Protein AF-0000000079570856 (afdb_homodimer)

Secondary structure (DSSP, 8-state):
-------HHHHHHHHHHHHHHHHHHH---SS----HHHHHHHHT--HHHHHHHS-SHHHHHHHHHHHHHH-----PPPHHHHHHHHHHHHTSSS-HHHHHHHHHHHHHHHHHHHHHT-HHHHHHHHHHHHHHH---HHHHHHHHHHHHHHHHHHHHHHHHHHHHTTEEETT-HHHHHHHHHHHHHHHHHHHHHHHTT--HHHHHHHHHHHHHHHHHHHEEEPTT----HHHHHHHHHHHH-/-------HHHHHHHHHHHHHHHHHHH---SS----HHHHHHHHT--HHHHHHHS-SHHHHHHHHHHHHHH-----PPPHHHHHHHHHHHHTSSS-HHHHHHHHHHHHHHHHHHHHHT-HHHHHHHHHHHHHHH---HHHHHHHHHHHHHHHHHHHHHHHHHHHHTTEEETTTHHHHHHHHHHHHHHHHHHHHHHHTT--HHHHHHHHHHHHHHHHHHHEEEPTT----HHHHHHHHHHH--

Radius of gyration: 25.39 Å; Cα contacts (8 Å, |Δi|>4): 624; chains: 2; bounding box: 92×67×43 Å

Solvent-accessible surface area (backbone atoms only — not comparable to full-atom values): 25166 Å² total; per-residue (Å²): 124,82,73,80,77,70,48,71,69,54,46,50,50,38,37,40,50,30,41,26,51,47,25,44,74,68,43,61,52,82,71,79,64,69,65,58,68,61,35,32,52,73,38,70,45,53,68,70,62,47,41,70,75,32,80,41,70,65,53,41,44,54,51,45,51,52,45,18,59,59,20,63,60,71,65,71,76,52,69,70,58,49,50,52,41,49,51,56,19,70,66,47,91,65,55,54,48,55,23,49,14,48,31,52,16,51,50,51,54,51,39,46,56,44,46,76,72,28,46,36,37,44,13,24,54,37,47,51,53,40,34,73,73,46,88,50,62,66,52,39,50,52,52,50,50,49,50,52,52,52,40,54,52,42,26,50,50,50,50,50,50,30,53,37,48,41,38,39,46,75,65,46,71,61,26,48,48,23,48,29,48,51,49,51,52,51,52,52,50,40,48,52,39,35,74,72,66,44,60,55,69,62,46,50,52,38,48,32,53,38,44,26,14,36,40,45,28,27,42,38,62,41,82,94,64,82,72,50,71,67,55,30,54,55,43,56,61,52,66,77,101,125,80,73,80,76,69,49,70,68,53,46,50,51,36,37,38,50,31,41,25,51,46,25,43,73,68,45,62,51,82,70,79,66,67,64,57,69,60,36,32,52,72,40,70,45,54,68,69,63,48,39,70,75,32,79,43,69,66,52,42,44,54,52,46,51,50,43,17,60,60,20,64,62,72,62,72,77,51,69,69,57,49,49,52,43,48,52,56,19,70,66,47,91,66,55,53,47,55,22,51,15,48,32,52,17,52,49,50,54,51,39,46,56,47,44,76,70,28,46,38,36,43,13,24,54,37,46,51,54,41,32,73,74,45,88,50,63,67,52,40,49,54,53,50,50,49,50,50,51,53,40,55,52,41,27,52,48,52,50,50,49,31,54,36,49,42,38,39,46,74,65,46,73,62,26,48,48,23,48,28,47,52,49,50,52,52,51,52,50,42,48,53,40,38,75,72,65,45,61,54,70,62,45,50,51,38,49,31,53,38,43,26,13,36,41,46,28,26,41,38,64,42,84,94,62,83,72,50,70,68,56,30,53,54,42,55,60,54,63,77,101

InterPro domains:
  IPR001647 DNA-binding HTH domain, TetR-type [PS50977] (9-72)
  IPR009057 Homedomain-like superfamily [SSF46689] (7-69)

Organism: NCBI:txid1891644

Sequence (482 aa):
MPRPHRSESQTREAVGMAVIDHVAQYGIPANPSFPMEQIITAAGISRASAYRIWPGREAFVAFALEQCAAGRAVATLDSALLRRLTDKALAIKGDAVARAAHFLAASGDEEVTLLLSSPQWRAFVAFRAIAAATDSDDVRDAVAQADDEDLARLTRTYARIAEAWSLEPVDGTDGIASLAYAAMIQLRTTVAAIVGGSNEAVARRRLRSTLQALVRGTFRAKPGTRVSARDVRRAIASTIDMPRPHRSESQTREAVGMAVIDHVAQYGIPANPSFPMEQIITAAGISRASAYRIWPGREAFVAFALEQCAAGRAVATLDSALLRRLTDKALAIKGDAVARAAHFLAASGDEEVTLLLSSPQWRAFVAFRAIAAATDSDDVRDAVAQADDEDLARLTRTYARIAEAWSLEPVDGTDGIASLAYAAMIQLRTTVAAIVGGSNEAVARRRLRSTLQALVRGTFRAKPGTRVSARDVRRAIASTID

pLDDT: mean 86.06, std 10.61, range [43.19, 97.19]

Nearest PDB structures (foldseek):
  2q24-assembly1_B  TM=4.337E-01  e=3.378E-03  Streptomyces coelicolor A3(2)
  3f0c-assembly1_A-2  TM=5.329E-01  e=1.539E-02  Cytophaga hutchinsonii ATCC 33406
  3f0c-assembly1_A-2  TM=5.535E-01  e=1.842E-02  Cytophaga hutchinsonii ATCC 33406
  2q24-assembly1_B  TM=4.351E-01  e=5.480E-03  Streptomyces coelicolor A3(2)

Foldseek 3Di:
DPPPDDDPVRLLVLLLVLLLVCCLVPFADLPGFDPSVVSSVNSVHDPVSSCVVQVDRVSVSVSSLVSLLPLLPQPFDDLVVLLVLLVVLVPDPDALLQSLLSSVLVVLLVSLVVLLPRSSNSSNVSLVVSLVSDPDPVSVVSNVVSLVVQLVLQLLLQVLLCVLSQKAFPVHSVLSSVLSNVLVVLSSVLSVVVVVPDDNVVSSVVSSVVSSVSSSNTIDHDPPDDRDSVSSSVSSSVSSD/DPPPDDDPVRLLVLLLVLLLVCCLVPFADLPGFDPSVVSSVNSVHDPVSSCVVQVDRVSVSVSSLVSLLPLLPPVQDDLVVLLVLLVVLVPDPDALLQSLLSSVLVVLLVSLVVLLVRSSNSSNVSLVVSLVVDPDPVSVVSNVVSLVVQLVLQLLLQVLLCVLSQKAFPVHSVLSSVLSNVLVVLSSVLSVVVVVPDDNVVSSVVSSVVSSVSSSNTIDHDPPDDRDSVSSSVSSSVSSD

Structure (mmCIF, N/CA/C/O backbone):
data_AF-0000000079570856-model_v1
#
loop_
_entity.id
_entity.type
_entity.pdbx_description
1 polymer 'HTH tetR-type domain-containing protein'
#
loop_
_atom_site.group_PDB
_atom_site.id
_atom_site.type_symbol
_atom_site.label_atom_id
_atom_site.label_alt_id
_atom_site.label_comp_id
_atom_site.label_asym_id
_atom_site.label_entity_id
_atom_site.label_seq_id
_atom_site.pdbx_PDB_ins_code
_atom_site.Cartn_x
_atom_site.Cartn_y
_atom_site.Cartn_z
_atom_site.occupancy
_atom_site.B_iso_or_equiv
_atom_site.auth_seq_id
_atom_site.auth_comp_id
_atom_site.auth_asym_id
_atom_site.auth_atom_id
_atom_site.pdbx_PDB_model_num
ATOM 1 N N . MET A 1 1 ? -48.625 24.203 5.309 1 43.19 1 MET A N 1
ATOM 2 C CA . MET A 1 1 ? -48.438 22.953 6.035 1 43.19 1 MET A CA 1
ATOM 3 C C . MET A 1 1 ? -47.125 22.969 6.812 1 43.19 1 MET A C 1
ATOM 5 O O . MET A 1 1 ? -46.125 23.5 6.332 1 43.19 1 MET A O 1
ATOM 9 N N . PRO A 1 2 ? -47.156 22.766 8.133 1 45.28 2 PRO A N 1
ATOM 10 C CA . PRO A 1 2 ? -45.906 22.844 8.867 1 45.28 2 PRO A CA 1
ATOM 11 C C . PRO A 1 2 ? -44.812 21.969 8.25 1 45.28 2 PRO A C 1
ATOM 13 O O . PRO A 1 2 ? -45.125 20.938 7.621 1 45.28 2 PRO A O 1
ATOM 16 N N . ARG A 1 3 ? -43.844 22.5 7.715 1 54.25 3 ARG A N 1
ATOM 17 C CA . ARG A 1 3 ? -42.75 21.703 7.156 1 54.25 3 ARG A CA 1
ATOM 18 C C . ARG A 1 3 ? -42.469 20.469 8.008 1 54.25 3 ARG A C 1
ATOM 20 O O . ARG A 1 3 ? -42.344 20.562 9.227 1 54.25 3 ARG A O 1
ATOM 27 N N . PRO A 1 4 ? -42.812 19.312 7.555 1 57.91 4 PRO A N 1
ATOM 28 C CA . PRO A 1 4 ? -42.625 18.109 8.344 1 57.91 4 PRO A CA 1
ATOM 29 C C . PRO A 1 4 ? -41.281 18.109 9.078 1 57.91 4 PRO A C 1
ATOM 31 O O . PRO A 1 4 ? -40.25 18.531 8.516 1 57.91 4 PRO A O 1
ATOM 34 N N . HIS A 1 5 ? -41.344 18.156 10.414 1 70.12 5 HIS A N 1
ATOM 35 C CA . HIS A 1 5 ? -40.219 18.203 11.305 1 70.12 5 HIS A CA 1
ATOM 36 C C . HIS A 1 5 ? -39.281 17 11.094 1 70.12 5 HIS A C 1
ATOM 38 O O . HIS A 1 5 ? -39.75 15.859 11.078 1 70.12 5 HIS A O 1
ATOM 44 N N . ARG A 1 6 ? -38.188 17.125 10.477 1 79.62 6 ARG A N 1
ATOM 45 C CA . ARG A 1 6 ? -37.219 16.047 10.352 1 79.62 6 ARG A CA 1
ATOM 46 C C . ARG A 1 6 ? -36.875 15.461 11.719 1 79.62 6 ARG A C 1
ATOM 48 O O . ARG A 1 6 ? -36.781 16.188 12.711 1 79.62 6 ARG A O 1
ATOM 55 N N . SER A 1 7 ? -37.031 14.164 11.805 1 90.31 7 SER A N 1
ATOM 56 C CA . SER A 1 7 ? -36.562 13.492 13.008 1 90.31 7 SER A CA 1
ATOM 57 C C . SER A 1 7 ? -35.062 13.719 13.211 1 90.31 7 SER A C 1
ATOM 59 O O . SER A 1 7 ? -34.375 14.227 12.32 1 90.31 7 SER A O 1
ATOM 61 N N . GLU A 1 8 ? -34.656 13.539 14.438 1 90.5 8 GLU A N 1
ATOM 62 C CA . GLU A 1 8 ? -33.25 13.68 14.719 1 90.5 8 GLU A CA 1
ATOM 63 C C . GLU A 1 8 ? -32.406 12.797 13.797 1 90.5 8 GLU A C 1
ATOM 65 O O . GLU A 1 8 ? -31.344 13.211 13.328 1 90.5 8 GLU A O 1
ATOM 70 N N . SER A 1 9 ? -32.938 11.609 13.57 1 90.44 9 SER A N 1
ATOM 71 C CA . SER A 1 9 ? -32.219 10.68 12.703 1 90.44 9 SER A CA 1
ATOM 72 C C . SER A 1 9 ? -32.125 11.219 11.281 1 90.44 9 SER A C 1
ATOM 74 O O . SER A 1 9 ? -31.062 11.125 10.656 1 90.44 9 SER A O 1
ATOM 76 N N . GLN A 1 10 ? -33.094 11.742 10.828 1 90 10 GLN A N 1
ATOM 77 C CA . GLN A 1 10 ? -33.125 12.328 9.5 1 90 10 GLN A CA 1
ATOM 78 C C . GLN A 1 10 ? -32.156 13.523 9.422 1 90 10 GLN A C 1
ATOM 80 O O . GLN A 1 10 ? -31.469 13.711 8.414 1 90 10 GLN A O 1
ATOM 85 N N . THR A 1 11 ? -32.219 14.297 10.445 1 90.56 11 THR A N 1
ATOM 86 C CA . THR A 1 11 ? -31.344 15.453 10.523 1 90.56 11 THR A CA 1
ATOM 87 C C . THR A 1 11 ? -29.875 15.016 10.492 1 90.56 11 THR A C 1
ATOM 89 O O . THR A 1 11 ? -29.078 15.555 9.727 1 90.56 11 THR A O 1
ATOM 92 N N . ARG A 1 12 ? -29.578 14.055 11.266 1 91.19 12 ARG A N 1
ATOM 93 C CA . ARG A 1 12 ? -28.219 13.531 11.312 1 91.19 12 ARG A CA 1
ATOM 94 C C . ARG A 1 12 ? -27.781 12.992 9.953 1 91.19 12 ARG A C 1
ATOM 96 O O . ARG A 1 12 ? -26.656 13.195 9.531 1 91.19 12 ARG A O 1
ATOM 103 N N . GLU A 1 13 ? -28.641 12.344 9.32 1 90.62 13 GLU A N 1
ATOM 104 C CA . GLU A 1 13 ? -28.344 11.805 8 1 90.62 13 GLU A CA 1
ATOM 105 C C . GLU A 1 13 ? -28.062 12.914 6.996 1 90.62 13 GLU A C 1
ATOM 107 O O . GLU A 1 13 ? -27.094 12.844 6.234 1 90.62 13 GLU A O 1
ATOM 112 N N . ALA A 1 14 ? -28.859 13.875 7.023 1 90.88 14 ALA A N 1
ATOM 113 C CA . ALA A 1 14 ? -28.734 14.992 6.094 1 90.88 14 ALA A CA 1
ATOM 114 C C . ALA A 1 14 ? -27.422 15.75 6.332 1 90.88 14 ALA A C 1
ATOM 116 O O . ALA A 1 14 ? -26.703 16.078 5.383 1 90.88 14 ALA A O 1
ATOM 117 N N . VAL A 1 15 ? -27.172 16.016 7.57 1 92.44 15 VAL A N 1
ATOM 118 C CA . VAL A 1 15 ? -25.953 16.75 7.91 1 92.44 15 VAL A CA 1
ATOM 119 C C . VAL A 1 15 ? -24.734 15.891 7.609 1 92.44 15 VAL A C 1
ATOM 121 O O . VAL A 1 15 ? -23.703 16.391 7.137 1 92.44 15 VAL A O 1
ATOM 124 N N . GLY A 1 16 ? -24.859 14.656 7.859 1 91.06 16 GLY A N 1
ATOM 125 C CA . GLY A 1 16 ? -23.781 13.734 7.535 1 91.06 16 GLY A CA 1
ATOM 126 C C . GLY A 1 16 ? -23.422 13.742 6.062 1 91.06 16 GLY A C 1
ATOM 127 O O . GLY A 1 16 ? -22.234 13.797 5.711 1 91.06 16 GLY A O 1
ATOM 128 N N . MET A 1 17 ? -24.453 13.773 5.277 1 90.06 17 MET A N 1
ATOM 129 C CA . MET A 1 17 ? -24.234 13.82 3.838 1 90.06 17 MET A CA 1
ATOM 130 C C . MET A 1 17 ? -23.578 15.133 3.43 1 90.06 17 MET A C 1
ATOM 132 O O . MET A 1 17 ? -22.688 15.156 2.572 1 90.06 17 MET A O 1
ATOM 136 N N . ALA A 1 18 ? -24 16.125 4.043 1 91.06 18 ALA A N 1
ATOM 137 C CA . ALA A 1 18 ? -23.438 17.453 3.756 1 91.06 18 ALA A CA 1
ATOM 138 C C . ALA A 1 18 ? -21.969 17.516 4.184 1 91.06 18 ALA A C 1
ATOM 140 O O . ALA A 1 18 ? -21.156 18.188 3.525 1 91.06 18 ALA A O 1
ATOM 141 N N . VAL A 1 19 ? -21.688 16.906 5.273 1 90.25 19 VAL A N 1
ATOM 142 C CA . VAL A 1 19 ? -20.297 16.828 5.738 1 90.25 19 VAL A CA 1
ATOM 143 C C . VAL A 1 19 ? -19.438 16.109 4.695 1 90.25 19 VAL A C 1
ATOM 145 O O . VAL A 1 19 ? -18.375 16.609 4.312 1 90.25 19 VAL A O 1
ATOM 148 N N . ILE A 1 20 ? -19.891 15.008 4.25 1 87.12 20 ILE A N 1
ATOM 149 C CA . ILE A 1 20 ? -19.172 14.188 3.283 1 87.12 20 ILE A CA 1
ATOM 150 C C . ILE A 1 20 ? -18.938 14.992 2.004 1 87.12 20 ILE A C 1
ATOM 152 O O . ILE A 1 20 ? -17.828 15.023 1.478 1 87.12 20 ILE A O 1
ATOM 156 N N . ASP A 1 21 ? -19.969 15.648 1.601 1 84.38 21 ASP A N 1
ATOM 157 C CA . ASP A 1 21 ? -19.859 16.469 0.392 1 84.38 21 ASP A CA 1
ATOM 158 C C . ASP A 1 21 ? -18.844 17.578 0.567 1 84.38 21 ASP A C 1
ATOM 160 O O . ASP A 1 21 ? -18.047 17.844 -0.338 1 84.38 21 ASP A O 1
ATOM 164 N N . HIS A 1 22 ? -18.906 18.156 1.671 1 85.56 22 HIS A N 1
ATOM 165 C CA . HIS A 1 22 ? -17.984 19.234 1.96 1 85.56 22 HIS A CA 1
ATOM 166 C C . HIS A 1 22 ? -16.531 18.75 1.97 1 85.56 22 HIS A C 1
ATOM 168 O O . HIS A 1 22 ? -15.664 19.344 1.34 1 85.56 22 HIS A O 1
ATOM 174 N N . VAL A 1 23 ? -16.328 17.672 2.588 1 81.75 23 VAL A N 1
ATOM 175 C CA . VAL A 1 23 ? -14.984 17.125 2.738 1 81.75 23 VAL A CA 1
ATOM 176 C C . VAL A 1 23 ? -14.477 16.625 1.39 1 81.75 23 VAL A C 1
ATOM 178 O O . VAL A 1 23 ? -13.305 16.797 1.054 1 81.75 23 VAL A O 1
ATOM 181 N N . ALA A 1 24 ? -15.359 16.016 0.705 1 77.19 24 ALA A N 1
ATOM 182 C CA . ALA A 1 24 ? -14.977 15.516 -0.614 1 77.19 24 ALA A CA 1
ATOM 183 C C . ALA A 1 24 ? -14.523 16.656 -1.521 1 77.19 24 ALA A C 1
ATOM 185 O O . ALA A 1 24 ? -13.641 16.469 -2.365 1 77.19 24 ALA A O 1
ATOM 186 N N . GLN A 1 25 ? -15.133 17.766 -1.316 1 76.25 25 GLN A N 1
ATOM 187 C CA . GLN A 1 25 ? -14.859 18.922 -2.174 1 76.25 25 GLN A CA 1
ATOM 188 C C . GLN A 1 25 ? -13.68 19.734 -1.645 1 76.25 25 GLN A C 1
ATOM 190 O O . GLN A 1 25 ? -12.852 20.219 -2.42 1 76.25 25 GLN A O 1
ATOM 195 N N . TYR A 1 26 ? -13.602 19.797 -0.277 1 74.75 26 TYR A N 1
ATOM 196 C CA . TYR A 1 26 ? -12.68 20.797 0.269 1 74.75 26 TYR A CA 1
ATOM 197 C C . TYR A 1 26 ? -11.609 20.125 1.122 1 74.75 26 TYR A C 1
ATOM 199 O O . TYR A 1 26 ? -10.648 20.781 1.541 1 74.75 26 TYR A O 1
ATOM 207 N N . GLY A 1 27 ? -11.727 18.859 1.24 1 75.25 27 GLY A N 1
ATOM 208 C CA . GLY A 1 27 ? -10.773 18.188 2.113 1 75.25 27 GLY A CA 1
ATOM 209 C C . GLY A 1 27 ? -10.984 18.516 3.58 1 75.25 27 GLY A C 1
ATOM 210 O O . GLY A 1 27 ? -12.062 18.969 3.979 1 75.25 27 GLY A O 1
ATOM 211 N N . ILE A 1 28 ? -10.18 18.016 4.438 1 72.81 28 ILE A N 1
ATOM 212 C CA . ILE A 1 28 ? -10.148 18.312 5.867 1 72.81 28 ILE A CA 1
ATOM 213 C C . ILE A 1 28 ? -8.852 19.031 6.219 1 72.81 28 ILE A C 1
ATOM 215 O O . ILE A 1 28 ? -7.762 18.578 5.887 1 72.81 28 ILE A O 1
ATOM 219 N N . PRO A 1 29 ? -9.031 20.172 6.727 1 64.69 29 PRO A N 1
ATOM 220 C CA . PRO A 1 29 ? -7.801 20.859 7.133 1 64.69 29 PRO A CA 1
ATOM 221 C C . PRO A 1 29 ? -7.035 20.094 8.211 1 64.69 29 PRO A C 1
ATOM 223 O O . PRO A 1 29 ? -7.598 19.234 8.883 1 64.69 29 PRO A O 1
ATOM 226 N N . ALA A 1 30 ? -5.734 20.453 8.281 1 58.53 30 ALA A N 1
ATOM 227 C CA . ALA A 1 30 ? -4.852 19.797 9.242 1 58.53 30 ALA A CA 1
ATOM 228 C C . ALA A 1 30 ? -5.422 19.875 10.656 1 58.53 30 ALA A C 1
ATOM 230 O O . ALA A 1 30 ? -5.363 18.906 11.414 1 58.53 30 ALA A O 1
ATOM 231 N N . ASN A 1 31 ? -5.77 21.047 11.023 1 60.19 31 ASN A N 1
ATOM 232 C CA . ASN A 1 31 ? -6.59 21.203 12.219 1 60.19 31 ASN A CA 1
ATOM 233 C C . ASN A 1 31 ? -8.078 21.141 11.891 1 60.19 31 ASN A C 1
ATOM 235 O O . ASN A 1 31 ? -8.648 22.094 11.375 1 60.19 31 ASN A O 1
ATOM 239 N N . PRO A 1 32 ? -8.508 19.844 12.211 1 62.75 32 PRO A N 1
ATOM 240 C CA . PRO A 1 32 ? -9.859 19.625 11.68 1 62.75 32 PRO A CA 1
ATOM 241 C C . PRO A 1 32 ? -10.859 20.672 12.164 1 62.75 32 PRO A C 1
ATOM 243 O O . PRO A 1 32 ? -11.023 20.859 13.375 1 62.75 32 PRO A O 1
ATOM 246 N N . SER A 1 33 ? -11.281 21.469 11.281 1 77.25 33 SER A N 1
ATOM 247 C CA . SER A 1 33 ? -12.359 22.438 11.477 1 77.25 33 SER A CA 1
ATOM 248 C C . SER A 1 33 ? -13.367 22.359 10.336 1 77.25 33 SER A C 1
ATOM 250 O O . SER A 1 33 ? -13 22.109 9.188 1 77.25 33 SER A O 1
ATOM 252 N N . PHE A 1 34 ? -14.602 22.312 10.75 1 84.19 34 PHE A N 1
ATOM 253 C CA . PHE A 1 34 ? -15.695 22.281 9.781 1 84.19 34 PHE A CA 1
ATOM 254 C C . PHE A 1 34 ? -16.578 23.516 9.938 1 84.19 34 PHE A C 1
ATOM 256 O O . PHE A 1 34 ? -16.922 23.922 11.055 1 84.19 34 PHE A O 1
ATOM 263 N N . PRO A 1 35 ? -16.812 24.188 8.875 1 87.56 35 PRO A N 1
ATOM 264 C CA . PRO A 1 35 ? -17.781 25.281 8.961 1 87.56 35 PRO A CA 1
ATOM 265 C C . PRO A 1 35 ? -19.203 24.797 9.242 1 87.56 35 PRO A C 1
ATOM 267 O O . PRO A 1 35 ? -19.984 24.609 8.312 1 87.56 35 PRO A O 1
ATOM 270 N N . MET A 1 36 ? -19.531 24.734 10.453 1 90.62 36 MET A N 1
ATOM 271 C CA . MET A 1 36 ? -20.781 24.109 10.883 1 90.62 36 MET A CA 1
ATOM 272 C C . MET A 1 36 ? -21.969 24.828 10.258 1 90.62 36 MET A C 1
ATOM 274 O O . MET A 1 36 ? -22.859 24.188 9.688 1 90.62 36 MET A O 1
ATOM 278 N N . GLU A 1 37 ? -21.953 26.172 10.281 1 91.31 37 GLU A N 1
ATOM 279 C CA . GLU A 1 37 ? -23.078 26.938 9.781 1 91.31 37 GLU A CA 1
ATOM 280 C C . GLU A 1 37 ? -23.297 26.703 8.289 1 91.31 37 GLU A C 1
ATOM 282 O O . GLU A 1 37 ? -24.438 26.547 7.84 1 91.31 37 GLU A O 1
ATOM 287 N N . GLN A 1 38 ? -22.25 26.672 7.617 1 90.88 38 GLN A N 1
ATOM 288 C CA . GLN A 1 38 ? -22.344 26.422 6.18 1 90.88 38 GLN A CA 1
ATOM 289 C C . GLN A 1 38 ? -22.859 25.016 5.891 1 90.88 38 GLN A C 1
ATOM 291 O O . GLN A 1 38 ? -23.688 24.828 5 1 90.88 38 GLN A O 1
ATOM 296 N N . ILE A 1 39 ? -22.359 24.078 6.629 1 93.19 39 ILE A N 1
ATOM 297 C CA . ILE A 1 39 ? -22.688 22.672 6.383 1 93.19 39 ILE A CA 1
ATOM 298 C C . ILE A 1 39 ? -24.156 22.422 6.75 1 93.19 39 ILE A C 1
ATOM 300 O O . ILE A 1 39 ? -24.875 21.75 6.012 1 93.19 39 ILE A O 1
ATOM 304 N N . ILE A 1 40 ? -24.594 22.984 7.848 1 93.44 40 ILE A N 1
ATOM 305 C CA . ILE A 1 40 ? -25.969 22.75 8.258 1 93.44 40 ILE A CA 1
ATOM 306 C C . ILE A 1 40 ? -26.922 23.453 7.305 1 93.44 40 ILE A C 1
ATOM 308 O O . ILE A 1 40 ? -28.016 22.938 7.023 1 93.44 40 ILE A O 1
ATOM 312 N N . THR A 1 41 ? -26.516 24.641 6.793 1 92.31 41 THR A N 1
ATOM 313 C CA . THR A 1 41 ? -27.328 25.344 5.801 1 92.31 41 THR A CA 1
ATOM 314 C C . THR A 1 41 ? -27.453 24.531 4.52 1 92.31 41 THR A C 1
ATOM 316 O O . THR A 1 41 ? -28.547 24.391 3.965 1 92.31 41 THR A O 1
ATOM 319 N N . ALA A 1 42 ? -26.406 23.953 4.121 1 91.94 42 ALA A N 1
ATOM 320 C CA . ALA A 1 42 ? -26.406 23.125 2.922 1 91.94 42 ALA A CA 1
ATOM 321 C C . ALA A 1 42 ? -27.312 21.906 3.1 1 91.94 42 ALA A C 1
ATOM 323 O O . ALA A 1 42 ? -27.906 21.422 2.133 1 91.94 42 ALA A O 1
ATOM 324 N N . ALA A 1 43 ? -27.391 21.453 4.297 1 93.38 43 ALA A N 1
ATOM 325 C CA . ALA A 1 43 ? -28.203 20.281 4.613 1 93.38 43 ALA A CA 1
ATOM 326 C C . ALA A 1 43 ? -29.672 20.672 4.777 1 93.38 43 ALA A C 1
ATOM 328 O O . ALA A 1 43 ? -30.531 19.797 4.875 1 93.38 43 ALA A O 1
ATOM 329 N N . GLY A 1 44 ? -29.906 21.922 4.887 1 93 44 GLY A N 1
ATOM 330 C CA . GLY A 1 44 ? -31.266 22.406 5.059 1 93 44 GLY A CA 1
ATOM 331 C C . GLY A 1 44 ? -31.766 22.312 6.488 1 93 44 GLY A C 1
ATOM 332 O O . GLY A 1 44 ? -32.969 22.094 6.727 1 93 44 GLY A O 1
ATOM 333 N N . ILE A 1 45 ? -30.906 22.328 7.379 1 92.12 45 ILE A N 1
ATOM 334 C CA . ILE A 1 45 ? -31.219 22.219 8.797 1 92.12 45 ILE A CA 1
ATOM 335 C C . ILE A 1 45 ? -31.094 23.594 9.461 1 92.12 45 ILE A C 1
ATOM 337 O O . ILE A 1 45 ? -30.156 24.328 9.188 1 92.12 45 ILE A O 1
ATOM 341 N N . SER A 1 46 ? -32.094 23.891 10.297 1 91.81 46 SER A N 1
ATOM 342 C CA . SER A 1 46 ? -32.031 25.172 11 1 91.81 46 SER A CA 1
ATOM 343 C C . SER A 1 46 ? -30.938 25.188 12.055 1 91.81 46 SER A C 1
ATOM 345 O O . SER A 1 46 ? -30.562 24.141 12.578 1 91.81 46 SER A O 1
ATOM 347 N N . ARG A 1 47 ? -30.438 26.391 12.32 1 92 47 ARG A N 1
ATOM 348 C CA . ARG A 1 47 ? -29.422 26.578 13.344 1 92 47 ARG A CA 1
ATOM 349 C C . ARG A 1 47 ? -29.891 26.047 14.695 1 92 47 ARG A C 1
ATOM 351 O O . ARG A 1 47 ? -29.141 25.359 15.391 1 92 47 ARG A O 1
ATOM 358 N N . ALA A 1 48 ? -31.047 26.344 15.039 1 91.19 48 ALA A N 1
ATOM 359 C CA . ALA A 1 48 ? -31.609 25.922 16.312 1 91.19 48 ALA A CA 1
ATOM 360 C C . ALA A 1 48 ? -31.625 24.406 16.422 1 91.19 48 ALA A C 1
ATOM 362 O O . ALA A 1 48 ? -31.219 23.828 17.438 1 91.19 48 ALA A O 1
ATOM 363 N N . SER A 1 49 ? -32.031 23.75 15.406 1 92.5 49 SER A N 1
ATOM 364 C CA . SER A 1 49 ? -32.094 22.297 15.383 1 92.5 49 SER A CA 1
ATOM 365 C C . SER A 1 49 ? -30.703 21.672 15.469 1 92.5 49 SER A C 1
ATOM 367 O O . SER A 1 49 ? -30.516 20.672 16.156 1 92.5 49 SER A O 1
ATOM 369 N N . ALA A 1 50 ? -29.812 22.281 14.711 1 93.38 50 ALA A N 1
ATOM 370 C CA . ALA A 1 50 ? -28.453 21.75 14.664 1 93.38 50 ALA A CA 1
ATOM 371 C C . ALA A 1 50 ? -27.75 21.906 16.016 1 93.38 50 ALA A C 1
ATOM 373 O O . ALA A 1 50 ? -27.141 20.953 16.516 1 93.38 50 ALA A O 1
ATOM 374 N N . TYR A 1 51 ? -27.922 23.016 16.672 1 93.44 51 TYR A N 1
ATOM 375 C CA . TYR A 1 51 ? -27.203 23.281 17.922 1 93.44 51 TYR A CA 1
ATOM 376 C C . TYR A 1 51 ? -27.812 22.484 19.078 1 93.44 51 TYR A C 1
ATOM 378 O O . TYR A 1 51 ? -27.156 22.281 20.094 1 93.44 51 TYR A O 1
ATOM 386 N N . ARG A 1 52 ? -29.047 22.109 18.906 1 93.44 52 ARG A N 1
ATOM 387 C CA . ARG A 1 52 ? -29.641 21.188 19.875 1 93.44 52 ARG A CA 1
ATOM 388 C C . ARG A 1 52 ? -28.953 19.828 19.844 1 93.44 52 ARG A C 1
ATOM 390 O O . ARG A 1 52 ? -28.719 19.219 20.891 1 93.44 52 ARG A O 1
ATOM 397 N N . ILE A 1 53 ? -28.625 19.422 18.672 1 93.69 53 ILE A N 1
ATOM 398 C CA . ILE A 1 53 ? -28.016 18.109 18.484 1 93.69 53 ILE A CA 1
ATOM 399 C C . ILE A 1 53 ? -26.516 18.188 18.719 1 93.69 53 ILE A C 1
ATOM 401 O O . ILE A 1 53 ? -25.922 17.297 19.312 1 93.69 53 ILE A O 1
ATOM 405 N N . TRP A 1 54 ? -25.859 19.25 18.156 1 95.56 54 TRP A N 1
ATOM 406 C CA . TRP A 1 54 ? -24.422 19.484 18.281 1 95.56 54 TRP A CA 1
ATOM 407 C C . TRP A 1 54 ? -24.156 20.828 18.953 1 95.56 54 TRP A C 1
ATOM 409 O O . TRP A 1 54 ? -23.938 21.844 18.281 1 95.56 54 TRP A O 1
ATOM 419 N N . PRO A 1 55 ? -24.109 20.828 20.344 1 90.44 55 PRO A N 1
ATOM 420 C CA . PRO A 1 55 ? -24.016 22.078 21.078 1 90.44 55 PRO A CA 1
ATOM 421 C C . PRO A 1 55 ? -22.641 22.734 21 1 90.44 55 PRO A C 1
ATOM 423 O O . PRO A 1 55 ? -21.938 22.859 22 1 90.44 55 PRO A O 1
ATOM 426 N N . GLY A 1 56 ? -21.984 22.797 19.859 1 88.75 56 GLY A N 1
ATOM 427 C CA . GLY A 1 56 ? -20.719 23.5 19.703 1 88.75 56 GLY A CA 1
ATOM 428 C C . GLY A 1 56 ? -19.812 22.875 18.656 1 88.75 56 GLY A C 1
ATOM 429 O O . GLY A 1 56 ? -20.172 21.859 18.062 1 88.75 56 GLY A O 1
ATOM 430 N N . ARG A 1 57 ? -18.719 23.531 18.516 1 86.94 57 ARG A N 1
ATOM 431 C CA . ARG A 1 57 ? -17.766 23.172 17.453 1 86.94 57 ARG A CA 1
ATOM 432 C C . ARG A 1 57 ? -17.172 21.797 17.703 1 86.94 57 ARG A C 1
ATOM 434 O O . ARG A 1 57 ? -17.016 21 16.781 1 86.94 57 ARG A O 1
ATOM 441 N N . GLU A 1 58 ? -16.953 21.531 18.906 1 87.31 58 GLU A N 1
ATOM 442 C CA . GLU A 1 58 ? -16.297 20.266 19.234 1 87.31 58 GLU A CA 1
ATOM 443 C C . GLU A 1 58 ? -17.219 19.078 18.938 1 87.31 58 GLU A C 1
ATOM 445 O O . GLU A 1 58 ? -16.781 18.109 18.312 1 87.31 58 GLU A O 1
ATOM 450 N N . ALA A 1 59 ? -18.391 19.234 19.375 1 90.88 59 ALA A N 1
ATOM 451 C CA . ALA A 1 59 ? -19.359 18.172 19.125 1 90.88 59 ALA A CA 1
ATOM 452 C C . ALA A 1 59 ? -19.578 17.969 17.625 1 90.88 59 ALA A C 1
ATOM 454 O O . ALA A 1 59 ? -19.719 16.828 17.156 1 90.88 59 ALA A O 1
ATOM 455 N N . PHE A 1 60 ? -19.594 19.031 16.875 1 91.56 60 PHE A N 1
ATOM 456 C CA . PHE A 1 60 ? -19.828 18.938 15.438 1 91.56 60 PHE A CA 1
ATOM 457 C C . PHE A 1 60 ? -18.609 18.328 14.742 1 91.56 60 PHE A C 1
ATOM 459 O O . PHE A 1 60 ? -18.766 17.5 13.828 1 91.56 60 PHE A O 1
ATOM 466 N N . VAL A 1 61 ? -17.469 18.672 15.172 1 87.19 61 VAL A N 1
ATOM 467 C CA . VAL A 1 61 ? -16.25 18.141 14.594 1 87.19 61 VAL A CA 1
ATOM 468 C C . VAL A 1 61 ? -16.188 16.625 14.828 1 87.19 61 VAL A C 1
ATOM 470 O O . VAL A 1 61 ? -15.852 15.867 13.914 1 87.19 61 VAL A O 1
ATOM 473 N N . ALA A 1 62 ? -16.516 16.219 15.969 1 84.38 62 ALA A N 1
ATOM 474 C CA . ALA A 1 62 ? -16.547 14.789 16.281 1 84.38 62 ALA A CA 1
ATOM 475 C C . ALA A 1 62 ? -17.516 14.047 15.359 1 84.38 62 ALA A C 1
ATOM 477 O O . ALA A 1 62 ? -17.172 12.992 14.812 1 84.38 62 ALA A O 1
ATOM 478 N N . PHE A 1 63 ? -18.656 14.617 15.234 1 88.44 63 PHE A N 1
ATOM 479 C CA . PHE A 1 63 ? -19.672 14.047 14.352 1 88.44 63 PHE A CA 1
ATOM 480 C C . PHE A 1 63 ? -19.156 13.977 12.914 1 88.44 63 PHE A C 1
ATOM 482 O O . PHE A 1 63 ? -19.281 12.945 12.258 1 88.44 63 PHE A O 1
ATOM 489 N N . ALA A 1 64 ? -18.625 15.031 12.469 1 87.75 64 ALA A N 1
ATOM 490 C CA . ALA A 1 64 ? -18.141 15.125 11.094 1 87.75 64 ALA A CA 1
ATOM 491 C C . ALA A 1 64 ? -17.062 14.086 10.82 1 87.75 64 ALA A C 1
ATOM 493 O O . ALA A 1 64 ? -17.078 13.406 9.789 1 87.75 64 ALA A O 1
ATOM 494 N N . LEU A 1 65 ? -16.172 13.945 11.727 1 83.38 65 LEU A N 1
ATOM 495 C CA . LEU A 1 65 ? -15.102 12.969 11.57 1 83.38 65 LEU A CA 1
ATOM 496 C C . LEU A 1 65 ? -15.648 11.547 11.555 1 83.38 65 LEU A C 1
ATOM 498 O O . LEU A 1 65 ? -15.164 10.703 10.797 1 83.38 65 LEU A O 1
ATOM 502 N N . GLU A 1 66 ? -16.625 11.344 12.305 1 83.56 66 GLU A N 1
ATOM 503 C CA . GLU A 1 66 ? -17.281 10.039 12.32 1 83.56 66 GLU A CA 1
ATOM 504 C C . GLU A 1 66 ? -17.922 9.734 10.969 1 83.56 66 GLU A C 1
ATOM 506 O O . GLU A 1 66 ? -17.875 8.594 10.5 1 83.56 66 GLU A O 1
ATOM 511 N N . GLN A 1 67 ? -18.547 10.742 10.414 1 86.12 67 GLN A N 1
ATOM 512 C CA . GLN A 1 67 ? -19.156 10.562 9.102 1 86.12 67 GLN A CA 1
ATOM 513 C C . GLN A 1 67 ? -18.109 10.219 8.047 1 86.12 67 GLN A C 1
ATOM 515 O O . GLN A 1 67 ? -18.344 9.375 7.176 1 86.12 67 GLN A O 1
ATOM 520 N N . CYS A 1 68 ? -17.016 10.836 8.125 1 82.88 68 CYS A N 1
ATOM 521 C CA . CYS A 1 68 ? -15.953 10.602 7.16 1 82.88 68 CYS A CA 1
ATOM 522 C C . CYS A 1 68 ? -15.352 9.211 7.332 1 82.88 68 CYS A C 1
ATOM 524 O O . CYS A 1 68 ? -15 8.555 6.348 1 82.88 68 CYS A O 1
ATOM 526 N N . ALA A 1 69 ? -15.281 8.805 8.539 1 78.69 69 ALA A N 1
ATOM 527 C CA . ALA A 1 69 ? -14.742 7.484 8.852 1 78.69 69 ALA A CA 1
ATOM 528 C C . ALA A 1 69 ? -15.656 6.383 8.328 1 78.69 69 ALA A C 1
ATOM 530 O O . ALA A 1 69 ? -15.188 5.293 7.984 1 78.69 69 ALA A O 1
ATOM 531 N N . ALA A 1 70 ? -16.906 6.699 8.273 1 74.25 70 ALA A N 1
ATOM 532 C CA . ALA A 1 70 ? -17.891 5.707 7.875 1 74.25 70 ALA A CA 1
ATOM 533 C C . ALA A 1 70 ? -17.906 5.52 6.363 1 74.25 70 ALA A C 1
ATOM 535 O O . ALA A 1 70 ? -18.453 4.535 5.859 1 74.25 70 ALA A O 1
ATOM 536 N N . GLY A 1 71 ? -17.5 6.469 5.59 1 64.62 71 GLY A N 1
ATOM 537 C CA . GLY A 1 71 ? -17.562 6.445 4.137 1 64.62 71 GLY A CA 1
ATOM 538 C C . GLY A 1 71 ? -16.797 5.281 3.531 1 64.62 71 GLY A C 1
ATOM 539 O O . GLY A 1 71 ? -16.547 5.258 2.326 1 64.62 71 GLY A O 1
ATOM 540 N N . ARG A 1 72 ? -16.422 4.242 4.375 1 59.88 72 ARG A N 1
ATOM 541 C CA . ARG A 1 72 ? -15.625 3.104 3.918 1 59.88 72 ARG A CA 1
ATOM 542 C C . ARG A 1 72 ? -16.422 2.24 2.945 1 59.88 72 ARG A C 1
ATOM 544 O O . ARG A 1 72 ? -16.812 1.117 3.277 1 59.88 72 ARG A O 1
ATOM 551 N N . ALA A 1 73 ? -17.531 2.832 2.396 1 53.03 73 ALA A N 1
ATOM 552 C CA . ALA A 1 73 ? -18.297 1.803 1.692 1 53.03 73 ALA A CA 1
ATOM 553 C C . ALA A 1 73 ? -17.391 0.996 0.76 1 53.03 73 ALA A C 1
ATOM 555 O O . ALA A 1 73 ? -16.672 1.564 -0.057 1 53.03 73 ALA A O 1
ATOM 556 N N . VAL A 1 74 ? -16.797 -0.043 1.304 1 55.16 74 VAL A N 1
ATOM 557 C CA . VAL A 1 74 ? -16.391 -0.995 0.28 1 55.16 74 VAL A CA 1
ATOM 558 C C . VAL A 1 74 ? -17.375 -0.974 -0.881 1 55.16 74 VAL A C 1
ATOM 560 O O . VAL A 1 74 ? -18.562 -1.228 -0.693 1 55.16 74 VAL A O 1
ATOM 563 N N . ALA A 1 75 ? -17.188 -0.051 -1.83 1 57.25 75 ALA A N 1
ATOM 564 C CA . ALA A 1 75 ? -18 -0.097 -3.051 1 57.25 75 ALA A CA 1
ATOM 565 C C . ALA A 1 75 ? -18.297 -1.536 -3.453 1 57.25 75 ALA A C 1
ATOM 567 O O . ALA A 1 75 ? -17.391 -2.361 -3.564 1 57.25 75 ALA A O 1
ATOM 568 N N . THR A 1 76 ? -19.469 -1.941 -3.064 1 67.81 76 THR A N 1
ATOM 569 C CA . THR A 1 76 ? -19.859 -3.279 -3.494 1 67.81 76 THR A CA 1
ATOM 570 C C . THR A 1 76 ? -20.266 -3.279 -4.969 1 67.81 76 THR A C 1
ATOM 572 O O . THR A 1 76 ? -20.969 -2.375 -5.426 1 67.81 76 THR A O 1
ATOM 575 N N . LEU A 1 77 ? -19.641 -4.156 -5.73 1 80.31 77 LEU A N 1
ATOM 576 C CA . LEU A 1 77 ? -20.016 -4.34 -7.129 1 80.31 77 LEU A CA 1
ATOM 577 C C . LEU A 1 77 ? -21.438 -4.852 -7.242 1 80.31 77 LEU A C 1
ATOM 579 O O . LEU A 1 77 ? -21.875 -5.68 -6.438 1 80.31 77 LEU A O 1
ATOM 583 N N . ASP A 1 78 ? -22.188 -4.293 -8.125 1 83.44 78 ASP A N 1
ATOM 584 C CA . ASP A 1 78 ? -23.578 -4.742 -8.273 1 83.44 78 ASP A CA 1
ATOM 585 C C . ASP A 1 78 ? -23.641 -6.129 -8.898 1 83.44 78 ASP A C 1
ATOM 587 O O . ASP A 1 78 ? -22.656 -6.594 -9.5 1 83.44 78 ASP A O 1
ATOM 591 N N . SER A 1 79 ? -24.828 -6.754 -8.797 1 84.56 79 SER A N 1
ATOM 592 C CA . SER A 1 79 ? -25.031 -8.141 -9.195 1 84.56 79 SER A CA 1
ATOM 593 C C . SER A 1 79 ? -24.875 -8.312 -10.703 1 84.56 79 SER A C 1
ATOM 595 O O . SER A 1 79 ? -24.328 -9.312 -11.164 1 84.56 79 SER A O 1
ATOM 597 N N . ALA A 1 80 ? -25.391 -7.367 -11.453 1 88.5 80 ALA A N 1
ATOM 598 C CA . ALA A 1 80 ? -25.297 -7.465 -12.906 1 88.5 80 ALA A CA 1
ATOM 599 C C . ALA A 1 80 ? -23.828 -7.406 -13.359 1 88.5 80 ALA A C 1
ATOM 601 O O . ALA A 1 80 ? -23.422 -8.164 -14.242 1 88.5 80 ALA A O 1
ATOM 602 N N . LEU A 1 81 ? -23.141 -6.531 -12.789 1 90.69 81 LEU A N 1
ATOM 603 C CA . LEU A 1 81 ? -21.719 -6.41 -13.117 1 90.69 81 LEU A CA 1
ATOM 604 C C . LEU A 1 81 ? -20.953 -7.66 -12.695 1 90.69 81 LEU A C 1
ATOM 606 O O . LEU A 1 81 ? -20.109 -8.156 -13.445 1 90.69 81 LEU A O 1
ATOM 610 N N . LEU A 1 82 ? -21.25 -8.148 -11.586 1 90.56 82 LEU A N 1
ATOM 611 C CA . LEU A 1 82 ? -20.594 -9.359 -11.102 1 90.56 82 LEU A CA 1
ATOM 612 C C . LEU A 1 82 ? -20.859 -10.523 -12.047 1 90.56 82 LEU A C 1
ATOM 614 O O . LEU A 1 82 ? -19.953 -11.32 -12.32 1 90.56 82 LEU A O 1
ATOM 618 N N . ARG A 1 83 ? -22.047 -10.609 -12.5 1 91.94 83 ARG A N 1
ATOM 619 C CA . ARG A 1 83 ? -22.391 -11.664 -13.453 1 91.94 83 ARG A CA 1
ATOM 620 C C . ARG A 1 83 ? -21.578 -11.523 -14.742 1 91.94 83 ARG A C 1
ATOM 622 O O . ARG A 1 83 ? -21.062 -12.508 -15.273 1 91.94 83 ARG A O 1
ATOM 629 N N . ARG A 1 84 ? -21.516 -10.336 -15.172 1 95 84 ARG A N 1
ATOM 630 C CA . ARG A 1 84 ? -20.766 -10.086 -16.391 1 95 84 ARG A CA 1
ATOM 631 C C . ARG A 1 84 ? -19.297 -10.438 -16.219 1 95 84 ARG A C 1
ATOM 633 O O . ARG A 1 84 ? -18.688 -11.047 -17.094 1 95 84 ARG A O 1
ATOM 640 N N . LEU A 1 85 ? -18.797 -10.055 -15.109 1 95.25 85 LEU A N 1
ATOM 641 C CA . LEU A 1 85 ? -17.391 -10.336 -14.828 1 95.25 85 LEU A CA 1
ATOM 642 C C . LEU A 1 85 ? -17.156 -11.836 -14.695 1 95.25 85 LEU A C 1
ATOM 644 O O . LEU A 1 85 ? -16.125 -12.352 -15.141 1 95.25 85 LEU A O 1
ATOM 648 N N . THR A 1 86 ? -18.078 -12.484 -14.062 1 95.06 86 THR A N 1
ATOM 649 C CA . THR A 1 86 ? -17.984 -13.93 -13.93 1 95.06 86 THR A CA 1
ATOM 650 C C . THR A 1 86 ? -17.984 -14.602 -15.297 1 95.06 86 THR A C 1
ATOM 652 O O . THR A 1 86 ? -17.172 -15.477 -15.57 1 95.06 86 THR A O 1
ATOM 655 N N . ASP A 1 87 ? -18.844 -14.156 -16.156 1 95.94 87 ASP A N 1
ATOM 656 C CA . ASP A 1 87 ? -18.938 -14.727 -17.5 1 95.94 87 ASP A CA 1
ATOM 657 C C . ASP A 1 87 ? -17.656 -14.492 -18.297 1 95.94 87 ASP A C 1
ATOM 659 O O . ASP A 1 87 ? -17.203 -15.383 -19 1 95.94 87 ASP A O 1
ATOM 663 N N . LYS A 1 88 ? -17.156 -13.336 -18.188 1 96.62 88 LYS A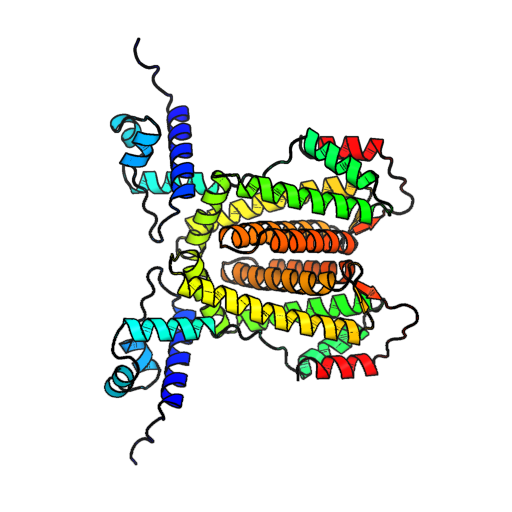 N 1
ATOM 664 C CA . LYS A 1 88 ? -15.898 -13.031 -18.875 1 96.62 88 LYS A CA 1
ATOM 665 C C . LYS A 1 88 ? -14.773 -13.938 -18.375 1 96.62 88 LYS A C 1
ATOM 667 O O . LYS A 1 88 ? -13.953 -14.406 -19.156 1 96.62 88 LYS A O 1
ATOM 672 N N . ALA A 1 89 ? -14.742 -14.148 -17.078 1 95.94 89 ALA A N 1
ATOM 673 C CA . ALA A 1 89 ? -13.711 -15.008 -16.5 1 95.94 89 ALA A CA 1
ATOM 674 C C . ALA A 1 89 ? -13.859 -16.453 -16.953 1 95.94 89 ALA A C 1
ATOM 676 O O . ALA A 1 89 ? -12.875 -17.125 -17.234 1 95.94 89 ALA A O 1
ATOM 677 N N . LEU A 1 90 ? -15.102 -16.875 -17.047 1 94.69 90 LEU A N 1
ATOM 678 C CA . LEU A 1 90 ? -15.383 -18.25 -17.453 1 94.69 90 LEU A CA 1
ATOM 679 C C . LEU A 1 90 ? -15.008 -18.484 -18.906 1 94.69 90 LEU A C 1
ATOM 681 O O . LEU A 1 90 ? -14.758 -19.625 -19.312 1 94.69 90 LEU A O 1
ATOM 685 N N . ALA A 1 91 ? -14.914 -17.438 -19.656 1 95.06 91 ALA A N 1
ATOM 686 C CA . ALA A 1 91 ? -14.609 -17.531 -21.078 1 95.06 91 ALA A CA 1
ATOM 687 C C . ALA A 1 91 ? -13.102 -17.594 -21.312 1 95.06 91 ALA A C 1
ATOM 689 O O . ALA A 1 91 ? -12.648 -17.906 -22.422 1 95.06 91 ALA A O 1
ATOM 690 N N . ILE A 1 92 ? -12.344 -17.312 -20.312 1 93.31 92 ILE A N 1
ATOM 691 C CA . ILE A 1 92 ? -10.891 -17.312 -20.438 1 93.31 92 ILE A CA 1
ATOM 692 C C . ILE A 1 92 ? -10.391 -18.734 -20.656 1 93.31 92 ILE A C 1
ATOM 694 O O . ILE A 1 92 ? -10.867 -19.672 -20.016 1 93.31 92 ILE A O 1
ATOM 698 N N . LYS A 1 93 ? -9.484 -18.812 -21.594 1 91.12 93 LYS A N 1
ATOM 699 C CA . LYS A 1 93 ? -8.812 -20.094 -21.75 1 91.12 93 LYS A CA 1
ATOM 700 C C . LYS A 1 93 ? -7.762 -20.312 -20.672 1 91.12 93 LYS A C 1
ATOM 702 O O . LYS A 1 93 ? -6.824 -19.516 -20.547 1 91.12 93 LYS A O 1
ATOM 707 N N . GLY A 1 94 ? -8.016 -21.188 -19.766 1 88.44 94 GLY A N 1
ATOM 708 C CA . GLY A 1 94 ? -7.121 -21.453 -18.656 1 88.44 94 GLY A CA 1
ATOM 709 C C . GLY A 1 94 ? -7.766 -22.281 -17.562 1 88.44 94 GLY A C 1
ATOM 710 O O . GLY A 1 94 ? -8.906 -22.734 -17.688 1 88.44 94 GLY A O 1
ATOM 711 N N . ASP A 1 95 ? -6.98 -22.531 -16.516 1 90.81 95 ASP A N 1
ATOM 712 C CA . ASP A 1 95 ? -7.492 -23.312 -15.391 1 90.81 95 ASP A CA 1
ATOM 713 C C . ASP A 1 95 ? -8.266 -22.438 -14.414 1 90.81 95 ASP A C 1
ATOM 715 O O . ASP A 1 95 ? -8.484 -21.25 -14.68 1 90.81 95 ASP A O 1
ATOM 719 N N . ALA A 1 96 ? -8.727 -23 -13.344 1 93.62 96 ALA A N 1
ATOM 720 C CA . ALA A 1 96 ? -9.562 -22.297 -12.375 1 93.62 96 ALA A CA 1
ATOM 721 C C . ALA A 1 96 ? -8.82 -21.109 -11.758 1 93.62 96 ALA A C 1
ATOM 723 O O . ALA A 1 96 ? -9.406 -20.062 -11.516 1 93.62 96 ALA A O 1
ATOM 724 N N . VAL A 1 97 ? -7.512 -21.281 -11.555 1 95.12 97 VAL A N 1
ATOM 725 C CA . VAL A 1 97 ? -6.707 -20.219 -10.961 1 95.12 97 VAL A CA 1
ATOM 726 C C . VAL A 1 97 ? -6.633 -19.031 -11.914 1 95.12 97 VAL A C 1
ATOM 728 O O . VAL A 1 97 ? -6.809 -17.891 -11.5 1 95.12 97 VAL A O 1
ATOM 731 N N . ALA A 1 98 ? -6.406 -19.312 -13.18 1 94.19 98 ALA A N 1
ATOM 732 C CA . ALA A 1 98 ? -6.332 -18.266 -14.188 1 94.19 98 ALA A CA 1
ATOM 733 C C . ALA A 1 98 ? -7.656 -17.516 -14.289 1 94.19 98 ALA A C 1
ATOM 735 O O . ALA A 1 98 ? -7.672 -16.281 -14.406 1 94.19 98 ALA A O 1
ATOM 736 N N . ARG A 1 99 ? -8.703 -18.219 -14.289 1 95 99 ARG A N 1
ATOM 737 C CA . ARG A 1 99 ? -10.023 -17.609 -14.383 1 95 99 ARG A CA 1
ATOM 738 C C . ARG A 1 99 ? -10.336 -16.781 -13.148 1 95 99 ARG A C 1
ATOM 740 O O . ARG A 1 99 ? -10.82 -15.648 -13.258 1 95 99 ARG A O 1
ATOM 747 N N . ALA A 1 100 ? -10.016 -17.312 -11.984 1 95.44 100 ALA A N 1
ATOM 748 C CA . ALA A 1 100 ? -10.219 -16.547 -10.75 1 95.44 100 ALA A CA 1
ATOM 749 C C . ALA A 1 100 ? -9.367 -15.289 -10.734 1 95.44 100 ALA A C 1
ATOM 751 O O . ALA A 1 100 ? -9.82 -14.227 -10.289 1 95.44 100 ALA A O 1
ATOM 752 N N . ALA A 1 101 ? -8.141 -15.43 -11.195 1 96.25 101 ALA A N 1
ATOM 753 C CA . ALA A 1 101 ? -7.238 -14.281 -11.273 1 96.25 101 ALA A CA 1
ATOM 754 C C . ALA A 1 101 ? -7.812 -13.188 -12.172 1 96.25 101 ALA A C 1
ATOM 756 O O . ALA A 1 101 ? -7.777 -12.008 -11.82 1 96.25 101 ALA A O 1
ATOM 757 N N . HIS A 1 102 ? -8.312 -13.602 -13.266 1 95.75 102 HIS A N 1
ATOM 758 C CA . HIS A 1 102 ? -8.93 -12.648 -14.18 1 95.75 102 HIS A CA 1
ATOM 759 C C . HIS A 1 102 ? -10.141 -11.977 -13.539 1 95.75 102 HIS A C 1
ATOM 761 O O . HIS A 1 102 ? -10.305 -10.758 -13.641 1 95.75 102 HIS A O 1
ATOM 767 N N . PHE A 1 103 ? -10.938 -12.773 -12.906 1 96.31 103 PHE A N 1
ATOM 768 C CA . PHE A 1 103 ? -12.141 -12.258 -12.25 1 96.31 103 PHE A CA 1
ATOM 769 C C . PHE A 1 103 ? -11.773 -11.211 -11.203 1 96.31 103 PHE A C 1
ATOM 771 O O . PHE A 1 103 ? -12.344 -10.117 -11.188 1 96.31 103 PHE A O 1
ATOM 778 N N . LEU A 1 104 ? -10.891 -11.5 -10.328 1 95.38 104 LEU A N 1
ATOM 779 C CA . LEU A 1 104 ? -10.539 -10.609 -9.227 1 95.38 104 LEU A CA 1
ATOM 780 C C . LEU A 1 104 ? -9.867 -9.344 -9.742 1 95.38 104 LEU A C 1
ATOM 782 O O . LEU A 1 104 ? -10.109 -8.25 -9.227 1 95.38 104 LEU A O 1
ATOM 786 N N . ALA A 1 105 ? -9.039 -9.516 -10.758 1 95.88 105 ALA A N 1
ATOM 787 C CA . ALA A 1 105 ? -8.398 -8.344 -11.359 1 95.88 105 ALA A CA 1
ATOM 788 C C . ALA A 1 105 ? -9.438 -7.41 -11.984 1 95.88 105 ALA A C 1
ATOM 790 O O . ALA A 1 105 ? -9.375 -6.195 -11.789 1 95.88 105 ALA A O 1
ATOM 791 N N . ALA A 1 106 ? -10.352 -8.008 -12.672 1 96.19 106 ALA A N 1
ATOM 792 C CA . ALA A 1 106 ? -11.406 -7.211 -13.289 1 96.19 106 ALA A CA 1
ATOM 793 C C . ALA A 1 106 ? -12.297 -6.562 -12.234 1 96.19 106 ALA A C 1
ATOM 795 O O . ALA A 1 106 ? -12.719 -5.414 -12.391 1 96.19 106 ALA A O 1
ATOM 796 N N . SER A 1 107 ? -12.609 -7.285 -11.219 1 94 107 SER A N 1
ATOM 797 C CA . SER A 1 107 ? -13.398 -6.75 -10.109 1 94 107 SER A CA 1
ATOM 798 C C . SER A 1 107 ? -12.688 -5.57 -9.453 1 94 107 SER A C 1
ATOM 800 O O . SER A 1 107 ? -13.312 -4.547 -9.156 1 94 107 SER A O 1
ATOM 802 N N . GLY A 1 108 ? -11.406 -5.754 -9.203 1 93.94 108 GLY A N 1
ATOM 803 C CA . GLY A 1 108 ? -10.617 -4.664 -8.648 1 93.94 108 GLY A CA 1
ATOM 804 C C . GLY A 1 108 ? -10.617 -3.424 -9.516 1 93.94 108 GLY A C 1
ATOM 805 O O . GLY A 1 108 ? -10.703 -2.303 -9.008 1 93.94 108 GLY A O 1
ATOM 806 N N . ASP A 1 109 ? -10.492 -3.658 -10.773 1 95.38 109 ASP A N 1
ATOM 807 C CA . ASP A 1 109 ? -10.516 -2.547 -11.719 1 95.38 109 ASP A CA 1
ATOM 808 C C . ASP A 1 109 ? -11.828 -1.777 -11.625 1 95.38 109 ASP A C 1
ATOM 810 O O . ASP A 1 109 ? -11.836 -0.544 -11.633 1 95.38 109 ASP A O 1
ATOM 814 N N . GLU A 1 110 ? -12.914 -2.477 -11.555 1 94.12 110 GLU A N 1
ATOM 815 C CA . GLU A 1 110 ? -14.227 -1.857 -11.414 1 94.12 110 GLU A CA 1
ATOM 816 C C . GLU A 1 110 ? -14.367 -1.146 -10.07 1 94.12 110 GLU A C 1
ATOM 818 O O . GLU A 1 110 ? -15.008 -0.098 -9.984 1 94.12 110 GLU A O 1
ATOM 823 N N . GLU A 1 111 ? -13.828 -1.71 -9.117 1 91.38 111 GLU A N 1
ATOM 824 C CA . GLU A 1 111 ? -13.867 -1.089 -7.797 1 91.38 111 GLU A CA 1
ATOM 825 C C . GLU A 1 111 ? -13.133 0.252 -7.797 1 91.38 111 GLU A C 1
ATOM 827 O O . GLU A 1 111 ? -13.547 1.187 -7.105 1 91.38 111 GLU A O 1
ATOM 832 N N . VAL A 1 112 ? -12.055 0.345 -8.516 1 92.88 112 VAL A N 1
ATOM 833 C CA . VAL A 1 112 ? -11.359 1.622 -8.648 1 92.88 112 VAL A CA 1
ATOM 834 C C . VAL A 1 112 ? -12.328 2.686 -9.164 1 92.88 112 VAL A C 1
ATOM 836 O O . VAL A 1 112 ? -12.383 3.795 -8.625 1 92.88 112 VAL A O 1
ATOM 839 N N . THR A 1 113 ? -13.078 2.332 -10.195 1 92.25 113 THR A N 1
ATOM 840 C CA . THR A 1 113 ? -14.062 3.258 -10.75 1 92.25 113 THR A CA 1
ATOM 841 C C . THR A 1 113 ? -15.07 3.674 -9.688 1 92.25 113 THR A C 1
ATOM 843 O O . THR A 1 113 ? -15.391 4.855 -9.555 1 92.25 113 THR A O 1
ATOM 846 N N . LEU A 1 114 ? -15.508 2.738 -8.922 1 88.38 114 LEU A N 1
ATOM 847 C CA . LEU A 1 114 ? -16.484 3.012 -7.875 1 88.38 114 LEU A CA 1
ATOM 848 C C . LEU A 1 114 ? -15.906 3.92 -6.801 1 88.38 114 LEU A C 1
ATOM 850 O O . LEU A 1 114 ? -16.547 4.879 -6.375 1 88.38 114 LEU A O 1
ATOM 854 N N . LEU A 1 115 ? -14.742 3.609 -6.438 1 87.19 115 LEU A N 1
ATOM 855 C CA . LEU A 1 115 ? -14.102 4.383 -5.379 1 87.19 115 LEU A CA 1
ATOM 856 C C . LEU A 1 115 ? -13.797 5.801 -5.848 1 87.19 115 LEU A C 1
ATOM 858 O O . LEU A 1 115 ? -14 6.762 -5.102 1 87.19 115 LEU A O 1
ATOM 862 N N . LEU A 1 116 ? -13.336 5.941 -7.059 1 86.12 116 LEU A N 1
ATOM 863 C CA . LEU A 1 116 ? -13.016 7.258 -7.605 1 86.12 116 LEU A CA 1
ATOM 864 C C . LEU A 1 116 ? -14.266 8.117 -7.715 1 86.12 116 LEU A C 1
ATOM 866 O O . LEU A 1 116 ? -14.188 9.344 -7.621 1 86.12 116 LEU A O 1
ATOM 870 N N . SER A 1 117 ? -15.391 7.492 -7.875 1 85.38 117 SER A N 1
ATOM 871 C CA . SER A 1 117 ? -16.641 8.227 -8.062 1 85.38 117 SER A CA 1
ATOM 872 C C . SER A 1 117 ? -17.359 8.438 -6.742 1 85.38 117 SER A C 1
ATOM 874 O O . SER A 1 117 ? -18.422 9.07 -6.703 1 85.38 117 SER A O 1
ATOM 876 N N . SER A 1 118 ? -16.859 8.008 -5.648 1 82 118 SER A N 1
ATOM 877 C CA . SER A 1 118 ? -17.547 8.016 -4.359 1 82 118 SER A CA 1
ATOM 878 C C . SER A 1 118 ? -17.078 9.18 -3.494 1 82 118 SER A C 1
ATOM 880 O O . SER A 1 118 ? -15.945 9.18 -3 1 82 118 SER A O 1
ATOM 882 N N . PRO A 1 119 ? -17.984 10.117 -3.146 1 79.5 119 PRO A N 1
ATOM 883 C CA . PRO A 1 119 ? -17.609 11.18 -2.213 1 79.5 119 PRO A CA 1
ATOM 884 C C . PRO A 1 119 ? -17.312 10.656 -0.812 1 79.5 119 PRO A C 1
ATOM 886 O O . PRO A 1 119 ? -16.469 11.227 -0.105 1 79.5 119 PRO A O 1
ATOM 889 N N . GLN A 1 120 ? -18 9.609 -0.492 1 80.56 120 GLN A N 1
ATOM 890 C CA . GLN A 1 120 ? -17.766 8.992 0.808 1 80.56 120 GLN A CA 1
ATOM 891 C C . GLN A 1 120 ? -16.328 8.5 0.921 1 80.56 120 GLN A C 1
ATOM 893 O O . GLN A 1 120 ? -15.664 8.711 1.944 1 80.56 120 GLN A O 1
ATOM 898 N N . TRP A 1 121 ? -15.891 7.902 -0.124 1 79.44 121 TRP A N 1
ATOM 899 C CA . TRP A 1 121 ? -14.523 7.402 -0.117 1 79.44 121 TRP A CA 1
ATOM 900 C C . TRP A 1 121 ? -13.523 8.555 -0.079 1 79.44 121 TRP A C 1
ATOM 902 O O . TRP A 1 121 ? -12.531 8.5 0.658 1 79.44 121 TRP A O 1
ATOM 912 N N . ARG A 1 122 ? -13.781 9.508 -0.802 1 77.62 122 ARG A N 1
ATOM 913 C CA . ARG A 1 122 ? -12.891 10.664 -0.798 1 77.62 122 ARG A CA 1
ATOM 914 C C . ARG A 1 122 ? -12.812 11.289 0.591 1 77.62 122 ARG A C 1
ATOM 916 O O . ARG A 1 122 ? -11.742 11.711 1.029 1 77.62 122 ARG A O 1
ATOM 923 N N . ALA A 1 123 ? -13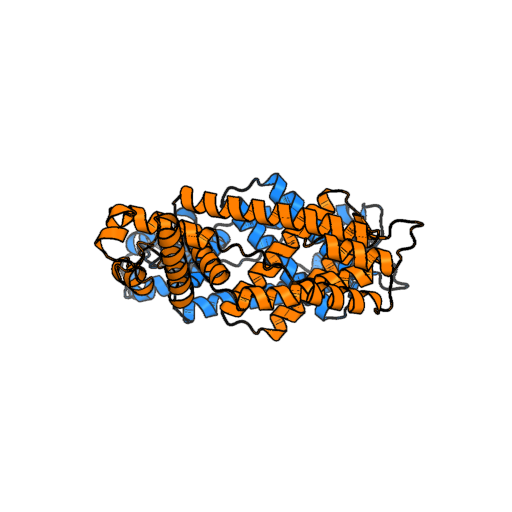.938 11.336 1.195 1 80.94 123 ALA A N 1
ATOM 924 C CA . ALA A 1 123 ? -13.969 11.867 2.557 1 80.94 123 ALA A CA 1
ATOM 925 C C . ALA A 1 123 ? -13.164 10.984 3.506 1 80.94 123 ALA A C 1
ATOM 927 O O . ALA A 1 123 ? -12.453 11.484 4.379 1 80.94 123 ALA A O 1
ATOM 928 N N . PHE A 1 124 ? -13.242 9.766 3.268 1 81.62 124 PHE A N 1
ATOM 929 C CA . PHE A 1 124 ? -12.5 8.82 4.094 1 81.62 124 PHE A CA 1
ATOM 930 C C . PHE A 1 124 ? -11 8.977 3.883 1 81.62 124 PHE A C 1
ATOM 932 O O . PHE A 1 124 ? -10.227 8.906 4.836 1 81.62 124 PHE A O 1
ATOM 939 N N . VAL A 1 125 ? -10.625 9.086 2.668 1 76.94 125 VAL A N 1
ATOM 940 C CA . VAL A 1 125 ? -9.219 9.281 2.357 1 76.94 125 VAL A CA 1
ATOM 941 C C . VAL A 1 125 ? -8.703 10.539 3.061 1 76.94 125 VAL A C 1
ATOM 943 O O . VAL A 1 125 ? -7.605 10.539 3.617 1 76.94 125 VAL A O 1
ATOM 946 N N . ALA A 1 126 ? -9.492 11.578 2.994 1 75.56 126 ALA A N 1
ATOM 947 C CA . ALA A 1 126 ? -9.125 12.812 3.682 1 75.56 126 ALA A CA 1
ATOM 948 C C . ALA A 1 126 ? -9 12.586 5.184 1 75.56 126 ALA A C 1
ATOM 950 O O . ALA A 1 126 ? -8.062 13.086 5.816 1 75.56 126 ALA A O 1
ATOM 951 N N . PHE A 1 127 ? -9.953 11.852 5.727 1 78.12 127 PHE A N 1
ATOM 952 C CA . PHE A 1 127 ? -9.938 11.508 7.145 1 78.12 127 PHE A CA 1
ATOM 953 C C . PHE A 1 127 ? -8.68 10.734 7.5 1 78.12 127 PHE A C 1
ATOM 955 O O . PHE A 1 127 ? -8.047 11 8.523 1 78.12 127 PHE A O 1
ATOM 962 N N . ARG A 1 128 ? -8.273 9.82 6.684 1 78.56 128 ARG A N 1
ATOM 963 C CA . ARG A 1 128 ? -7.098 8.992 6.918 1 78.56 128 ARG A CA 1
ATOM 964 C C . ARG A 1 128 ? -5.824 9.828 6.906 1 78.56 128 ARG A C 1
ATOM 966 O O . ARG A 1 128 ? -4.902 9.578 7.684 1 78.56 128 ARG A O 1
ATOM 973 N N . ALA A 1 129 ? -5.809 10.734 6.016 1 71.25 129 ALA A N 1
ATOM 974 C CA . ALA A 1 129 ? -4.637 11.602 5.93 1 71.25 129 ALA A CA 1
ATOM 975 C C . ALA A 1 129 ? -4.449 12.398 7.215 1 71.25 129 ALA A C 1
ATOM 977 O O . ALA A 1 129 ? -3.32 12.594 7.672 1 71.25 129 ALA A O 1
ATOM 978 N N . ILE A 1 130 ? -5.5 12.766 7.82 1 69.44 130 ILE A N 1
ATOM 979 C CA . ILE A 1 130 ? -5.449 13.531 9.062 1 69.44 130 ILE A CA 1
ATOM 980 C C . ILE A 1 130 ? -5.023 12.625 10.211 1 69.44 130 ILE A C 1
ATOM 982 O O . ILE A 1 130 ? -4.262 13.039 11.086 1 69.44 130 ILE A O 1
ATOM 986 N N . ALA A 1 131 ? -5.578 11.508 10.195 1 74.69 131 ALA A N 1
ATOM 987 C CA . ALA A 1 131 ? -5.238 10.555 11.242 1 74.69 131 ALA A CA 1
ATOM 988 C C . ALA A 1 131 ? -3.734 10.289 11.273 1 74.69 131 ALA A C 1
ATOM 990 O O . ALA A 1 131 ? -3.154 10.094 12.344 1 74.69 131 ALA A O 1
ATOM 991 N N . ALA A 1 132 ? -3.09 10.328 10.195 1 67.69 132 ALA A N 1
ATOM 992 C CA . ALA A 1 132 ? -1.651 10.094 10.102 1 67.69 132 ALA A CA 1
ATOM 993 C C . ALA A 1 132 ? -0.867 11.273 10.672 1 67.69 132 ALA A C 1
ATOM 995 O O . ALA A 1 132 ? 0.273 11.109 11.109 1 67.69 132 ALA A O 1
ATOM 996 N N . ALA A 1 133 ? -1.503 12.414 10.633 1 62.34 133 ALA A N 1
ATOM 997 C CA . ALA A 1 133 ? -0.813 13.648 11.016 1 62.34 133 ALA A CA 1
ATOM 998 C C . ALA A 1 133 ? -1.174 14.055 12.445 1 62.34 133 ALA A C 1
ATOM 1000 O O . ALA A 1 133 ? -0.529 14.93 13.023 1 62.34 133 ALA A O 1
ATOM 1001 N N . THR A 1 134 ? -2.207 13.438 12.938 1 64.88 134 THR A N 1
ATOM 1002 C CA . THR A 1 134 ? -2.697 13.898 14.234 1 64.88 134 THR A CA 1
ATOM 1003 C C . THR A 1 134 ? -2.148 13.023 15.352 1 64.88 134 THR A C 1
ATOM 1005 O O . THR A 1 134 ? -1.803 11.859 15.133 1 64.88 134 THR A O 1
ATOM 1008 N N . ASP A 1 135 ? -2.092 13.57 16.469 1 66.44 135 ASP A N 1
ATOM 1009 C CA . ASP A 1 135 ? -1.682 12.828 17.656 1 66.44 135 ASP A CA 1
ATOM 1010 C C . ASP A 1 135 ? -2.893 12.273 18.406 1 66.44 135 ASP A C 1
ATOM 1012 O O . ASP A 1 135 ? -2.754 11.711 19.5 1 66.44 135 ASP A O 1
ATOM 1016 N N . SER A 1 136 ? -4.027 12.438 17.875 1 72.56 136 SER A N 1
ATOM 1017 C CA . SER A 1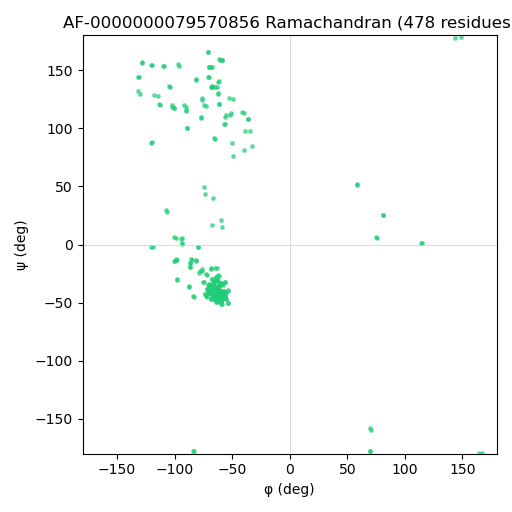 136 ? -5.238 11.953 18.531 1 72.56 136 SER A CA 1
ATOM 1018 C C . SER A 1 136 ? -5.348 10.438 18.453 1 72.56 136 SER A C 1
ATOM 1020 O O . SER A 1 136 ? -5.527 9.883 17.359 1 72.56 136 SER A O 1
ATOM 1022 N N . ASP A 1 137 ? -5.383 9.781 19.531 1 76.5 137 ASP A N 1
ATOM 1023 C CA . ASP A 1 137 ? -5.539 8.328 19.594 1 76.5 137 ASP A CA 1
ATOM 1024 C C . ASP A 1 137 ? -6.914 7.902 19.094 1 76.5 137 ASP A C 1
ATOM 1026 O O . ASP A 1 137 ? -7.047 6.867 18.438 1 76.5 137 ASP A O 1
ATOM 1030 N N . ASP A 1 138 ? -7.816 8.758 19.375 1 75.88 138 ASP A N 1
ATOM 1031 C CA . ASP A 1 138 ? -9.188 8.43 18.984 1 75.88 138 ASP A CA 1
ATOM 1032 C C . ASP A 1 138 ? -9.312 8.359 17.469 1 75.88 138 ASP A C 1
ATOM 1034 O O . ASP A 1 138 ? -9.945 7.441 16.938 1 75.88 138 ASP A O 1
ATOM 1038 N N . VAL A 1 139 ? -8.75 9.266 16.812 1 76.19 139 VAL A N 1
ATOM 1039 C CA . VAL A 1 139 ? -8.805 9.312 15.359 1 76.19 139 VAL A CA 1
ATOM 1040 C C . VAL A 1 139 ? -8.031 8.133 14.773 1 76.19 139 VAL A C 1
ATOM 1042 O O . VAL A 1 139 ? -8.516 7.441 13.875 1 76.19 139 VAL A O 1
ATOM 1045 N N . ARG A 1 140 ? -6.965 7.812 15.359 1 79.75 140 ARG A N 1
ATOM 1046 C CA . ARG A 1 140 ? -6.141 6.699 14.898 1 79.75 140 ARG A CA 1
ATOM 1047 C C . ARG A 1 140 ? -6.852 5.367 15.102 1 79.75 140 ARG A C 1
ATOM 1049 O O . ARG A 1 140 ? -6.836 4.504 14.219 1 79.75 140 ARG A O 1
ATOM 1056 N N . ASP A 1 141 ? -7.477 5.273 16.172 1 82.62 141 ASP A N 1
ATOM 1057 C CA . ASP A 1 141 ? -8.195 4.039 16.484 1 82.62 141 ASP A CA 1
ATOM 1058 C C . ASP A 1 141 ? -9.383 3.848 15.539 1 82.62 141 ASP A C 1
ATOM 1060 O O . ASP A 1 141 ? -9.695 2.721 15.148 1 82.62 141 ASP A O 1
ATOM 1064 N N . ALA A 1 142 ? -9.977 4.922 15.234 1 81.69 142 ALA A N 1
ATOM 1065 C CA . ALA A 1 142 ? -11.117 4.844 14.336 1 81.69 142 ALA A CA 1
ATOM 1066 C C . ALA A 1 142 ? -10.688 4.367 12.945 1 81.69 142 ALA A C 1
ATOM 1068 O O . ALA A 1 142 ? -11.375 3.551 12.328 1 81.69 142 ALA A O 1
ATOM 1069 N N . VAL A 1 143 ? -9.617 4.773 12.516 1 82.12 143 VAL A N 1
ATOM 1070 C CA . VAL A 1 143 ? -9.094 4.367 11.211 1 82.12 143 VAL A CA 1
ATOM 1071 C C . VAL A 1 143 ? -8.68 2.9 11.258 1 82.12 143 VAL A C 1
ATOM 1073 O O . VAL A 1 143 ? -9.008 2.131 10.352 1 82.12 143 VAL A O 1
ATOM 1076 N N . ALA A 1 144 ? -8.07 2.551 12.344 1 84.25 144 ALA A N 1
ATOM 1077 C CA . ALA A 1 144 ? -7.641 1.165 12.508 1 84.25 144 ALA A CA 1
ATOM 1078 C C . ALA A 1 144 ? -8.828 0.213 12.523 1 84.25 144 ALA A C 1
ATOM 1080 O O . ALA A 1 144 ? -8.789 -0.851 11.898 1 84.25 144 ALA A O 1
ATOM 1081 N N . GLN A 1 145 ? -9.781 0.671 13.18 1 85.12 145 GLN A N 1
ATOM 1082 C CA . GLN A 1 145 ? -10.984 -0.151 13.266 1 85.12 145 GLN A CA 1
ATOM 1083 C C . GLN A 1 145 ? -11.641 -0.301 11.898 1 85.12 145 GLN A C 1
ATOM 1085 O O . GLN A 1 145 ? -12.094 -1.39 11.531 1 85.12 145 GLN A O 1
ATOM 1090 N N . ALA A 1 146 ? -11.727 0.724 11.18 1 83.88 146 ALA A N 1
ATOM 1091 C CA . ALA A 1 146 ? -12.273 0.682 9.82 1 83.88 146 ALA A CA 1
ATOM 1092 C C . ALA A 1 146 ? -11.469 -0.254 8.93 1 83.88 146 ALA A C 1
ATOM 1094 O O . ALA A 1 146 ? -12.031 -1.053 8.18 1 83.88 146 ALA A O 1
ATOM 1095 N N . ASP A 1 147 ? -10.227 -0.228 9.039 1 85.12 147 ASP A N 1
ATOM 1096 C CA . ASP A 1 147 ? -9.352 -1.093 8.258 1 85.12 147 ASP A CA 1
ATOM 1097 C C . ASP A 1 147 ? -9.562 -2.562 8.617 1 85.12 147 ASP A C 1
ATOM 1099 O O . ASP A 1 147 ? -9.625 -3.418 7.734 1 85.12 147 ASP A O 1
ATOM 1103 N N . ASP A 1 148 ? -9.711 -2.762 9.859 1 88 148 ASP A N 1
ATOM 1104 C CA . ASP A 1 148 ? -9.914 -4.133 10.312 1 88 148 ASP A CA 1
ATOM 1105 C C . ASP A 1 148 ? -11.234 -4.691 9.797 1 88 148 ASP A C 1
ATOM 1107 O O . ASP A 1 148 ? -11.305 -5.855 9.391 1 88 148 ASP A O 1
ATOM 1111 N N . GLU A 1 149 ? -12.195 -3.904 9.867 1 87.12 149 GLU A N 1
ATOM 1112 C CA . GLU A 1 149 ? -13.508 -4.328 9.375 1 87.12 149 GLU A CA 1
ATOM 1113 C C . GLU A 1 149 ? -13.477 -4.59 7.871 1 87.12 149 GLU A C 1
ATOM 1115 O O . GLU A 1 149 ? -14.023 -5.586 7.398 1 87.12 149 GLU A O 1
ATOM 1120 N N . ASP A 1 150 ? -12.875 -3.721 7.156 1 86.06 150 ASP A N 1
ATOM 1121 C CA . ASP A 1 150 ? -12.742 -3.9 5.715 1 86.06 150 ASP A CA 1
ATOM 1122 C C . ASP A 1 150 ? -11.945 -5.164 5.391 1 86.06 150 ASP A C 1
ATOM 1124 O O . ASP A 1 150 ? -12.32 -5.926 4.492 1 86.06 150 ASP A O 1
ATOM 1128 N N . LEU A 1 151 ? -10.969 -5.359 6.141 1 90.25 151 LEU A N 1
ATOM 1129 C CA . LEU A 1 151 ? -10.133 -6.531 5.91 1 90.25 151 LEU A CA 1
ATOM 1130 C C . LEU A 1 151 ? -10.898 -7.816 6.188 1 90.25 151 LEU A C 1
ATOM 1132 O O . LEU A 1 151 ? -10.805 -8.781 5.422 1 90.25 151 LEU A O 1
ATOM 1136 N N . ALA A 1 152 ? -11.602 -7.828 7.285 1 90.75 152 ALA A N 1
ATOM 1137 C CA . ALA A 1 152 ? -12.391 -9.008 7.629 1 90.75 152 ALA A CA 1
ATOM 1138 C C . ALA A 1 152 ? -13.406 -9.32 6.531 1 90.75 152 ALA A C 1
ATOM 1140 O O . ALA A 1 152 ? -13.57 -10.477 6.141 1 90.75 152 ALA A O 1
ATOM 1141 N N . ARG A 1 153 ? -14.055 -8.305 6.055 1 87.94 153 ARG A N 1
ATOM 1142 C CA . ARG A 1 153 ? -15.031 -8.469 4.984 1 87.94 153 ARG A CA 1
ATOM 1143 C C . ARG A 1 153 ? -14.375 -8.984 3.711 1 87.94 153 ARG A C 1
ATOM 1145 O O . ARG A 1 153 ? -14.883 -9.906 3.07 1 87.94 153 ARG A O 1
ATOM 1152 N N . LEU A 1 154 ? -13.297 -8.422 3.361 1 90.31 154 LEU A N 1
ATOM 1153 C CA . LEU A 1 154 ? -12.586 -8.812 2.15 1 90.31 154 LEU A CA 1
ATOM 1154 C C . LEU A 1 154 ? -12.062 -10.242 2.271 1 90.31 154 LEU A C 1
ATOM 1156 O O . LEU A 1 154 ? -12.102 -11.008 1.302 1 90.31 154 LEU A O 1
ATOM 1160 N N . THR A 1 155 ? -11.633 -10.586 3.449 1 92.88 155 THR A N 1
ATOM 1161 C CA . THR A 1 155 ? -11.148 -11.938 3.691 1 92.88 155 THR A CA 1
ATOM 1162 C C . THR A 1 155 ? -12.266 -12.961 3.48 1 92.88 155 THR A C 1
ATOM 1164 O O . THR A 1 155 ? -12.062 -13.984 2.83 1 92.88 155 THR A O 1
ATOM 1167 N N . ARG A 1 156 ? -13.398 -12.633 3.934 1 91.44 156 ARG A N 1
ATOM 1168 C CA . ARG A 1 156 ? -14.547 -13.516 3.742 1 91.44 156 ARG A CA 1
ATOM 1169 C C . ARG A 1 156 ? -14.93 -13.609 2.268 1 91.44 156 ARG A C 1
ATOM 1171 O O . ARG A 1 156 ? -15.219 -14.695 1.767 1 91.44 156 ARG A O 1
ATOM 1178 N N . THR A 1 157 ? -14.922 -12.484 1.668 1 88.56 157 THR A N 1
ATOM 1179 C CA . THR A 1 157 ? -15.25 -12.445 0.248 1 88.56 157 THR A CA 1
ATOM 1180 C C . THR A 1 157 ? -14.273 -13.297 -0.559 1 88.56 157 THR A C 1
ATOM 1182 O O . THR A 1 157 ? -14.68 -14.086 -1.408 1 88.56 157 THR A O 1
ATOM 1185 N N . TYR A 1 158 ? -13.016 -13.211 -0.281 1 92.56 158 TYR A N 1
ATOM 1186 C CA . TYR A 1 158 ? -12.008 -13.953 -1.023 1 92.56 158 TYR A CA 1
ATOM 1187 C C . TYR A 1 158 ? -12.094 -15.445 -0.711 1 92.56 158 TYR A C 1
ATOM 1189 O O . TYR A 1 158 ? -11.836 -16.281 -1.577 1 92.56 158 TYR A O 1
ATOM 1197 N N . ALA A 1 159 ? -12.43 -15.742 0.516 1 92.81 159 ALA A N 1
ATOM 1198 C CA . ALA A 1 159 ? -12.656 -17.141 0.862 1 92.81 159 ALA A CA 1
ATOM 1199 C C . ALA A 1 159 ? -13.805 -17.734 0.05 1 92.81 159 ALA A C 1
ATOM 1201 O O . ALA A 1 159 ? -13.719 -18.859 -0.443 1 92.81 159 ALA A O 1
ATOM 1202 N N . ARG A 1 160 ? -14.836 -17 -0.109 1 90.75 160 ARG A N 1
ATOM 1203 C CA . ARG A 1 160 ? -16 -17.438 -0.877 1 90.75 160 ARG A CA 1
ATOM 1204 C C . ARG A 1 160 ? -15.648 -17.594 -2.355 1 90.75 160 ARG A C 1
ATOM 1206 O O . ARG A 1 160 ? -16.125 -18.516 -3.02 1 90.75 160 ARG A O 1
ATOM 1213 N N . ILE A 1 161 ? -14.93 -16.688 -2.824 1 90.5 161 ILE A N 1
ATOM 1214 C CA . ILE A 1 161 ? -14.5 -16.75 -4.215 1 90.5 161 ILE A CA 1
ATOM 1215 C C . ILE A 1 161 ? -13.633 -18 -4.43 1 90.5 161 ILE A C 1
ATOM 1217 O O . ILE A 1 161 ? -13.797 -18.703 -5.422 1 90.5 161 ILE A O 1
ATOM 1221 N N . ALA A 1 162 ? -12.688 -18.203 -3.506 1 93.5 162 ALA A N 1
ATOM 1222 C CA . ALA A 1 162 ? -11.852 -19.391 -3.588 1 93.5 162 ALA A CA 1
ATOM 1223 C C . ALA A 1 162 ? -12.703 -20.656 -3.619 1 93.5 162 ALA A C 1
ATOM 1225 O O . ALA A 1 162 ? -12.453 -21.578 -4.41 1 93.5 162 ALA A O 1
ATOM 1226 N N . GLU A 1 163 ? -13.656 -20.641 -2.834 1 92.06 163 GLU A N 1
ATOM 1227 C CA . GLU A 1 163 ? -14.562 -21.781 -2.785 1 92.06 163 GLU A CA 1
ATOM 1228 C C . GLU A 1 163 ? -15.344 -21.938 -4.09 1 92.06 163 GLU A C 1
ATOM 1230 O O . GLU A 1 163 ? -15.484 -23.031 -4.613 1 92.06 163 GLU A O 1
ATOM 1235 N N . ALA A 1 164 ? -15.852 -20.875 -4.598 1 91.5 164 ALA A N 1
ATOM 1236 C CA . ALA A 1 164 ? -16.641 -20.891 -5.824 1 91.5 164 ALA A CA 1
ATOM 1237 C C . ALA A 1 164 ? -15.836 -21.438 -6.992 1 91.5 164 ALA A C 1
ATOM 1239 O O . ALA A 1 164 ? -16.375 -22.156 -7.844 1 91.5 164 ALA A O 1
ATOM 1240 N N . TRP A 1 165 ? -14.609 -21.172 -6.984 1 93.12 165 TRP A N 1
ATOM 1241 C CA . TRP A 1 165 ? -13.758 -21.594 -8.094 1 93.12 165 TRP A CA 1
ATOM 1242 C C . TRP A 1 165 ? -12.984 -22.859 -7.73 1 93.12 165 TRP A C 1
ATOM 1244 O O . TRP A 1 165 ? -12.078 -23.266 -8.461 1 93.12 165 TRP A O 1
ATOM 1254 N N . SER A 1 166 ? -13.273 -23.438 -6.578 1 93.44 166 SER A N 1
ATOM 1255 C CA . SER A 1 166 ? -12.656 -24.672 -6.098 1 93.44 166 SER A CA 1
ATOM 1256 C C . SER A 1 166 ? -11.148 -24.531 -5.984 1 93.44 166 SER A C 1
ATOM 1258 O O . SER A 1 166 ? -10.398 -25.359 -6.512 1 93.44 166 SER A O 1
ATOM 1260 N N . LEU A 1 167 ? -10.781 -23.469 -5.309 1 95.44 167 LEU A N 1
ATOM 1261 C CA . LEU A 1 167 ? -9.375 -23.188 -5.066 1 95.44 167 LEU A CA 1
ATOM 1262 C C . LEU A 1 167 ? -9.016 -23.391 -3.598 1 95.44 167 LEU A C 1
ATOM 1264 O O . LEU A 1 167 ? -9.883 -23.312 -2.727 1 95.44 167 LEU A O 1
ATOM 1268 N N . GLU A 1 168 ? -7.762 -23.703 -3.355 1 94.94 168 GLU A N 1
ATOM 1269 C CA . GLU A 1 168 ? -7.227 -23.766 -1.998 1 94.94 168 GLU A CA 1
ATOM 1270 C C . GLU A 1 168 ? -5.91 -23 -1.89 1 94.94 168 GLU A C 1
ATOM 1272 O O . GLU A 1 168 ? -5.121 -22.969 -2.84 1 94.94 168 GLU A O 1
ATOM 1277 N N . PRO A 1 169 ? -5.762 -22.391 -0.732 1 94.19 169 PRO A N 1
ATOM 1278 C CA . PRO A 1 169 ? -4.5 -21.672 -0.567 1 94.19 169 PRO A CA 1
ATOM 1279 C C . PRO A 1 169 ? -3.297 -22.594 -0.442 1 94.19 169 PRO A C 1
ATOM 1281 O O . PRO A 1 169 ? -3.398 -23.672 0.162 1 94.19 169 PRO A O 1
ATOM 1284 N N . VAL A 1 170 ? -2.172 -22.141 -1.024 1 90.88 170 VAL A N 1
ATOM 1285 C CA . VAL A 1 170 ? -0.946 -22.938 -0.988 1 90.88 170 VAL A CA 1
ATOM 1286 C C . VAL A 1 170 ? -0.326 -22.859 0.406 1 90.88 170 VAL A C 1
ATOM 1288 O O . VAL A 1 170 ? 0.314 -23.812 0.856 1 90.88 170 VAL A O 1
ATOM 1291 N N . ASP A 1 171 ? -0.502 -21.688 1.105 1 84.12 171 ASP A N 1
ATOM 1292 C CA . ASP A 1 171 ? 0.071 -21.453 2.428 1 84.12 171 ASP A CA 1
ATOM 1293 C C . ASP A 1 171 ? -1.007 -21.484 3.51 1 84.12 171 ASP A C 1
ATOM 1295 O O . ASP A 1 171 ? -0.964 -20.703 4.465 1 84.12 171 ASP A O 1
ATOM 1299 N N . GLY A 1 172 ? -2.068 -22.234 3.318 1 81.75 172 GLY A N 1
ATOM 1300 C CA . GLY A 1 172 ? -3.121 -22.359 4.312 1 81.75 172 GLY A CA 1
ATOM 1301 C C . GLY A 1 172 ? -3.955 -21.109 4.461 1 81.75 172 GLY A C 1
ATOM 1302 O O . GLY A 1 172 ? -4.039 -20.297 3.529 1 81.75 172 GLY A O 1
ATOM 1303 N N . THR A 1 173 ? -4.637 -20.922 5.547 1 75.06 173 THR A N 1
ATOM 1304 C CA . THR A 1 173 ? -5.586 -19.859 5.805 1 75.06 173 THR A CA 1
ATOM 1305 C C . THR A 1 173 ? -4.883 -18.5 5.805 1 75.06 173 THR A C 1
ATOM 1307 O O . THR A 1 173 ? -5.461 -17.5 5.387 1 75.06 173 THR A O 1
ATOM 1310 N N . ASP A 1 174 ? -3.727 -18.453 6.16 1 86.94 174 ASP A N 1
ATOM 1311 C CA . ASP A 1 174 ? -2.951 -17.219 6.176 1 86.94 174 ASP A CA 1
ATOM 1312 C C . ASP A 1 174 ? -2.801 -16.656 4.766 1 86.94 174 ASP A C 1
ATOM 1314 O O . ASP A 1 174 ? -2.68 -15.438 4.594 1 86.94 174 ASP A O 1
ATOM 1318 N N . GLY A 1 175 ? -3.014 -17.609 3.834 1 91.06 175 GLY A N 1
ATOM 1319 C CA . GLY A 1 175 ? -2.891 -17.172 2.451 1 91.06 175 GLY A CA 1
ATOM 1320 C C . GLY A 1 175 ? -4.02 -16.266 2.012 1 91.06 175 GLY A C 1
ATOM 1321 O O . GLY A 1 175 ? -3.781 -15.242 1.366 1 91.06 175 GLY A O 1
ATOM 1322 N N . ILE A 1 176 ? -5.219 -16.594 2.475 1 94.56 176 ILE A N 1
ATOM 1323 C CA . ILE A 1 176 ? -6.379 -15.805 2.072 1 94.56 176 ILE A CA 1
ATOM 1324 C C . ILE A 1 176 ? -6.344 -14.445 2.762 1 94.56 176 ILE A C 1
ATOM 1326 O O . ILE A 1 176 ? -6.578 -13.414 2.127 1 94.56 176 ILE A O 1
ATOM 1330 N N . ALA A 1 177 ? -6.047 -14.453 4.02 1 94 177 ALA A N 1
ATOM 1331 C CA . ALA A 1 177 ? -5.977 -13.203 4.77 1 94 177 ALA A CA 1
ATOM 1332 C C . ALA A 1 177 ? -4.891 -12.289 4.211 1 94 177 ALA A C 1
ATOM 1334 O O . ALA A 1 177 ? -5.082 -11.078 4.098 1 94 177 ALA A O 1
ATOM 1335 N N . SER A 1 178 ? -3.764 -12.852 3.865 1 93.81 178 SER A N 1
ATOM 1336 C CA . SER A 1 178 ? -2.662 -12.078 3.305 1 93.81 178 SER A CA 1
ATOM 1337 C C . SER A 1 178 ? -3.029 -11.508 1.938 1 93.81 178 SER A C 1
ATOM 1339 O O . SER A 1 178 ? -2.688 -10.359 1.626 1 93.81 178 SER A O 1
ATOM 1341 N N . LEU A 1 179 ? -3.701 -12.32 1.187 1 96 179 LEU A N 1
ATOM 1342 C CA . LEU A 1 179 ? -4.172 -11.844 -0.11 1 96 179 LEU A CA 1
ATOM 1343 C C . LEU A 1 179 ? -5.129 -10.664 0.057 1 96 179 LEU A C 1
ATOM 1345 O O . LEU A 1 179 ? -5.008 -9.664 -0.647 1 96 179 LEU A O 1
ATOM 1349 N N . ALA A 1 180 ? -6.035 -10.828 0.959 1 95 180 ALA A N 1
ATOM 1350 C CA . ALA A 1 180 ? -7.016 -9.781 1.209 1 95 180 ALA A CA 1
ATOM 1351 C C . ALA A 1 180 ? -6.332 -8.484 1.636 1 95 180 ALA A C 1
ATOM 1353 O O . ALA A 1 180 ? -6.656 -7.406 1.128 1 95 180 ALA A O 1
ATOM 1354 N N . TYR A 1 181 ? -5.453 -8.617 2.508 1 94.31 181 TYR A N 1
ATOM 1355 C CA . TYR A 1 181 ? -4.727 -7.453 2.998 1 94.31 181 TYR A CA 1
ATOM 1356 C C . TYR A 1 181 ? -3.932 -6.793 1.877 1 94.31 181 TYR A C 1
ATOM 1358 O O . TYR A 1 181 ? -3.982 -5.574 1.706 1 94.31 181 TYR A O 1
ATOM 1366 N N . ALA A 1 182 ? -3.219 -7.59 1.124 1 96.44 182 ALA A N 1
ATOM 1367 C CA . ALA A 1 182 ? -2.42 -7.074 0.015 1 96.44 182 ALA A CA 1
ATOM 1368 C C . ALA A 1 182 ? -3.299 -6.379 -1.019 1 96.44 182 ALA A C 1
ATOM 1370 O O . ALA A 1 182 ? -2.953 -5.305 -1.517 1 96.44 182 ALA A O 1
ATOM 1371 N N . ALA A 1 183 ? -4.387 -6.961 -1.316 1 95.88 183 ALA A N 1
ATOM 1372 C CA . ALA A 1 183 ? -5.312 -6.395 -2.295 1 95.88 183 ALA A CA 1
ATOM 1373 C C . ALA A 1 183 ? -5.875 -5.062 -1.81 1 95.88 183 ALA A C 1
ATOM 1375 O O . ALA A 1 183 ? -5.977 -4.105 -2.582 1 95.88 183 ALA A O 1
ATOM 1376 N N . MET A 1 184 ? -6.25 -5.027 -0.582 1 92.94 184 MET A N 1
ATOM 1377 C CA . MET A 1 184 ? -6.793 -3.807 0.004 1 92.94 184 MET A CA 1
ATOM 1378 C C . MET A 1 184 ? -5.785 -2.664 -0.095 1 92.94 184 MET A C 1
ATOM 1380 O O . MET A 1 184 ? -6.129 -1.564 -0.533 1 92.94 184 MET A O 1
ATOM 1384 N N . ILE A 1 185 ? -4.566 -2.949 0.272 1 93.31 185 ILE A N 1
ATOM 1385 C CA . ILE A 1 185 ? -3.51 -1.944 0.242 1 93.31 185 ILE A CA 1
ATOM 1386 C C . ILE A 1 185 ? -3.281 -1.479 -1.193 1 93.31 185 ILE A C 1
ATOM 1388 O O . ILE A 1 185 ? -3.176 -0.279 -1.455 1 93.31 185 ILE A O 1
ATOM 1392 N N . GLN A 1 186 ? -3.215 -2.395 -2.074 1 94.88 186 GLN A N 1
ATOM 1393 C CA . GLN A 1 186 ? -2.953 -2.057 -3.471 1 94.88 186 GLN A CA 1
ATOM 1394 C C . GLN A 1 186 ? -4.086 -1.217 -4.055 1 94.88 186 GLN A C 1
ATOM 1396 O O . GLN A 1 186 ? -3.838 -0.237 -4.762 1 94.88 186 GLN A O 1
ATOM 1401 N N . LEU A 1 187 ? -5.281 -1.596 -3.76 1 92.62 187 LEU A N 1
ATOM 1402 C CA . LEU A 1 187 ? -6.441 -0.873 -4.273 1 92.62 187 LEU A CA 1
ATOM 1403 C C . LEU A 1 187 ? -6.473 0.554 -3.736 1 92.62 187 LEU A C 1
ATOM 1405 O O . LEU A 1 187 ? -6.598 1.509 -4.508 1 92.62 187 LEU A O 1
ATOM 1409 N N . ARG A 1 188 ? -6.332 0.712 -2.486 1 88.06 188 ARG A N 1
ATOM 1410 C CA . ARG A 1 188 ? -6.395 2.025 -1.854 1 88.06 188 ARG A CA 1
ATOM 1411 C C . ARG A 1 188 ? -5.246 2.914 -2.322 1 88.06 188 ARG A C 1
ATOM 1413 O O . ARG A 1 188 ? -5.438 4.105 -2.57 1 88.06 188 ARG A O 1
ATOM 1420 N N . THR A 1 189 ? -4.074 2.352 -2.42 1 88.69 189 THR A N 1
ATOM 1421 C CA . THR A 1 189 ? -2.92 3.119 -2.879 1 88.69 189 THR A CA 1
ATOM 1422 C C . THR A 1 189 ? -3.092 3.533 -4.34 1 88.69 189 THR A C 1
ATOM 1424 O O . THR A 1 189 ? -2.713 4.641 -4.723 1 88.69 189 THR A O 1
ATOM 1427 N N . THR A 1 190 ? -3.65 2.633 -5.137 1 91.31 190 THR A N 1
ATOM 1428 C CA . THR A 1 190 ? -3.91 2.957 -6.535 1 91.31 190 THR A CA 1
ATOM 1429 C C . THR A 1 190 ? -4.863 4.145 -6.648 1 91.31 190 THR A C 1
ATOM 1431 O O . THR A 1 190 ? -4.594 5.094 -7.383 1 91.31 190 THR A O 1
ATOM 1434 N N . VAL A 1 191 ? -5.887 4.082 -5.902 1 87.88 191 VAL A N 1
ATOM 1435 C CA . VAL A 1 191 ? -6.875 5.156 -5.949 1 87.88 191 VAL A CA 1
ATOM 1436 C C . VAL A 1 191 ? -6.25 6.457 -5.457 1 87.88 191 VAL A C 1
ATOM 1438 O O . VAL A 1 191 ? -6.414 7.508 -6.078 1 87.88 191 VAL A O 1
ATOM 1441 N N . ALA A 1 192 ? -5.555 6.387 -4.359 1 82.06 192 ALA A N 1
ATOM 1442 C CA . ALA A 1 192 ? -4.887 7.57 -3.826 1 82.06 192 ALA A CA 1
ATOM 1443 C C . ALA A 1 192 ? -3.904 8.148 -4.844 1 82.06 192 ALA A C 1
ATOM 1445 O O . ALA A 1 192 ? -3.795 9.367 -4.988 1 82.06 192 ALA A O 1
ATOM 1446 N N . ALA A 1 193 ? -3.191 7.316 -5.539 1 85.12 193 ALA A N 1
ATOM 1447 C CA . ALA A 1 193 ? -2.223 7.766 -6.535 1 85.12 193 ALA A CA 1
ATOM 1448 C C . ALA A 1 193 ? -2.92 8.469 -7.695 1 85.12 193 ALA A C 1
ATOM 1450 O O . ALA A 1 193 ? -2.445 9.5 -8.18 1 85.12 193 ALA A O 1
ATOM 1451 N N . ILE A 1 194 ? -4.02 7.93 -8.094 1 87.69 194 ILE A N 1
ATOM 1452 C CA . ILE A 1 194 ? -4.781 8.516 -9.188 1 87.69 194 ILE A CA 1
ATOM 1453 C C . ILE A 1 194 ? -5.32 9.883 -8.766 1 87.69 194 ILE A C 1
ATOM 1455 O O . ILE A 1 194 ? -5.199 10.859 -9.508 1 87.69 194 ILE A O 1
ATOM 1459 N N . VAL A 1 195 ? -5.859 9.891 -7.602 1 77.56 195 VAL A N 1
ATOM 1460 C CA . VAL A 1 195 ? -6.371 11.148 -7.062 1 77.56 195 VAL A CA 1
ATOM 1461 C C . VAL A 1 195 ? -5.23 12.156 -6.945 1 77.56 195 VAL A C 1
ATOM 1463 O O . VAL A 1 195 ? -5.43 13.352 -7.164 1 77.56 195 VAL A O 1
ATOM 1466 N N . GLY A 1 196 ? -4.074 11.688 -6.652 1 75.25 196 GLY A N 1
ATOM 1467 C CA . GLY A 1 196 ? -2.91 12.547 -6.504 1 75.25 196 GLY A CA 1
ATOM 1468 C C . GLY A 1 196 ? -2.297 12.953 -7.832 1 75.25 196 GLY A C 1
ATOM 1469 O O . GLY A 1 196 ? -1.298 13.672 -7.863 1 75.25 196 GLY A O 1
ATOM 1470 N N . GLY A 1 197 ? -2.834 12.477 -8.977 1 80.56 197 GLY A N 1
ATOM 1471 C CA . GLY A 1 197 ? -2.398 12.984 -10.273 1 80.56 197 GLY A CA 1
ATOM 1472 C C . GLY A 1 197 ? -1.685 11.938 -11.109 1 80.56 197 GLY A C 1
ATOM 1473 O O . GLY A 1 197 ? -1.265 12.219 -12.234 1 80.56 197 GLY A O 1
ATOM 1474 N N . SER A 1 198 ? -1.564 10.75 -10.609 1 86.31 198 SER A N 1
ATOM 1475 C CA . SER A 1 198 ? -0.917 9.703 -11.398 1 86.31 198 SER A CA 1
ATOM 1476 C C . SER A 1 198 ? -1.761 9.312 -12.609 1 86.31 198 SER A C 1
ATOM 1478 O O . SER A 1 198 ? -2.982 9.469 -12.594 1 86.31 198 SER A O 1
ATOM 1480 N N . ASN A 1 199 ? -1.033 8.852 -13.586 1 92.25 199 ASN A N 1
ATOM 1481 C CA . ASN A 1 199 ? -1.732 8.367 -14.773 1 92.25 199 ASN A CA 1
ATOM 1482 C C . ASN A 1 199 ? -2.656 7.199 -14.445 1 92.25 199 ASN A C 1
ATOM 1484 O O . ASN A 1 199 ? -2.195 6.145 -14 1 92.25 199 ASN A O 1
ATOM 1488 N N . GLU A 1 200 ? -3.879 7.418 -14.734 1 94.94 200 GLU A N 1
ATOM 1489 C CA . GLU A 1 200 ? -4.887 6.441 -14.328 1 94.94 200 GLU A CA 1
ATOM 1490 C C . GLU A 1 200 ? -4.711 5.125 -15.078 1 94.94 200 GLU A C 1
ATOM 1492 O O . GLU A 1 200 ? -4.777 4.047 -14.477 1 94.94 200 GLU A O 1
ATOM 1497 N N . ALA A 1 201 ? -4.504 5.16 -16.344 1 96.06 201 ALA A N 1
ATOM 1498 C CA . ALA A 1 201 ? -4.383 3.949 -17.156 1 96.06 201 ALA A CA 1
ATOM 1499 C C . ALA A 1 201 ? -3.223 3.084 -16.672 1 96.06 201 ALA A C 1
ATOM 1501 O O . ALA A 1 201 ? -3.354 1.863 -16.562 1 96.06 201 ALA A O 1
ATOM 1502 N N . VAL A 1 202 ? -2.137 3.701 -16.391 1 93.5 202 VAL A N 1
ATOM 1503 C CA . VAL A 1 202 ? -0.948 2.992 -15.922 1 93.5 202 VAL A CA 1
ATOM 1504 C C . VAL A 1 202 ? -1.205 2.391 -14.547 1 93.5 202 VAL A C 1
ATOM 1506 O O . VAL A 1 202 ? -0.894 1.223 -14.297 1 93.5 202 VAL A O 1
ATOM 1509 N N . ALA A 1 203 ? -1.796 3.184 -13.648 1 94.31 203 ALA A N 1
ATOM 1510 C CA . ALA A 1 203 ? -2.086 2.725 -12.297 1 94.31 203 ALA A CA 1
ATOM 1511 C C . ALA A 1 203 ? -3.025 1.523 -12.312 1 94.31 203 ALA A C 1
ATOM 1513 O O . ALA A 1 203 ? -2.814 0.553 -11.578 1 94.31 203 ALA A O 1
ATOM 1514 N N . ARG A 1 204 ? -3.994 1.576 -13.172 1 95.88 204 ARG A N 1
ATOM 1515 C CA . ARG A 1 204 ? -4.973 0.5 -13.273 1 95.88 204 ARG A CA 1
ATOM 1516 C C . ARG A 1 204 ? -4.344 -0.762 -13.852 1 95.88 204 ARG A C 1
ATOM 1518 O O . ARG A 1 204 ? -4.652 -1.873 -13.414 1 95.88 204 ARG A O 1
ATOM 1525 N N . ARG A 1 205 ? -3.545 -0.596 -14.797 1 95 205 ARG A N 1
ATOM 1526 C CA . ARG A 1 205 ? -2.855 -1.743 -15.375 1 95 205 ARG A CA 1
ATOM 1527 C C . ARG A 1 205 ? -1.987 -2.443 -14.336 1 95 205 ARG A C 1
ATOM 1529 O O . ARG A 1 205 ? -1.985 -3.674 -14.25 1 95 205 ARG A O 1
ATOM 1536 N N . ARG A 1 206 ? -1.271 -1.678 -13.555 1 94.12 206 ARG A N 1
ATOM 1537 C CA . ARG A 1 206 ? -0.433 -2.234 -12.5 1 94.12 206 ARG A CA 1
ATOM 1538 C C . ARG A 1 206 ? -1.274 -2.969 -11.461 1 94.12 206 ARG A C 1
ATOM 1540 O O . ARG A 1 206 ? -0.901 -4.051 -11.008 1 94.12 206 ARG A O 1
ATOM 1547 N N . LEU A 1 207 ? -2.336 -2.342 -11.156 1 96.12 207 LEU A N 1
ATOM 1548 C CA . LEU A 1 207 ? -3.225 -2.967 -10.18 1 96.12 207 LEU A CA 1
ATOM 1549 C C . LEU A 1 207 ? -3.707 -4.324 -10.68 1 96.12 207 LEU A C 1
ATOM 1551 O O . LEU A 1 207 ? -3.66 -5.312 -9.945 1 96.12 207 LEU A O 1
ATOM 1555 N N . ARG A 1 208 ? -4.141 -4.383 -11.906 1 96 208 ARG A N 1
ATOM 1556 C CA . ARG A 1 208 ? -4.645 -5.633 -12.469 1 96 208 ARG A CA 1
ATOM 1557 C C . ARG A 1 208 ? -3.562 -6.707 -12.477 1 96 208 ARG A C 1
ATOM 1559 O O . ARG A 1 208 ? -3.807 -7.844 -12.07 1 96 208 ARG A O 1
ATOM 1566 N N . SER A 1 209 ? -2.436 -6.32 -12.93 1 95.75 209 SER A N 1
ATOM 1567 C CA . SER A 1 209 ? -1.322 -7.262 -12.961 1 95.75 209 SER A CA 1
ATOM 1568 C C . SER A 1 209 ? -0.99 -7.77 -11.562 1 95.75 209 SER A C 1
ATOM 1570 O O . SER A 1 209 ? -0.743 -8.961 -11.375 1 95.75 209 SER A O 1
ATOM 1572 N N . THR A 1 210 ? -0.981 -6.867 -10.594 1 96.62 210 THR A N 1
ATOM 1573 C CA . THR A 1 210 ? -0.667 -7.223 -9.219 1 96.62 210 THR A CA 1
ATOM 1574 C C . THR A 1 210 ? -1.715 -8.172 -8.648 1 96.62 210 THR A C 1
ATOM 1576 O O . THR A 1 210 ? -1.373 -9.195 -8.039 1 96.62 210 THR A O 1
ATOM 1579 N N . LEU A 1 211 ? -2.936 -7.855 -8.859 1 96.75 211 LEU A N 1
ATOM 1580 C CA . LEU A 1 211 ? -4.004 -8.695 -8.328 1 96.75 211 LEU A CA 1
ATOM 1581 C C . LEU A 1 211 ? -3.957 -10.086 -8.961 1 96.75 211 LEU A C 1
ATOM 1583 O O . LEU A 1 211 ? -4.16 -11.094 -8.273 1 96.75 211 LEU A O 1
ATOM 1587 N N . GLN A 1 212 ? -3.701 -10.172 -10.25 1 96.62 212 GLN A N 1
ATOM 1588 C CA . GLN A 1 212 ? -3.576 -11.469 -10.898 1 96.62 212 GLN A CA 1
ATOM 1589 C C . GLN A 1 212 ? -2.418 -12.273 -10.312 1 96.62 212 GLN A C 1
ATOM 1591 O O . GLN A 1 212 ? -2.568 -13.453 -10.008 1 96.62 212 GLN A O 1
ATOM 1596 N N . ALA A 1 213 ? -1.331 -11.594 -10.133 1 96.81 213 ALA A N 1
ATOM 1597 C CA . ALA A 1 213 ? -0.164 -12.266 -9.562 1 96.81 213 ALA A CA 1
ATOM 1598 C C . ALA A 1 213 ? -0.457 -12.773 -8.156 1 96.81 213 ALA A C 1
ATOM 1600 O O . ALA A 1 213 ? -0.075 -13.891 -7.801 1 96.81 213 ALA A O 1
ATOM 1601 N N . LEU A 1 214 ? -1.096 -11.969 -7.371 1 97.19 214 LEU A N 1
ATOM 1602 C CA . LEU A 1 214 ? -1.426 -12.352 -6.004 1 97.19 214 LEU A CA 1
ATOM 1603 C C . LEU A 1 214 ? -2.309 -13.594 -5.988 1 97.19 214 LEU A C 1
ATOM 1605 O O . LEU A 1 214 ? -2.076 -14.516 -5.199 1 97.19 214 LEU A O 1
ATOM 1609 N N . VAL A 1 215 ? -3.283 -13.633 -6.832 1 96.75 215 VAL A N 1
ATOM 1610 C CA . VAL A 1 215 ? -4.188 -14.781 -6.879 1 96.75 215 VAL A CA 1
ATOM 1611 C C . VAL A 1 215 ? -3.424 -16.016 -7.34 1 96.75 215 VAL A C 1
ATOM 1613 O O . VAL A 1 215 ? -3.494 -17.078 -6.703 1 96.75 215 VAL A O 1
ATOM 1616 N N . ARG A 1 216 ? -2.66 -15.898 -8.375 1 95.62 216 ARG A N 1
ATOM 1617 C CA . ARG A 1 216 ? -1.888 -17.016 -8.906 1 95.62 216 ARG A CA 1
ATOM 1618 C C . ARG A 1 216 ? -0.916 -17.547 -7.867 1 95.62 216 ARG A C 1
ATOM 1620 O O . ARG A 1 216 ? -0.655 -18.75 -7.816 1 95.62 216 ARG A O 1
ATOM 1627 N N . GLY A 1 217 ? -0.442 -16.641 -7.094 1 96.31 217 GLY A N 1
ATOM 1628 C CA . GLY A 1 217 ? 0.571 -17.031 -6.129 1 96.31 217 GLY A CA 1
ATOM 1629 C C . GLY A 1 217 ? -0.014 -17.547 -4.828 1 96.31 217 GLY A C 1
ATOM 1630 O O . GLY A 1 217 ? 0.694 -18.156 -4.02 1 96.31 217 GLY A O 1
ATOM 1631 N N . THR A 1 218 ? -1.223 -17.312 -4.582 1 97.06 218 THR A N 1
ATOM 1632 C CA . THR A 1 218 ? -1.851 -17.672 -3.314 1 97.06 218 THR A CA 1
ATOM 1633 C C . THR A 1 218 ? -2.605 -19 -3.439 1 97.06 218 THR A C 1
ATOM 1635 O O . THR A 1 218 ? -2.715 -19.75 -2.471 1 97.06 218 THR A O 1
ATOM 1638 N N . PHE A 1 219 ? -3.104 -19.266 -4.652 1 96.44 219 PHE A N 1
ATOM 1639 C CA . PHE A 1 219 ? -4.059 -20.359 -4.75 1 96.44 219 PHE A CA 1
ATOM 1640 C C . PHE A 1 219 ? -3.547 -21.438 -5.695 1 96.44 219 PHE A C 1
ATOM 1642 O O . PHE A 1 219 ? -2.74 -21.156 -6.586 1 96.44 219 PHE A O 1
ATOM 1649 N N . ARG A 1 220 ? -4.004 -22.641 -5.488 1 94.69 220 ARG A N 1
ATOM 1650 C CA . ARG A 1 220 ? -3.994 -23.75 -6.438 1 94.69 220 ARG A CA 1
ATOM 1651 C C . ARG A 1 220 ? -5.379 -24.359 -6.574 1 94.69 220 ARG A C 1
ATOM 1653 O O . ARG A 1 220 ? -6.234 -24.188 -5.707 1 94.69 220 ARG A O 1
ATOM 1660 N N . ALA A 1 221 ? -5.566 -25 -7.703 1 93.75 221 ALA A N 1
ATOM 1661 C CA . ALA A 1 221 ? -6.828 -25.703 -7.891 1 93.75 221 ALA A CA 1
ATOM 1662 C C . ALA A 1 221 ? -6.934 -26.891 -6.949 1 93.75 221 ALA A C 1
ATOM 1664 O O . ALA A 1 221 ? -5.953 -27.609 -6.738 1 93.75 221 ALA A O 1
ATOM 1665 N N . LYS A 1 222 ? -8.094 -27.031 -6.355 1 92.5 222 LYS A N 1
ATOM 1666 C CA . LYS A 1 222 ? -8.328 -28.266 -5.586 1 92.5 222 LYS A CA 1
ATOM 1667 C C . LYS A 1 222 ? -8.273 -29.484 -6.484 1 92.5 222 LYS A C 1
ATOM 1669 O O . LYS A 1 222 ? -8.914 -29.516 -7.543 1 92.5 222 LYS A O 1
ATOM 1674 N N . PRO A 1 223 ? -7.496 -30.438 -6.023 1 87.19 223 PRO A N 1
ATOM 1675 C CA . PRO A 1 223 ? -7.398 -31.625 -6.863 1 87.19 223 PRO A CA 1
ATOM 1676 C C . PRO A 1 223 ? -8.734 -32.344 -7.039 1 87.19 223 PRO A C 1
ATOM 1678 O O . PRO A 1 223 ? -9.531 -32.406 -6.098 1 87.19 223 PRO A O 1
ATOM 1681 N N . GLY A 1 224 ? -8.977 -32.812 -8.242 1 82.56 224 GLY A N 1
ATOM 1682 C CA . GLY A 1 224 ? -10.094 -33.688 -8.523 1 82.56 224 GLY A CA 1
ATOM 1683 C C . GLY A 1 224 ? -11.43 -32.969 -8.57 1 82.56 224 GLY A C 1
ATOM 1684 O O . GLY A 1 224 ? -12.484 -33.594 -8.594 1 82.56 224 GLY A O 1
ATOM 1685 N N . THR A 1 225 ? -11.438 -31.688 -8.477 1 76.19 225 THR A N 1
ATOM 1686 C CA . THR A 1 225 ? -12.703 -30.953 -8.469 1 76.19 225 THR A CA 1
ATOM 1687 C C . THR A 1 225 ? -12.969 -30.312 -9.828 1 76.19 225 THR A C 1
ATOM 1689 O O . THR A 1 225 ? -12.062 -29.75 -10.445 1 76.19 225 THR A O 1
ATOM 1692 N N . ARG A 1 226 ? -14.109 -30.734 -10.43 1 76 226 ARG A N 1
ATOM 1693 C CA . ARG A 1 226 ? -14.547 -30.047 -11.641 1 76 226 ARG A CA 1
ATOM 1694 C C . ARG A 1 226 ? -15.492 -28.906 -11.305 1 76 226 ARG A C 1
ATOM 1696 O O . ARG A 1 226 ? -16.484 -29.094 -10.594 1 76 226 ARG A O 1
ATOM 1703 N N . VAL A 1 227 ? -15.039 -27.766 -11.703 1 78.38 227 VAL A N 1
ATOM 1704 C CA . VAL A 1 227 ? -15.836 -26.578 -11.414 1 78.38 227 VAL A CA 1
ATOM 1705 C C . VAL A 1 227 ? -16.812 -26.312 -12.555 1 78.38 227 VAL A C 1
ATOM 1707 O O . VAL A 1 227 ? -16.406 -26.172 -13.711 1 78.38 227 VAL A O 1
ATOM 1710 N N . SER A 1 228 ? -18.125 -26.438 -12.203 1 87.38 228 SER A N 1
ATOM 1711 C CA . SER A 1 228 ? -19.125 -26.109 -13.219 1 87.38 228 SER A CA 1
ATOM 1712 C C . SER A 1 228 ? -19.359 -24.609 -13.297 1 87.38 228 SER A C 1
ATOM 1714 O O . SER A 1 228 ? -19.391 -23.922 -12.266 1 87.38 228 SER A O 1
ATOM 1716 N N . ALA A 1 229 ? -19.531 -24.156 -14.555 1 89.88 229 ALA A N 1
ATOM 1717 C CA . ALA A 1 229 ? -19.828 -22.734 -14.781 1 89.88 229 ALA A CA 1
ATOM 1718 C C . ALA A 1 229 ? -21.078 -22.328 -14.016 1 89.88 229 ALA A C 1
ATOM 1720 O O . ALA A 1 229 ? -21.141 -21.219 -13.469 1 89.88 229 ALA A O 1
ATOM 1721 N N . ARG A 1 230 ? -22.016 -23.156 -14.016 1 89.81 230 ARG A N 1
ATOM 1722 C CA . ARG A 1 230 ? -23.266 -22.875 -13.312 1 89.81 230 ARG A CA 1
ATOM 1723 C C . ARG A 1 230 ? -23.031 -22.719 -11.82 1 89.81 230 ARG A C 1
ATOM 1725 O O . ARG A 1 230 ? -23.578 -21.812 -11.188 1 89.81 230 ARG A O 1
ATOM 1732 N N . ASP A 1 231 ? -22.219 -23.547 -11.242 1 87.81 231 ASP A N 1
ATOM 1733 C CA . ASP A 1 231 ? -21.938 -23.516 -9.812 1 87.81 231 ASP A CA 1
ATOM 1734 C C . ASP A 1 231 ? -21.172 -22.234 -9.438 1 87.81 231 ASP A C 1
ATOM 1736 O O . ASP A 1 231 ? -21.453 -21.625 -8.406 1 87.81 231 ASP A O 1
ATOM 1740 N N . VAL A 1 232 ? -20.281 -21.844 -10.32 1 91.75 232 VAL A N 1
ATOM 1741 C CA . VAL A 1 232 ? -19.5 -20.641 -10.086 1 91.75 232 VAL A CA 1
ATOM 1742 C C . VAL A 1 232 ? -20.422 -19.422 -10.125 1 91.75 232 VAL A C 1
ATOM 1744 O O . VAL A 1 232 ? -20.375 -18.562 -9.242 1 91.75 232 VAL A O 1
ATOM 1747 N N . ARG A 1 233 ? -21.281 -19.375 -11.102 1 90.75 233 ARG A N 1
ATOM 1748 C CA . ARG A 1 233 ? -22.234 -18.281 -11.234 1 90.75 233 ARG A CA 1
ATOM 1749 C C . ARG A 1 233 ? -23.094 -18.141 -9.992 1 90.75 233 ARG A C 1
ATOM 1751 O O . ARG A 1 233 ? -23.281 -17.031 -9.469 1 90.75 233 ARG A O 1
ATOM 1758 N N . ARG A 1 234 ? -23.578 -19.219 -9.539 1 86.81 234 ARG A N 1
ATOM 1759 C CA . ARG A 1 234 ? -24.453 -19.234 -8.375 1 86.81 234 ARG A CA 1
ATOM 1760 C C . ARG A 1 234 ? -23.703 -18.797 -7.113 1 86.81 234 ARG A C 1
ATOM 1762 O O . ARG A 1 234 ? -24.219 -18 -6.32 1 86.81 234 ARG A O 1
ATOM 1769 N N . ALA A 1 235 ? -22.547 -19.312 -6.969 1 86.69 235 ALA A N 1
ATOM 1770 C CA . ALA A 1 235 ? -21.75 -19.016 -5.773 1 86.69 235 ALA A CA 1
ATOM 1771 C C . ALA A 1 235 ? -21.359 -17.547 -5.719 1 86.69 235 ALA A C 1
ATOM 1773 O O . ALA A 1 235 ? -21.453 -16.906 -4.664 1 86.69 235 ALA A O 1
ATOM 1774 N N . ILE A 1 236 ? -20.922 -17.016 -6.848 1 87.25 236 ILE A N 1
ATOM 1775 C CA . ILE A 1 236 ? -20.469 -15.625 -6.891 1 87.25 236 ILE A CA 1
ATOM 1776 C C . ILE A 1 236 ? -21.672 -14.695 -6.668 1 87.25 236 ILE A C 1
ATOM 1778 O O . ILE A 1 236 ? -21.562 -13.68 -5.977 1 87.25 236 ILE A O 1
ATOM 1782 N N . ALA A 1 237 ? -22.734 -15.055 -7.223 1 82 237 ALA A N 1
ATOM 1783 C CA . ALA A 1 237 ? -23.938 -14.25 -7.047 1 82 237 ALA A CA 1
ATOM 1784 C C . ALA A 1 237 ? -24.359 -14.188 -5.582 1 82 237 ALA A C 1
ATOM 1786 O O . ALA A 1 237 ? -24.891 -13.172 -5.117 1 82 237 ALA A O 1
ATOM 1787 N N . SER A 1 238 ? -24 -15.18 -4.816 1 76.75 238 SER A N 1
ATOM 1788 C CA . SER A 1 238 ? -24.391 -15.258 -3.41 1 76.75 238 SER A CA 1
ATOM 1789 C C . SER A 1 238 ? -23.406 -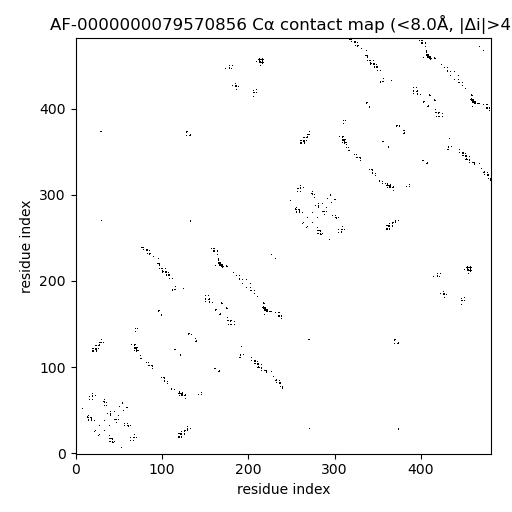14.508 -2.52 1 76.75 238 SER A C 1
ATOM 1791 O O . SER A 1 238 ? -23.672 -14.289 -1.337 1 76.75 238 SER A O 1
ATOM 1793 N N . THR A 1 239 ? -22.219 -14.273 -3.023 1 69.5 239 THR A N 1
ATOM 1794 C CA . THR A 1 239 ? -21.156 -13.641 -2.246 1 69.5 239 THR A CA 1
ATOM 1795 C C . THR A 1 239 ? -21.531 -12.195 -1.917 1 69.5 239 THR A C 1
ATOM 1797 O O . THR A 1 239 ? -21.109 -11.664 -0.886 1 69.5 239 THR A O 1
ATOM 1800 N N . ILE A 1 240 ? -22.25 -11.445 -2.738 1 59.38 240 ILE A N 1
ATOM 1801 C CA . ILE A 1 240 ? -22.5 -10.016 -2.578 1 59.38 240 ILE A CA 1
ATOM 1802 C C . ILE A 1 240 ? -23.875 -9.805 -1.932 1 59.38 240 ILE A C 1
ATOM 1804 O O . ILE A 1 240 ? -24.172 -8.719 -1.426 1 59.38 240 ILE A O 1
ATOM 1808 N N . ASP A 1 241 ? -24.656 -10.867 -1.896 1 51.78 241 ASP A N 1
ATOM 1809 C CA . ASP A 1 241 ? -25.906 -10.727 -1.169 1 51.78 241 ASP A CA 1
ATOM 1810 C C . ASP A 1 241 ? -25.688 -10.766 0.34 1 51.78 241 ASP A C 1
ATOM 1812 O O . ASP A 1 241 ? -24.844 -11.539 0.824 1 51.78 241 ASP A O 1
ATOM 1816 N N . MET B 1 1 ? 43.906 26.625 18.406 1 43.78 1 MET B N 1
ATOM 1817 C CA . MET B 1 1 ? 43.875 26.375 16.969 1 43.78 1 MET B CA 1
ATOM 1818 C C . MET B 1 1 ? 42.5 26.781 16.406 1 43.78 1 MET B C 1
ATOM 1820 O O . MET B 1 1 ? 41.469 26.562 17.047 1 43.78 1 MET B O 1
ATOM 1824 N N . PRO B 1 2 ? 42.438 27.688 15.422 1 45.22 2 PRO B N 1
ATOM 1825 C CA . PRO B 1 2 ? 41.125 28.078 14.93 1 45.22 2 PRO B CA 1
ATOM 1826 C C . PRO B 1 2 ? 40.25 26.875 14.562 1 45.22 2 PRO B C 1
ATOM 1828 O O . PRO B 1 2 ? 40.781 25.828 14.188 1 45.22 2 PRO B O 1
ATOM 1831 N N . ARG B 1 3 ? 39.25 26.641 15.234 1 54.09 3 ARG B N 1
ATOM 1832 C CA . ARG B 1 3 ? 38.344 25.531 14.891 1 54.09 3 ARG B CA 1
ATOM 1833 C C . ARG B 1 3 ? 38.219 25.375 13.383 1 54.09 3 ARG B C 1
ATOM 1835 O O . ARG B 1 3 ? 38 26.359 12.672 1 54.09 3 ARG B O 1
ATOM 1842 N N . PRO B 1 4 ? 38.781 24.359 12.812 1 57.75 4 PRO B N 1
ATOM 1843 C CA . PRO B 1 4 ? 38.688 24.188 11.359 1 57.75 4 PRO B CA 1
ATOM 1844 C C . PRO B 1 4 ? 37.312 24.547 10.805 1 57.75 4 PRO B C 1
ATOM 1846 O O . PRO B 1 4 ? 36.281 24.219 11.414 1 57.75 4 PRO B O 1
ATOM 1849 N N . HIS B 1 5 ? 37.281 25.625 10.008 1 70 5 HIS B N 1
ATOM 1850 C CA . HIS B 1 5 ? 36.094 26.172 9.391 1 70 5 HIS B CA 1
ATOM 1851 C C . HIS B 1 5 ? 35.375 25.109 8.539 1 70 5 HIS B C 1
ATOM 1853 O O . HIS B 1 5 ? 36.031 24.469 7.699 1 70 5 HIS B O 1
ATOM 1859 N N . ARG B 1 6 ? 34.344 24.547 8.945 1 79.69 6 ARG B N 1
ATOM 1860 C CA . ARG B 1 6 ? 33.531 23.641 8.125 1 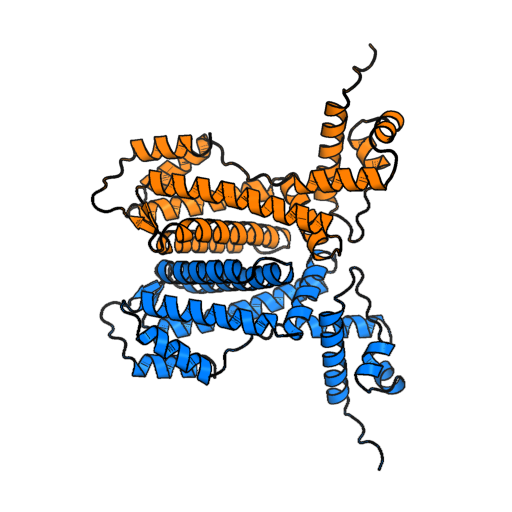79.69 6 ARG B CA 1
ATOM 1861 C C . ARG B 1 6 ? 33.219 24.266 6.773 1 79.69 6 ARG B C 1
ATOM 1863 O O . ARG B 1 6 ? 32.906 25.453 6.691 1 79.69 6 ARG B O 1
ATOM 1870 N N . SER B 1 7 ? 33.562 23.531 5.738 1 90.19 7 SER B N 1
ATOM 1871 C CA . SER B 1 7 ? 33.094 23.969 4.422 1 90.19 7 SER B CA 1
ATOM 1872 C C . SER B 1 7 ? 31.578 24.047 4.359 1 90.19 7 SER B C 1
ATOM 1874 O O . SER B 1 7 ? 30.891 23.562 5.27 1 90.19 7 SER B O 1
ATOM 1876 N N . GLU B 1 8 ? 31.125 24.812 3.408 1 90.19 8 GLU B N 1
ATOM 1877 C CA . GLU B 1 8 ? 29.688 24.891 3.232 1 90.19 8 GLU B CA 1
ATOM 1878 C C . GLU B 1 8 ? 29.062 23.516 3.086 1 90.19 8 GLU B C 1
ATOM 1880 O O . GLU B 1 8 ? 27.984 23.25 3.627 1 90.19 8 GLU B O 1
ATOM 1885 N N . SER B 1 9 ? 29.766 22.688 2.361 1 90.25 9 SER B N 1
ATOM 1886 C CA . SER B 1 9 ? 29.281 21.328 2.148 1 90.25 9 SER B CA 1
ATOM 1887 C C . SER B 1 9 ? 29.188 20.562 3.463 1 90.25 9 SER B C 1
ATOM 1889 O O . SER B 1 9 ? 28.203 19.859 3.717 1 90.25 9 SER B O 1
ATOM 1891 N N . GLN B 1 10 ? 30.109 20.688 4.223 1 89.75 10 GLN B N 1
ATOM 1892 C CA . GLN B 1 10 ? 30.125 20.047 5.531 1 89.75 10 GLN B CA 1
ATOM 1893 C C . GLN B 1 10 ? 29.016 20.578 6.422 1 89.75 10 GLN B C 1
ATOM 1895 O O . GLN B 1 10 ? 28.375 19.812 7.16 1 89.75 10 GLN B O 1
ATOM 1900 N N . THR B 1 11 ? 28.891 21.859 6.379 1 90.12 11 THR B N 1
ATOM 1901 C CA . THR B 1 11 ? 27.828 22.5 7.152 1 90.12 11 THR B CA 1
ATOM 1902 C C . THR B 1 11 ? 26.453 21.984 6.73 1 90.12 11 THR B C 1
ATOM 1904 O O . THR B 1 11 ? 25.641 21.609 7.578 1 90.12 11 THR B O 1
ATOM 1907 N N . ARG B 1 12 ? 26.25 21.922 5.473 1 90.94 12 ARG B N 1
ATOM 1908 C CA . ARG B 1 12 ? 24.984 21.438 4.949 1 90.94 12 ARG B CA 1
ATOM 1909 C C . ARG B 1 12 ? 24.734 19.984 5.371 1 90.94 12 ARG B C 1
ATOM 1911 O O . ARG B 1 12 ? 23.625 19.625 5.719 1 90.94 12 ARG B O 1
ATOM 1918 N N . GLU B 1 13 ? 25.734 19.234 5.34 1 90.44 13 GLU B N 1
ATOM 1919 C CA . GLU B 1 13 ? 25.609 17.828 5.746 1 90.44 13 GLU B CA 1
ATOM 1920 C C . GLU B 1 13 ? 25.234 17.719 7.223 1 90.44 13 GLU B C 1
ATOM 1922 O O . GLU B 1 13 ? 24.344 16.938 7.586 1 90.44 13 GLU B O 1
ATOM 1927 N N . ALA B 1 14 ? 25.875 18.469 7.996 1 90.62 14 ALA B N 1
ATOM 1928 C CA . ALA B 1 14 ? 25.641 18.422 9.438 1 90.62 14 ALA B CA 1
ATOM 1929 C C . ALA B 1 14 ? 24.219 18.875 9.773 1 90.62 14 ALA B C 1
ATOM 1931 O O . ALA B 1 14 ? 23.531 18.25 10.578 1 90.62 14 ALA B O 1
ATOM 1932 N N . VAL B 1 15 ? 23.844 19.953 9.164 1 92.31 15 VAL B N 1
ATOM 1933 C CA . VAL B 1 15 ? 22.516 20.484 9.422 1 92.31 15 VAL B CA 1
ATOM 1934 C C . VAL B 1 15 ? 21.453 19.531 8.875 1 92.31 15 VAL B C 1
ATOM 1936 O O . VAL B 1 15 ? 20.406 19.328 9.492 1 92.31 15 VAL B O 1
ATOM 1939 N N . GLY B 1 16 ? 21.75 18.984 7.777 1 90.81 16 GLY B N 1
ATOM 1940 C CA . GLY B 1 16 ? 20.844 17.984 7.207 1 90.81 16 GLY B CA 1
ATOM 1941 C C . GLY B 1 16 ? 20.594 16.812 8.133 1 90.81 16 GLY B C 1
ATOM 1942 O O . GLY B 1 16 ? 19.453 16.391 8.312 1 90.81 16 GLY B O 1
ATOM 1943 N N . MET B 1 17 ? 21.672 16.391 8.727 1 90 17 MET B N 1
ATOM 1944 C CA . MET B 1 17 ? 21.547 15.289 9.664 1 90 17 MET B CA 1
ATOM 1945 C C . MET B 1 17 ? 20.734 15.703 10.891 1 90 17 MET B C 1
ATOM 1947 O O . MET B 1 17 ? 19.922 14.922 11.391 1 90 17 MET B O 1
ATOM 1951 N N . ALA B 1 18 ? 20.953 16.844 11.289 1 90.88 18 ALA B N 1
ATOM 1952 C CA . ALA B 1 18 ? 20.219 17.359 12.438 1 90.88 18 ALA B CA 1
ATOM 1953 C C . ALA B 1 18 ? 18.734 17.5 12.117 1 90.88 18 ALA B C 1
ATOM 1955 O O . ALA B 1 18 ? 17.875 17.297 12.984 1 90.88 18 ALA B O 1
ATOM 1956 N N . VAL B 1 19 ? 18.453 17.906 10.938 1 90.06 19 VAL B N 1
ATOM 1957 C CA . VAL B 1 19 ? 17.078 18 10.484 1 90.06 19 VAL B CA 1
ATOM 1958 C C . VAL B 1 19 ? 16.406 16.625 10.539 1 90.06 19 VAL B C 1
ATOM 1960 O O . VAL B 1 19 ? 15.32 16.484 11.086 1 90.06 19 VAL B O 1
ATOM 1963 N N . ILE B 1 20 ? 17.047 15.672 10 1 86.94 20 ILE B N 1
ATOM 1964 C CA . ILE B 1 20 ? 16.531 14.312 9.945 1 86.94 20 ILE B CA 1
ATOM 1965 C C . ILE B 1 20 ? 16.281 13.797 11.359 1 86.94 20 ILE B C 1
ATOM 1967 O O . ILE B 1 20 ? 15.211 13.242 11.641 1 86.94 20 ILE B O 1
ATOM 1971 N N . ASP B 1 21 ? 17.234 14.047 12.188 1 84.25 21 ASP B N 1
ATOM 1972 C CA . ASP B 1 21 ? 17.094 13.609 13.578 1 84.25 21 ASP B CA 1
ATOM 1973 C C . ASP B 1 21 ? 15.906 14.281 14.25 1 84.25 21 ASP B C 1
ATOM 1975 O O . ASP B 1 21 ? 15.148 13.633 14.977 1 84.25 21 ASP B O 1
ATOM 1979 N N . HIS B 1 22 ? 15.797 15.5 13.992 1 85.31 22 HIS B N 1
ATOM 1980 C CA . HIS B 1 22 ? 14.695 16.25 14.578 1 85.31 22 HIS B CA 1
ATOM 1981 C C . HIS B 1 22 ? 13.352 15.734 14.086 1 85.31 22 HIS B C 1
ATOM 1983 O O . HIS B 1 22 ? 12.445 15.492 14.891 1 85.31 22 HIS B O 1
ATOM 1989 N N . VAL B 1 23 ? 13.258 15.508 12.859 1 81.75 23 VAL B N 1
ATOM 1990 C CA . VAL B 1 23 ? 12.008 15.078 12.25 1 81.75 23 VAL B CA 1
ATOM 1991 C C . VAL B 1 23 ? 11.68 13.648 12.688 1 81.75 23 VAL B C 1
ATOM 1993 O O . VAL B 1 23 ? 10.523 13.328 12.961 1 81.75 23 VAL B O 1
ATOM 1996 N N . ALA B 1 24 ? 12.695 12.883 12.719 1 77.25 24 ALA B N 1
ATOM 1997 C CA . ALA B 1 24 ? 12.492 11.508 13.148 1 77.25 24 ALA B CA 1
ATOM 1998 C C . ALA B 1 24 ? 11.938 11.453 14.57 1 77.25 24 ALA B C 1
ATOM 2000 O O . ALA B 1 24 ? 11.164 10.555 14.914 1 77.25 24 ALA B O 1
ATOM 2001 N N . GLN B 1 25 ? 12.359 12.398 15.336 1 76.38 25 GLN B N 1
ATOM 2002 C CA . GLN B 1 25 ? 11.977 12.414 16.75 1 76.38 25 GLN B CA 1
ATOM 2003 C C . GLN B 1 25 ? 10.648 13.148 16.938 1 76.38 25 GLN B C 1
ATOM 2005 O O . GLN B 1 25 ? 9.82 12.727 17.75 1 76.38 25 GLN B O 1
ATOM 2010 N N . TYR B 1 26 ? 10.469 14.227 16.125 1 74.81 26 TYR B N 1
ATOM 2011 C CA . TYR B 1 26 ? 9.367 15.117 16.453 1 74.81 26 TYR B CA 1
ATOM 2012 C C . TYR B 1 26 ? 8.352 15.188 15.328 1 74.81 26 TYR B C 1
ATOM 2014 O O . TYR B 1 26 ? 7.277 15.766 15.484 1 74.81 26 TYR B O 1
ATOM 2022 N N . GLY B 1 27 ? 8.656 14.508 14.289 1 75.19 27 GLY B N 1
ATOM 2023 C CA . GLY B 1 27 ? 7.758 14.617 13.148 1 75.19 27 GLY B CA 1
ATOM 2024 C C . GLY B 1 27 ? 7.801 15.969 12.477 1 75.19 27 GLY B C 1
ATOM 2025 O O . GLY B 1 27 ? 8.773 16.719 12.633 1 75.19 27 GLY B O 1
ATOM 2026 N N . ILE B 1 28 ? 7.027 16.203 11.492 1 72.5 28 ILE B N 1
ATOM 2027 C CA . ILE B 1 28 ? 6.848 17.469 10.789 1 72.5 28 ILE B CA 1
ATOM 2028 C C . ILE B 1 28 ? 5.438 18 11.039 1 72.5 28 ILE B C 1
ATOM 2030 O O . ILE B 1 28 ? 4.453 17.281 10.82 1 72.5 28 ILE B O 1
ATOM 2034 N N . PRO B 1 29 ? 5.402 19.125 11.594 1 64.31 29 PRO B N 1
ATOM 2035 C CA . PRO B 1 29 ? 4.059 19.688 11.773 1 64.31 29 PRO B CA 1
ATOM 2036 C C . PRO B 1 29 ? 3.332 19.906 10.453 1 64.31 29 PRO B C 1
ATOM 2038 O O . PRO B 1 29 ? 3.967 19.953 9.398 1 64.31 29 PRO B O 1
ATOM 2041 N N . ALA B 1 30 ? 1.979 19.984 10.609 1 58.25 30 ALA B N 1
ATOM 2042 C CA . ALA B 1 30 ? 1.134 20.172 9.43 1 58.25 30 ALA B CA 1
ATOM 2043 C C . ALA B 1 30 ? 1.582 21.391 8.625 1 58.25 30 ALA B C 1
ATOM 2045 O O . ALA B 1 30 ? 1.608 21.359 7.395 1 58.25 30 ALA B O 1
ATOM 2046 N N . ASN B 1 31 ? 1.736 22.453 9.297 1 59.88 31 ASN B N 1
ATOM 2047 C CA . ASN B 1 31 ? 2.436 23.578 8.711 1 59.88 31 ASN B CA 1
ATOM 2048 C C . ASN B 1 31 ? 3.936 23.516 8.977 1 59.88 31 ASN B C 1
ATOM 2050 O O . ASN B 1 31 ? 4.387 23.812 10.086 1 59.88 31 ASN B O 1
ATOM 2054 N N . PRO B 1 32 ? 4.543 23.031 7.828 1 62.81 32 PRO B N 1
ATOM 2055 C CA . PRO B 1 32 ? 5.945 22.703 8.094 1 62.81 32 PRO B CA 1
ATOM 2056 C C . PRO B 1 32 ? 6.734 23.891 8.648 1 62.81 32 PRO B C 1
ATOM 2058 O O . PRO B 1 32 ? 6.781 24.953 8.016 1 62.81 32 PRO B O 1
ATOM 2061 N N . SER B 1 33 ? 7.066 23.797 9.859 1 77.12 33 SER B N 1
ATOM 2062 C CA . SER B 1 33 ? 7.965 24.719 10.547 1 77.12 33 SER B CA 1
ATOM 2063 C C . SER B 1 33 ? 9.062 23.969 11.305 1 77.12 33 SER B C 1
ATOM 2065 O O . SER B 1 33 ? 8.82 22.875 11.836 1 77.12 33 SER B O 1
ATOM 2067 N N . PHE B 1 34 ? 10.258 24.406 11.047 1 83.75 34 PHE B N 1
ATOM 2068 C CA . PHE B 1 34 ? 11.414 23.812 11.719 1 83.75 34 PHE B CA 1
ATOM 2069 C C . PHE B 1 34 ? 12.094 24.828 12.625 1 83.75 34 PHE B C 1
ATOM 2071 O O . PHE B 1 34 ? 12.281 25.984 12.234 1 83.75 34 PHE B O 1
ATOM 2078 N N . PRO B 1 35 ? 12.289 24.484 13.828 1 87.19 35 PRO B N 1
ATOM 2079 C CA . PRO B 1 35 ? 13.07 25.375 14.688 1 87.19 35 PRO B CA 1
ATOM 2080 C C . PRO B 1 35 ? 14.523 25.516 14.234 1 87.19 35 PRO B C 1
ATOM 2082 O O . PRO B 1 35 ? 15.398 24.797 14.742 1 87.19 35 PRO B O 1
ATOM 2085 N N . MET B 1 36 ? 14.766 26.438 13.438 1 90.25 36 MET B N 1
ATOM 2086 C CA . MET B 1 36 ? 16.062 26.578 12.789 1 90.25 36 MET B CA 1
ATOM 2087 C C . MET B 1 36 ? 17.172 26.734 13.828 1 90.25 36 MET B C 1
ATOM 2089 O O . MET B 1 36 ? 18.188 26.031 13.766 1 90.25 36 MET B O 1
ATOM 2093 N N . GLU B 1 37 ? 16.938 27.578 14.812 1 91.12 37 GLU B N 1
ATOM 2094 C CA . GLU B 1 37 ? 17.969 27.859 15.805 1 91.12 37 GLU B CA 1
ATOM 2095 C C . GLU B 1 37 ? 18.328 26.609 16.594 1 91.12 37 GLU B C 1
ATOM 2097 O O . GLU B 1 37 ? 19.516 26.344 16.844 1 91.12 37 GLU B O 1
ATOM 2102 N N . GLN B 1 38 ? 17.359 25.906 16.922 1 90.69 38 GLN B N 1
ATOM 2103 C CA . GLN B 1 38 ? 17.594 24.672 17.672 1 90.69 38 GLN B CA 1
ATOM 2104 C C . GLN B 1 38 ? 18.344 23.641 16.812 1 90.69 38 GLN B C 1
ATOM 2106 O O . GLN B 1 38 ? 19.25 22.969 17.297 1 90.69 38 GLN B O 1
ATOM 2111 N N . ILE B 1 39 ? 17.938 23.531 15.594 1 92.94 39 ILE B N 1
ATOM 2112 C CA . ILE B 1 39 ? 18.5 22.516 14.703 1 92.94 39 ILE B CA 1
ATOM 2113 C C . ILE B 1 39 ? 19.953 22.875 14.383 1 92.94 39 ILE B C 1
ATOM 2115 O O . ILE B 1 39 ? 20.828 22 14.398 1 92.94 39 ILE B O 1
ATOM 2119 N N . ILE B 1 40 ? 20.219 24.141 14.141 1 93.25 40 ILE B N 1
ATOM 2120 C CA . ILE B 1 40 ? 21.578 24.516 13.789 1 93.25 40 ILE B CA 1
ATOM 2121 C C . ILE B 1 40 ? 22.484 24.375 15.008 1 93.25 40 ILE B C 1
ATOM 2123 O O . ILE B 1 40 ? 23.656 24 14.883 1 93.25 40 ILE B O 1
ATOM 2127 N N . THR B 1 41 ? 21.938 24.656 16.219 1 92.19 41 THR B N 1
ATOM 2128 C CA . THR B 1 41 ? 22.703 24.453 17.453 1 92.19 41 THR B CA 1
ATOM 2129 C C . THR B 1 41 ? 23.031 22.984 17.641 1 92.19 41 THR B C 1
ATOM 2131 O O . THR B 1 41 ? 24.172 22.641 17.984 1 92.19 41 THR B O 1
ATOM 2134 N N . ALA B 1 42 ? 22.125 22.156 17.391 1 91.81 42 ALA B N 1
ATOM 2135 C CA . ALA B 1 42 ? 22.344 20.719 17.516 1 91.81 42 ALA B CA 1
ATOM 2136 C C . ALA B 1 42 ? 23.406 20.234 16.547 1 91.81 42 ALA B C 1
ATOM 2138 O O . ALA B 1 42 ? 24.125 19.281 16.828 1 91.81 42 ALA B O 1
ATOM 2139 N N . ALA B 1 43 ? 23.469 20.891 15.43 1 93.25 43 ALA B N 1
ATOM 2140 C CA . ALA B 1 43 ? 24.422 20.531 14.391 1 93.25 43 ALA B CA 1
ATOM 2141 C C . ALA B 1 43 ? 25.797 21.109 14.695 1 93.25 43 ALA B C 1
ATOM 2143 O O . ALA B 1 43 ? 26.781 20.781 14.023 1 93.25 43 ALA B O 1
ATOM 2144 N N . GLY B 1 44 ? 25.828 22.016 15.602 1 92.81 44 GLY B N 1
ATOM 2145 C CA . GLY B 1 44 ? 27.094 22.656 15.961 1 92.81 44 GLY B CA 1
ATOM 2146 C C . GLY B 1 44 ? 27.484 23.766 15 1 92.81 44 GLY B C 1
ATOM 2147 O O . GLY B 1 44 ? 28.672 23.984 14.766 1 92.81 44 GLY B O 1
ATOM 2148 N N . ILE B 1 45 ? 26.578 24.328 14.383 1 91.81 45 ILE B N 1
ATOM 2149 C CA . ILE B 1 45 ? 26.812 25.391 13.422 1 91.81 45 ILE B CA 1
ATOM 2150 C C . ILE B 1 45 ? 26.422 26.734 14.039 1 91.81 45 ILE B C 1
ATOM 2152 O O . ILE B 1 45 ? 25.391 26.844 14.711 1 91.81 45 ILE B O 1
ATOM 2156 N N . SER B 1 46 ? 27.297 27.734 13.805 1 91.56 46 SER B N 1
ATOM 2157 C CA . SER B 1 46 ? 27 29.062 14.328 1 91.56 46 SER B CA 1
ATOM 2158 C C . SER B 1 46 ? 25.844 29.703 13.586 1 91.56 46 SER B C 1
ATOM 2160 O O . SER B 1 46 ? 25.594 29.391 12.422 1 91.56 46 SER B O 1
ATOM 2162 N N . ARG B 1 47 ? 25.141 30.594 14.297 1 91.81 47 ARG B N 1
ATOM 2163 C CA . ARG B 1 47 ? 24.031 31.328 13.719 1 91.81 47 ARG B CA 1
ATOM 2164 C C . ARG B 1 47 ? 24.469 32.094 12.484 1 91.81 47 ARG B C 1
ATOM 2166 O O . ARG B 1 47 ? 23.797 32.094 11.453 1 91.81 47 ARG B O 1
ATOM 2173 N N . ALA B 1 48 ? 25.562 32.719 12.57 1 91 48 ALA B N 1
ATOM 2174 C CA . ALA B 1 48 ? 26.078 33.531 11.469 1 91 48 ALA B CA 1
ATOM 2175 C C . ALA B 1 48 ? 26.328 32.656 10.234 1 91 48 ALA B C 1
ATOM 2177 O O . ALA B 1 48 ? 25.938 33.031 9.125 1 91 48 ALA B O 1
ATOM 2178 N N . SER B 1 49 ? 26.891 31.531 10.422 1 92.25 49 SER B N 1
ATOM 2179 C CA . SER B 1 49 ? 27.172 30.625 9.32 1 92.25 49 SER B CA 1
ATOM 2180 C C . SER B 1 49 ? 25.891 30.078 8.695 1 92.25 49 SER B C 1
ATOM 2182 O O . SER B 1 49 ? 25.797 29.953 7.469 1 92.25 49 SER B O 1
ATOM 2184 N N . ALA B 1 50 ? 24.969 29.734 9.57 1 93.19 50 ALA B N 1
ATOM 2185 C CA . ALA B 1 50 ? 23.719 29.172 9.102 1 93.19 50 ALA B CA 1
ATOM 2186 C C . ALA B 1 50 ? 22.906 30.188 8.297 1 93.19 50 ALA B C 1
ATOM 2188 O O . ALA B 1 50 ? 22.406 29.875 7.219 1 93.19 50 ALA B O 1
ATOM 2189 N N . TYR B 1 51 ? 22.859 31.406 8.75 1 93.31 51 TYR B N 1
ATOM 2190 C CA . TYR B 1 51 ? 22.031 32.406 8.109 1 93.31 51 TYR B CA 1
ATOM 2191 C C . TYR B 1 51 ? 22.656 32.906 6.809 1 93.31 51 TYR B C 1
ATOM 2193 O O . TYR B 1 51 ? 21.969 33.438 5.941 1 93.31 51 TYR B O 1
ATOM 2201 N N . ARG B 1 52 ? 23.938 32.719 6.695 1 93.31 52 ARG B N 1
ATOM 2202 C CA . ARG B 1 52 ? 24.609 32.969 5.418 1 93.31 52 ARG B CA 1
ATOM 2203 C C . ARG B 1 52 ? 24.125 32 4.352 1 93.31 52 ARG B C 1
ATOM 2205 O O . ARG B 1 52 ? 23.922 32.375 3.199 1 93.31 52 ARG B O 1
ATOM 2212 N N . ILE B 1 53 ? 23.969 30.797 4.77 1 93.5 53 ILE B N 1
ATOM 2213 C CA . ILE B 1 53 ? 23.578 29.734 3.846 1 93.5 53 ILE B CA 1
ATOM 2214 C C . ILE B 1 53 ? 22.062 29.734 3.652 1 93.5 53 ILE B C 1
ATOM 2216 O O . ILE B 1 53 ? 21.578 29.547 2.537 1 93.5 53 ILE B O 1
ATOM 2220 N N . TRP B 1 54 ? 21.297 29.859 4.758 1 95.38 54 TRP B N 1
ATOM 2221 C CA . TRP B 1 54 ? 19.844 29.891 4.758 1 95.38 54 TRP B CA 1
ATOM 2222 C C . TRP B 1 54 ? 19.328 31.203 5.332 1 95.38 54 TRP B C 1
ATOM 2224 O O . TRP B 1 54 ? 18.984 31.281 6.52 1 95.38 54 TRP B O 1
ATOM 2234 N N . PRO B 1 55 ? 19.172 32.25 4.422 1 90.19 55 PRO B N 1
ATOM 2235 C CA . PRO B 1 55 ? 18.828 33.594 4.902 1 90.19 55 PRO B CA 1
ATOM 2236 C C . PRO B 1 55 ? 17.375 33.688 5.328 1 90.19 55 PRO B C 1
ATOM 2238 O O . PRO B 1 55 ? 16.578 34.344 4.645 1 90.19 55 PRO B O 1
ATOM 2241 N N . GLY B 1 56 ? 16.828 32.812 6.137 1 88.62 56 GLY B N 1
ATOM 2242 C CA . GLY B 1 56 ? 15.477 32.938 6.66 1 88.62 56 GLY B CA 1
ATOM 2243 C C . GLY B 1 56 ? 14.758 31.594 6.793 1 88.62 56 GLY B C 1
ATOM 2244 O O . GLY B 1 56 ? 15.305 30.562 6.426 1 88.62 56 GLY B O 1
ATOM 2245 N N . ARG B 1 57 ? 13.586 31.734 7.297 1 86.81 57 ARG B N 1
ATOM 2246 C CA . ARG B 1 57 ? 12.789 30.562 7.633 1 86.81 57 ARG B CA 1
ATOM 2247 C C . ARG B 1 57 ? 12.383 29.797 6.375 1 86.81 57 ARG B C 1
ATOM 2249 O O . ARG B 1 57 ? 12.43 28.562 6.352 1 86.81 57 ARG B O 1
ATOM 2256 N N . GLU B 1 58 ? 12.125 30.5 5.395 1 87 58 GLU B N 1
ATOM 2257 C CA . GLU B 1 58 ? 11.648 29.875 4.172 1 87 58 GLU B CA 1
ATOM 2258 C C . GLU B 1 58 ? 12.75 29.031 3.52 1 87 58 GLU B C 1
ATOM 2260 O O . GLU B 1 58 ? 12.523 27.891 3.143 1 87 58 GLU B O 1
ATOM 2265 N N . ALA B 1 59 ? 13.859 29.641 3.449 1 90.75 59 ALA B N 1
ATOM 2266 C CA . ALA B 1 59 ? 15 28.938 2.863 1 90.75 59 ALA B CA 1
ATOM 2267 C C . ALA B 1 59 ? 15.352 27.703 3.684 1 90.75 59 ALA B C 1
ATOM 2269 O O . ALA B 1 59 ? 15.695 26.656 3.125 1 90.75 59 ALA B O 1
ATOM 2270 N N . PHE B 1 60 ? 15.25 27.797 4.973 1 91.5 60 PHE B N 1
ATOM 2271 C CA . PHE B 1 60 ? 15.594 26.672 5.832 1 91.5 60 PHE B CA 1
ATOM 2272 C C . PHE B 1 60 ? 14.547 25.578 5.734 1 91.5 60 PHE B C 1
ATOM 2274 O O . PHE B 1 60 ? 14.891 24.391 5.699 1 91.5 60 PHE B O 1
ATOM 2281 N N . VAL B 1 61 ? 13.336 25.938 5.637 1 87 61 VAL B N 1
ATOM 2282 C CA . VAL B 1 61 ? 12.258 24.969 5.512 1 87 61 VAL B CA 1
ATOM 2283 C C . VAL B 1 61 ? 12.406 24.203 4.203 1 87 61 VAL B C 1
ATOM 2285 O O . VAL B 1 61 ? 12.258 22.969 4.184 1 87 61 VAL B O 1
ATOM 2288 N N . ALA B 1 62 ? 12.711 24.875 3.189 1 84 62 ALA B N 1
ATOM 2289 C CA . ALA B 1 62 ? 12.93 24.219 1.902 1 84 62 ALA B CA 1
ATOM 2290 C C . ALA B 1 62 ? 14.062 23.203 1.988 1 84 62 ALA B C 1
ATOM 2292 O O . ALA B 1 62 ? 13.93 22.062 1.515 1 84 62 ALA B O 1
ATOM 2293 N N . PHE B 1 63 ? 15.109 23.641 2.588 1 88.12 63 PHE B N 1
ATOM 2294 C CA . PHE B 1 63 ? 16.266 22.766 2.787 1 88.12 63 PHE B CA 1
ATOM 2295 C C . PHE B 1 63 ? 15.875 21.547 3.615 1 88.12 63 PHE B C 1
ATOM 2297 O O . PHE B 1 63 ? 16.203 20.406 3.258 1 88.12 63 PHE B O 1
ATOM 2304 N N . ALA B 1 64 ? 15.219 21.781 4.68 1 87.56 64 ALA B N 1
ATOM 2305 C CA . ALA B 1 64 ? 14.828 20.703 5.598 1 87.56 64 ALA B CA 1
ATOM 2306 C C . ALA B 1 64 ? 13.938 19.688 4.902 1 87.56 64 ALA B C 1
ATOM 2308 O O . ALA B 1 64 ? 14.141 18.484 5.047 1 87.56 64 ALA B O 1
ATOM 2309 N N . LEU B 1 65 ? 13.031 20.156 4.145 1 83.19 65 LEU B N 1
ATOM 2310 C CA . LEU B 1 65 ? 12.133 19.266 3.43 1 83.19 65 LEU B CA 1
ATOM 2311 C C . LEU B 1 65 ? 12.891 18.438 2.395 1 83.19 65 LEU B C 1
ATOM 2313 O O . LEU B 1 65 ? 12.594 17.25 2.197 1 83.19 65 LEU B O 1
ATOM 2317 N N . GLU B 1 66 ? 13.828 19.047 1.823 1 83.44 66 GLU B N 1
ATOM 2318 C CA . GLU B 1 66 ? 14.672 18.328 0.865 1 83.44 66 GLU B CA 1
ATOM 2319 C C . GLU B 1 66 ? 15.445 17.203 1.543 1 83.44 66 GLU B C 1
ATOM 2321 O O . GLU B 1 66 ? 15.609 16.125 0.97 1 83.44 66 GLU B O 1
ATOM 2326 N N . GLN B 1 67 ? 15.938 17.5 2.711 1 85.88 67 GLN B N 1
ATOM 2327 C CA . GLN B 1 67 ? 16.672 16.484 3.461 1 85.88 67 GLN B CA 1
ATOM 2328 C C . GLN B 1 67 ? 15.758 15.305 3.803 1 85.88 67 GLN B C 1
ATOM 2330 O O . GLN B 1 67 ? 16.188 14.148 3.727 1 85.88 67 GLN B O 1
ATOM 2335 N N . CYS B 1 68 ? 14.594 15.578 4.148 1 82.88 68 CYS B N 1
ATOM 2336 C CA . CYS B 1 68 ? 13.641 14.539 4.512 1 82.88 68 CYS B CA 1
ATOM 2337 C C . CYS B 1 68 ? 13.25 13.703 3.297 1 82.88 68 CYS B C 1
ATOM 2339 O O . CYS B 1 68 ? 13.07 12.492 3.398 1 82.88 68 CYS B O 1
ATOM 2341 N N . ALA B 1 69 ? 13.164 14.367 2.209 1 78.69 69 ALA B N 1
ATOM 2342 C CA . ALA B 1 69 ? 12.805 13.695 0.962 1 78.69 69 ALA B CA 1
ATOM 2343 C C . ALA B 1 69 ? 13.906 12.75 0.513 1 78.69 69 ALA B C 1
ATOM 2345 O O . ALA B 1 69 ? 13.641 11.734 -0.132 1 78.69 69 ALA B O 1
ATOM 2346 N N . ALA B 1 70 ? 15.094 13.102 0.869 1 74.62 70 ALA B N 1
ATOM 2347 C CA . ALA B 1 70 ? 16.25 12.328 0.429 1 74.62 70 ALA B CA 1
ATOM 2348 C C . ALA B 1 70 ? 16.406 11.055 1.246 1 74.62 70 ALA B C 1
ATOM 2350 O O . ALA B 1 70 ? 17.141 10.141 0.849 1 74.62 70 ALA B O 1
ATOM 2351 N N . GLY B 1 71 ? 15.883 10.977 2.432 1 64.62 71 GLY B N 1
ATOM 2352 C CA . GLY B 1 71 ? 16.047 9.844 3.33 1 64.62 71 GLY B CA 1
ATOM 2353 C C . GLY B 1 71 ? 15.523 8.539 2.76 1 64.62 71 GLY B C 1
ATOM 2354 O O . GLY B 1 71 ? 15.273 7.586 3.5 1 64.62 71 GLY B O 1
ATOM 2355 N N . ARG B 1 72 ? 15.383 8.453 1.382 1 60.53 72 ARG B N 1
ATOM 2356 C CA . ARG B 1 72 ? 14.828 7.285 0.701 1 60.53 72 ARG B CA 1
ATOM 2357 C C . ARG B 1 72 ? 15.742 6.078 0.85 1 60.53 72 ARG B C 1
ATOM 2359 O O . ARG B 1 72 ? 16.734 5.945 0.12 1 60.53 72 ARG B O 1
ATOM 2366 N N . ALA B 1 73 ? 16.312 5.934 2.057 1 52.81 73 ALA B N 1
ATOM 2367 C CA . ALA B 1 73 ? 17.25 4.812 2.074 1 52.81 73 ALA B CA 1
ATOM 2368 C C . ALA B 1 73 ? 16.609 3.559 1.481 1 52.81 73 ALA B C 1
ATOM 2370 O O . ALA B 1 73 ? 15.562 3.102 1.956 1 52.81 73 ALA B O 1
ATOM 2371 N N . VAL B 1 74 ? 16.469 3.459 0.16 1 55.19 74 VAL B N 1
ATOM 2372 C CA . VAL B 1 74 ? 16.422 2.033 -0.146 1 55.19 74 VAL B CA 1
ATOM 2373 C C . VAL B 1 74 ? 17.422 1.283 0.724 1 55.19 74 VAL B C 1
ATOM 2375 O O . VAL B 1 74 ? 18.625 1.517 0.63 1 55.19 74 VAL B O 1
ATOM 2378 N N . ALA B 1 75 ? 17.062 0.993 1.962 1 57.22 75 ALA B N 1
ATOM 2379 C CA . ALA B 1 75 ? 17.906 0.153 2.799 1 57.22 75 ALA B CA 1
ATOM 2380 C C . ALA B 1 75 ? 18.531 -0.983 1.987 1 57.22 75 ALA B C 1
ATOM 2382 O O . ALA B 1 75 ? 17.812 -1.71 1.287 1 57.22 75 ALA B O 1
ATOM 2383 N N . THR B 1 76 ? 19.75 -0.715 1.6 1 68.44 76 THR B N 1
ATOM 2384 C CA . THR B 1 76 ? 20.438 -1.804 0.903 1 68.44 76 THR B CA 1
ATOM 2385 C C . THR B 1 76 ? 20.906 -2.863 1.892 1 68.44 76 THR B C 1
ATOM 2387 O O . THR B 1 76 ? 21.484 -2.533 2.93 1 68.44 76 THR B O 1
ATOM 2390 N N . LEU B 1 77 ? 20.5 -4.086 1.672 1 80.81 77 LEU B N 1
ATOM 2391 C CA . LEU B 1 77 ? 20.984 -5.207 2.471 1 80.81 77 LEU B CA 1
ATOM 2392 C C . LEU B 1 77 ? 22.469 -5.418 2.258 1 80.81 77 LEU B C 1
ATOM 2394 O O . LEU B 1 77 ? 22.969 -5.273 1.138 1 80.81 77 LEU B O 1
ATOM 2398 N N . ASP B 1 78 ? 23.172 -5.617 3.303 1 83.69 78 ASP B N 1
ATOM 2399 C CA . ASP B 1 78 ? 24.609 -5.809 3.148 1 83.69 78 ASP B CA 1
ATOM 2400 C C . ASP B 1 78 ? 24.922 -7.156 2.498 1 83.69 78 ASP B C 1
ATOM 2402 O O . ASP B 1 78 ? 24.062 -8.047 2.463 1 83.69 78 ASP B O 1
ATOM 2406 N N . SER B 1 79 ? 26.188 -7.297 2.043 1 84.5 79 SER B N 1
ATOM 2407 C CA . SER B 1 79 ? 26.609 -8.445 1.255 1 84.5 79 SER B CA 1
ATOM 2408 C C . SER B 1 79 ? 26.594 -9.727 2.084 1 84.5 79 SER B C 1
ATOM 2410 O O . SER B 1 79 ? 26.219 -10.789 1.58 1 84.5 79 SER B O 1
ATOM 2412 N N . ALA B 1 80 ? 27.016 -9.625 3.316 1 88.69 80 ALA B N 1
ATOM 2413 C CA . ALA B 1 80 ? 27.031 -10.812 4.168 1 88.69 80 ALA B CA 1
ATOM 2414 C C . ALA B 1 80 ? 25.609 -11.328 4.41 1 88.69 80 ALA B C 1
ATOM 2416 O O . ALA B 1 80 ? 25.375 -12.539 4.367 1 88.69 80 ALA B O 1
ATOM 2417 N N . LEU B 1 81 ? 24.75 -10.453 4.668 1 90.75 81 LEU B N 1
ATOM 2418 C CA . LEU B 1 81 ? 23.359 -10.828 4.871 1 90.75 81 LEU B CA 1
ATOM 2419 C C . LEU B 1 81 ? 22.75 -11.406 3.59 1 90.75 81 LEU B C 1
ATOM 2421 O O . LEU B 1 81 ? 22.047 -12.406 3.633 1 90.75 81 LEU B O 1
ATOM 2425 N N . LEU B 1 82 ? 23.047 -10.82 2.531 1 90.75 82 LEU B N 1
ATOM 2426 C CA . LEU B 1 82 ? 22.547 -11.312 1.249 1 90.75 82 LEU B CA 1
ATOM 2427 C C . LEU B 1 82 ? 23.031 -12.727 0.98 1 90.75 82 LEU B C 1
ATOM 2429 O O . LEU B 1 82 ? 22.266 -13.562 0.48 1 90.75 82 LEU B O 1
ATOM 2433 N N . ARG B 1 83 ? 24.25 -12.953 1.291 1 92.06 83 ARG B N 1
ATOM 2434 C CA . ARG B 1 83 ? 24.797 -14.297 1.12 1 92.06 83 ARG B CA 1
ATOM 2435 C C . ARG B 1 83 ? 24.078 -15.305 2.002 1 92.06 83 ARG B C 1
ATOM 2437 O O . ARG B 1 83 ? 23.734 -16.406 1.553 1 92.06 83 ARG B O 1
ATOM 2444 N N . ARG B 1 84 ? 23.875 -14.898 3.17 1 95.06 84 ARG B N 1
ATOM 2445 C CA . ARG B 1 84 ? 23.172 -15.773 4.102 1 95.06 84 ARG B CA 1
ATOM 2446 C C . ARG B 1 84 ? 21.75 -16.078 3.615 1 95.06 84 ARG B C 1
ATOM 2448 O O . ARG B 1 84 ? 21.297 -17.219 3.672 1 95.06 84 ARG B O 1
ATOM 2455 N N . LEU B 1 85 ? 21.125 -15.062 3.158 1 95.31 85 LEU B N 1
ATOM 2456 C CA . LEU B 1 85 ? 19.766 -15.234 2.668 1 95.31 85 LEU B CA 1
ATOM 2457 C C . LEU B 1 85 ? 19.734 -16.109 1.418 1 95.31 85 LEU B C 1
ATOM 2459 O O . LEU B 1 85 ? 18.828 -16.922 1.237 1 95.31 85 LEU B O 1
ATOM 2463 N N . THR B 1 86 ? 20.719 -15.891 0.579 1 95.19 86 THR B N 1
ATOM 2464 C CA . THR B 1 86 ? 20.828 -16.719 -0.619 1 95.19 86 THR B CA 1
ATOM 2465 C C . THR B 1 86 ? 21.016 -18.188 -0.248 1 95.19 86 THR B C 1
ATOM 2467 O O . THR B 1 86 ? 20.344 -19.062 -0.8 1 95.19 86 THR B O 1
ATOM 2470 N N . ASP B 1 87 ? 21.844 -18.438 0.705 1 96.12 87 ASP B N 1
ATOM 2471 C CA . ASP B 1 87 ? 22.125 -19.797 1.131 1 96.12 87 ASP B CA 1
ATOM 2472 C C . ASP B 1 87 ? 20.875 -20.453 1.735 1 96.12 87 ASP B C 1
ATOM 2474 O O . ASP B 1 87 ? 20.594 -21.625 1.482 1 96.12 87 ASP B O 1
ATOM 2478 N N . LYS B 1 88 ? 20.203 -19.719 2.514 1 96.69 88 LYS B N 1
ATOM 2479 C CA . LYS B 1 88 ? 18.969 -20.234 3.092 1 96.69 88 LYS B CA 1
ATOM 2480 C C . LYS B 1 88 ? 17.953 -20.578 2.004 1 96.69 88 LYS B C 1
ATOM 2482 O O . LYS B 1 88 ? 17.266 -21.609 2.092 1 96.69 88 LYS B O 1
ATOM 2487 N N . ALA B 1 89 ? 17.859 -19.734 1.017 1 96.06 89 ALA B N 1
ATOM 2488 C CA . ALA B 1 89 ? 16.922 -19.969 -0.083 1 96.06 89 ALA B CA 1
ATOM 2489 C C . ALA B 1 89 ? 17.312 -21.203 -0.877 1 96.06 89 ALA B C 1
ATOM 2491 O O . ALA B 1 89 ? 16.453 -22 -1.287 1 96.06 89 ALA B O 1
ATOM 2492 N N . LEU B 1 90 ? 18.609 -21.375 -1.066 1 94.81 90 LEU B N 1
ATOM 2493 C CA . LEU B 1 90 ? 19.109 -22.5 -1.842 1 94.81 90 LEU B CA 1
ATOM 2494 C C . LEU B 1 90 ? 18.875 -23.812 -1.107 1 94.81 90 LEU B C 1
ATOM 2496 O O . LEU B 1 90 ? 18.828 -24.875 -1.729 1 94.81 90 LEU B O 1
ATOM 2500 N N . ALA B 1 91 ? 18.688 -23.75 0.158 1 95.12 91 ALA B N 1
ATOM 2501 C CA . ALA B 1 91 ? 18.484 -24.938 0.983 1 95.12 91 ALA B CA 1
ATOM 2502 C C . ALA B 1 91 ? 17.016 -25.375 0.979 1 95.12 91 ALA B C 1
ATOM 2504 O O . ALA B 1 91 ? 16.703 -26.484 1.413 1 95.12 91 ALA B O 1
ATOM 2505 N N . ILE B 1 92 ? 16.156 -24.531 0.502 1 93.38 92 ILE B N 1
ATOM 2506 C CA . ILE B 1 92 ? 14.734 -24.844 0.478 1 93.38 92 ILE B CA 1
ATOM 2507 C C . ILE B 1 92 ? 14.469 -25.969 -0.504 1 93.38 92 ILE B C 1
ATOM 2509 O O . ILE B 1 92 ? 15.023 -26 -1.604 1 93.38 92 ILE B O 1
ATOM 2513 N N . LYS B 1 93 ? 13.641 -26.859 -0.02 1 91.12 93 LYS B N 1
ATOM 2514 C CA . LYS B 1 93 ? 13.172 -27.891 -0.942 1 91.12 93 LYS B CA 1
ATOM 2515 C C . LYS B 1 93 ? 12.094 -27.344 -1.877 1 91.12 93 LYS B C 1
ATOM 2517 O O . LYS B 1 93 ? 11.055 -26.859 -1.423 1 91.12 93 LYS B O 1
ATOM 2522 N N . GLY B 1 94 ? 12.422 -27.188 -3.113 1 88.56 94 GLY B N 1
ATOM 2523 C CA . GLY B 1 94 ? 11.5 -26.641 -4.094 1 88.56 94 GLY B CA 1
ATOM 2524 C C . GLY B 1 94 ? 12.188 -26.203 -5.379 1 88.56 94 GLY B C 1
ATOM 2525 O O . GLY B 1 94 ? 13.383 -26.438 -5.555 1 88.56 94 GLY B O 1
ATOM 2526 N N . ASP B 1 95 ? 11.383 -25.688 -6.297 1 90.88 95 ASP B N 1
ATOM 2527 C CA . ASP B 1 95 ? 11.93 -25.234 -7.578 1 90.88 95 ASP B CA 1
ATOM 2528 C C . ASP B 1 95 ? 12.5 -23.828 -7.473 1 90.88 95 ASP B C 1
ATOM 2530 O O . ASP B 1 95 ? 12.57 -23.266 -6.379 1 90.88 95 ASP B O 1
ATOM 2534 N N . ALA B 1 96 ? 12.969 -23.297 -8.562 1 93.69 96 ALA B N 1
ATOM 2535 C CA . ALA B 1 96 ? 13.625 -22 -8.594 1 93.69 96 ALA B CA 1
ATOM 2536 C C . ALA B 1 96 ? 12.68 -20.891 -8.133 1 93.69 96 ALA B C 1
ATOM 2538 O O . ALA B 1 96 ? 13.086 -19.953 -7.441 1 93.69 96 ALA B O 1
ATOM 2539 N N . VAL B 1 97 ? 11.398 -21.031 -8.484 1 95.19 97 VAL B N 1
ATOM 2540 C CA . VAL B 1 97 ? 10.406 -20.031 -8.117 1 95.19 97 VAL B CA 1
ATOM 2541 C C . VAL B 1 97 ? 10.219 -20.016 -6.598 1 95.19 97 VAL B C 1
ATOM 2543 O O . VAL B 1 97 ? 10.195 -18.953 -5.973 1 95.19 97 VAL B O 1
ATOM 2546 N N . ALA B 1 98 ? 10.117 -21.188 -6.012 1 94.31 98 ALA B N 1
ATOM 2547 C CA . ALA B 1 98 ? 9.961 -21.312 -4.566 1 94.31 98 ALA B CA 1
ATOM 2548 C C . ALA B 1 98 ? 11.164 -20.734 -3.832 1 94.31 98 ALA B C 1
ATOM 2550 O O . ALA B 1 98 ? 11.008 -20.047 -2.818 1 94.31 98 ALA B O 1
ATOM 2551 N N . ARG B 1 99 ? 12.305 -21.016 -4.305 1 95.12 99 ARG B N 1
ATOM 2552 C CA . ARG B 1 99 ? 13.531 -20.516 -3.684 1 95.12 99 ARG B CA 1
ATOM 2553 C C . ARG B 1 99 ? 13.633 -19 -3.818 1 95.12 99 ARG B C 1
ATOM 2555 O O . ARG B 1 99 ? 13.953 -18.312 -2.848 1 95.12 99 ARG B O 1
ATOM 2562 N N . ALA B 1 100 ? 13.32 -18.5 -5 1 95.56 100 ALA B N 1
ATOM 2563 C CA . ALA B 1 100 ? 13.328 -17.047 -5.195 1 95.56 100 ALA B CA 1
ATOM 2564 C C . ALA B 1 100 ? 12.297 -16.375 -4.297 1 95.56 100 ALA B C 1
ATOM 2566 O O . ALA B 1 100 ? 12.562 -15.297 -3.744 1 95.56 100 ALA B O 1
ATOM 2567 N N . ALA B 1 101 ? 11.141 -16.984 -4.195 1 96.38 101 ALA B N 1
ATOM 2568 C CA . ALA B 1 101 ? 10.086 -16.453 -3.338 1 96.38 101 ALA B CA 1
ATOM 2569 C C . ALA B 1 101 ? 10.555 -16.359 -1.887 1 96.38 101 ALA B C 1
ATOM 2571 O O . ALA B 1 101 ? 10.328 -15.359 -1.213 1 96.38 101 ALA B O 1
ATOM 2572 N N . HIS B 1 102 ? 11.188 -17.406 -1.467 1 95.81 102 HIS B N 1
ATOM 2573 C CA . HIS B 1 102 ? 11.711 -17.406 -0.107 1 95.81 102 HIS B CA 1
ATOM 2574 C C . HIS B 1 102 ? 12.766 -16.328 0.082 1 95.81 102 HIS B C 1
ATOM 2576 O O . HIS B 1 102 ? 12.758 -15.609 1.09 1 95.81 102 HIS B O 1
ATOM 2582 N N . PHE B 1 103 ? 13.617 -16.219 -0.873 1 96.31 103 PHE B N 1
ATOM 2583 C CA . PHE B 1 103 ? 14.68 -15.219 -0.818 1 96.31 103 PHE B CA 1
ATOM 2584 C C . PHE B 1 103 ? 14.102 -13.812 -0.714 1 96.31 103 PHE B C 1
ATOM 2586 O O . PHE B 1 103 ? 14.5 -13.039 0.153 1 96.31 103 PHE B O 1
ATOM 2593 N N . LEU B 1 104 ? 13.211 -13.453 -1.563 1 95.44 104 LEU B N 1
ATOM 2594 C CA . LEU B 1 104 ? 12.672 -12.102 -1.609 1 95.44 104 LEU B CA 1
ATOM 2595 C C . LEU B 1 104 ? 11.852 -11.797 -0.356 1 95.44 104 LEU B C 1
ATOM 2597 O O . LEU B 1 104 ? 11.891 -10.68 0.161 1 95.44 104 LEU B O 1
ATOM 2601 N N . ALA B 1 105 ? 11.125 -12.805 0.111 1 95.94 105 ALA B N 1
ATOM 2602 C CA . ALA B 1 105 ? 10.367 -12.625 1.345 1 95.94 105 ALA B CA 1
ATOM 2603 C C . ALA B 1 105 ? 11.297 -12.367 2.527 1 95.94 105 ALA B C 1
ATOM 2605 O O . ALA B 1 105 ? 11.047 -11.469 3.332 1 95.94 105 ALA B O 1
ATOM 2606 N N . ALA B 1 106 ? 12.328 -13.133 2.588 1 96.25 106 ALA B N 1
ATOM 2607 C CA . ALA B 1 106 ? 13.297 -12.953 3.664 1 96.25 106 ALA B CA 1
ATOM 2608 C C . ALA B 1 106 ? 14.008 -11.609 3.543 1 96.25 106 ALA B C 1
ATOM 2610 O O . ALA B 1 106 ? 14.273 -10.945 4.551 1 96.25 106 ALA B O 1
ATOM 2611 N N . SER B 1 107 ? 14.367 -11.242 2.354 1 94.06 107 SER B N 1
ATOM 2612 C CA . SER B 1 107 ? 14.992 -9.945 2.109 1 94.06 107 SER B CA 1
ATOM 2613 C C . SER B 1 107 ? 14.078 -8.805 2.541 1 94.06 107 SER B C 1
ATOM 2615 O O . SER B 1 107 ? 14.523 -7.848 3.176 1 94.06 107 SER B O 1
ATOM 2617 N N . GLY B 1 108 ? 12.812 -8.922 2.152 1 94.12 108 GLY B N 1
ATOM 2618 C CA . GLY B 1 108 ? 11.844 -7.922 2.572 1 94.12 108 GLY B CA 1
ATOM 2619 C C . GLY B 1 108 ? 11.727 -7.805 4.082 1 94.12 108 GLY B C 1
ATOM 2620 O O . GLY B 1 108 ? 11.617 -6.699 4.617 1 94.12 108 GLY B O 1
ATOM 2621 N N . ASP B 1 109 ? 11.727 -8.922 4.695 1 95.38 109 ASP B N 1
ATOM 2622 C CA . ASP B 1 109 ? 11.648 -8.938 6.156 1 95.38 109 ASP B CA 1
ATOM 2623 C C . ASP B 1 109 ? 12.836 -8.195 6.77 1 95.38 109 ASP B C 1
ATOM 2625 O O . ASP B 1 109 ? 12.664 -7.426 7.719 1 95.38 109 ASP B O 1
ATOM 2629 N N . GLU B 1 110 ? 13.992 -8.43 6.262 1 94.25 110 GLU B N 1
ATOM 2630 C CA . GLU B 1 110 ? 15.195 -7.746 6.734 1 94.25 110 GLU B CA 1
ATOM 2631 C C . GLU B 1 110 ? 15.141 -6.254 6.426 1 94.25 110 GLU B C 1
ATOM 2633 O O . GLU B 1 110 ? 15.617 -5.434 7.211 1 94.25 110 GLU B O 1
ATOM 2638 N N . GLU B 1 111 ? 14.625 -5.957 5.348 1 91.5 111 GLU B N 1
ATOM 2639 C CA . GLU B 1 111 ? 14.484 -4.551 4.98 1 91.5 111 GLU B CA 1
ATOM 2640 C C . GLU B 1 111 ? 13.57 -3.812 5.953 1 91.5 111 GLU B C 1
ATOM 2642 O O . GLU B 1 111 ? 13.797 -2.639 6.254 1 91.5 111 GLU B O 1
ATOM 2647 N N . VAL B 1 112 ? 12.539 -4.461 6.406 1 92.94 112 VAL B N 1
ATOM 2648 C CA . VAL B 1 112 ? 11.68 -3.861 7.418 1 92.94 112 VAL B CA 1
ATOM 2649 C C . VAL B 1 112 ? 12.516 -3.443 8.625 1 92.94 112 VAL B C 1
ATOM 2651 O O . VAL B 1 112 ? 12.375 -2.328 9.133 1 92.94 112 VAL B O 1
ATOM 2654 N N . THR B 1 113 ? 13.375 -4.344 9.07 1 92.44 113 THR B N 1
ATOM 2655 C CA . THR B 1 113 ? 14.242 -4.043 10.203 1 92.44 113 THR B CA 1
ATOM 2656 C C . THR B 1 113 ? 15.109 -2.82 9.914 1 92.44 113 THR B C 1
ATOM 2658 O O . THR B 1 113 ? 15.242 -1.93 10.75 1 92.44 113 THR B O 1
ATOM 2661 N N . LEU B 1 114 ? 15.641 -2.766 8.742 1 88.5 114 LEU B N 1
ATOM 2662 C CA . LEU B 1 114 ? 16.5 -1.653 8.344 1 88.5 114 LEU B CA 1
ATOM 2663 C C . LEU B 1 114 ? 15.711 -0.346 8.312 1 88.5 114 LEU B C 1
ATOM 2665 O O . LEU B 1 114 ? 16.172 0.677 8.812 1 88.5 114 LEU B O 1
ATOM 2669 N N . LEU B 1 115 ? 14.586 -0.427 7.758 1 87.31 115 LEU B N 1
ATOM 2670 C CA . LEU B 1 115 ? 13.766 0.774 7.617 1 87.31 115 LEU B CA 1
ATOM 2671 C C . LEU B 1 115 ? 13.289 1.265 8.977 1 87.31 115 LEU B C 1
ATOM 2673 O O . LEU B 1 115 ? 13.289 2.469 9.25 1 87.31 115 LEU B O 1
ATOM 2677 N N . LEU B 1 116 ? 12.883 0.355 9.828 1 86.25 116 LEU B N 1
ATOM 2678 C CA . LEU B 1 116 ? 12.406 0.719 11.156 1 86.25 116 LEU B CA 1
ATOM 2679 C C . LEU B 1 116 ? 13.523 1.361 11.977 1 86.25 116 LEU B C 1
ATOM 2681 O O . LEU B 1 116 ? 13.258 2.197 12.844 1 86.25 116 LEU B O 1
ATOM 2685 N N . SER B 1 117 ? 14.727 1.012 11.688 1 85.56 117 SER B N 1
ATOM 2686 C CA . SER B 1 117 ? 15.859 1.513 12.461 1 85.56 117 SER B CA 1
ATOM 2687 C C . SER B 1 117 ? 16.453 2.771 11.828 1 85.56 117 SER B C 1
ATOM 2689 O O . SER B 1 117 ? 17.375 3.365 12.367 1 85.56 117 SER B O 1
ATOM 2691 N N . SER B 1 118 ? 15.93 3.27 10.758 1 82.06 118 SER B N 1
ATOM 2692 C CA . SER B 1 118 ? 16.5 4.375 9.992 1 82.06 118 SER B CA 1
ATOM 2693 C C . SER B 1 118 ? 15.789 5.688 10.305 1 82.06 118 SER B C 1
ATOM 2695 O O . SER B 1 118 ? 14.633 5.879 9.914 1 82.06 118 SER B O 1
ATOM 2697 N N . PRO B 1 119 ? 16.5 6.676 10.867 1 79.56 119 PRO B N 1
ATOM 2698 C CA . PRO B 1 119 ? 15.898 7.992 11.055 1 79.56 119 PRO B CA 1
ATOM 2699 C C . PRO B 1 119 ? 15.57 8.688 9.734 1 79.56 119 PRO B C 1
ATOM 2701 O O . PRO B 1 119 ? 14.602 9.453 9.664 1 79.56 119 PRO B O 1
ATOM 2704 N N . GLN B 1 120 ? 16.391 8.391 8.766 1 80.5 120 GLN B N 1
ATOM 2705 C CA . GLN B 1 120 ? 16.156 8.961 7.441 1 80.5 120 GLN B CA 1
ATOM 2706 C C . GLN B 1 120 ? 14.797 8.508 6.895 1 80.5 120 GLN B C 1
ATOM 2708 O O . GLN B 1 120 ? 14.039 9.32 6.359 1 80.5 120 GLN B O 1
ATOM 2713 N N . TRP B 1 121 ? 14.531 7.262 7.086 1 79.56 121 TRP B N 1
ATOM 2714 C CA . TRP B 1 121 ? 13.258 6.738 6.605 1 79.56 121 TRP B CA 1
ATOM 2715 C C . TRP B 1 121 ? 12.094 7.328 7.391 1 79.56 121 TRP B C 1
ATOM 2717 O O . TRP B 1 121 ? 11.078 7.703 6.812 1 79.56 121 TRP B O 1
ATOM 2727 N N . ARG B 1 122 ? 12.266 7.414 8.602 1 77.81 122 ARG B N 1
ATOM 2728 C CA . ARG B 1 122 ? 11.211 8 9.422 1 77.81 122 ARG B CA 1
ATOM 2729 C C . ARG B 1 122 ? 10.93 9.438 9.008 1 77.81 122 ARG B C 1
ATOM 2731 O O . ARG B 1 122 ? 9.773 9.867 8.977 1 77.81 122 ARG B O 1
ATOM 2738 N N . ALA B 1 123 ? 11.984 10.109 8.75 1 81.12 123 ALA B N 1
ATOM 2739 C CA . ALA B 1 123 ? 11.836 11.484 8.281 1 81.12 123 ALA B CA 1
ATOM 2740 C C . ALA B 1 123 ? 11.109 11.531 6.945 1 81.12 123 ALA B C 1
ATOM 2742 O O . ALA B 1 123 ? 10.266 12.406 6.719 1 81.12 123 ALA B O 1
ATOM 2743 N N . PHE B 1 124 ? 11.391 10.609 6.16 1 81.56 124 PHE B N 1
ATOM 2744 C CA . PHE B 1 124 ? 10.742 10.531 4.855 1 81.56 124 PHE B CA 1
ATOM 2745 C C . PHE B 1 124 ? 9.258 10.234 5.004 1 81.56 124 PHE B C 1
ATOM 2747 O O . PHE B 1 124 ? 8.43 10.797 4.285 1 81.56 124 PHE B O 1
ATOM 2754 N N . VAL B 1 125 ? 8.961 9.312 5.848 1 77.12 125 VAL B N 1
ATOM 2755 C CA . VAL B 1 125 ? 7.562 8.984 6.098 1 77.12 125 VAL B CA 1
ATOM 2756 C C . VAL B 1 125 ? 6.812 10.227 6.566 1 77.12 125 VAL B C 1
ATOM 2758 O O . VAL B 1 125 ? 5.691 10.484 6.129 1 77.12 125 VAL B O 1
ATOM 2761 N N . ALA B 1 126 ? 7.43 10.945 7.461 1 75.88 126 ALA B N 1
ATOM 2762 C CA . ALA B 1 126 ? 6.828 12.188 7.938 1 75.88 126 ALA B CA 1
ATOM 2763 C C . ALA B 1 126 ? 6.629 13.18 6.793 1 75.88 126 ALA B C 1
ATOM 2765 O O . ALA B 1 126 ? 5.586 13.828 6.703 1 75.88 126 ALA B O 1
ATOM 2766 N N . PHE B 1 127 ? 7.641 13.281 5.949 1 78.06 127 PHE B N 1
ATOM 2767 C CA . PHE B 1 127 ? 7.574 14.148 4.777 1 78.06 127 PHE B CA 1
ATOM 2768 C C . PHE B 1 127 ? 6.422 13.734 3.867 1 78.06 127 PHE B C 1
ATOM 2770 O O . PHE B 1 127 ? 5.684 14.594 3.369 1 78.06 127 PHE B O 1
ATOM 2777 N N . ARG B 1 128 ? 6.223 12.477 3.67 1 78.69 128 ARG B N 1
ATOM 2778 C CA . ARG B 1 128 ? 5.176 11.953 2.799 1 78.69 128 ARG B CA 1
ATOM 2779 C C . ARG B 1 128 ? 3.791 12.266 3.357 1 78.69 128 ARG B C 1
ATOM 2781 O O . ARG B 1 128 ? 2.863 12.562 2.6 1 78.69 128 ARG B O 1
ATOM 2788 N N . ALA B 1 129 ? 3.703 12.156 4.613 1 71.31 129 ALA B N 1
ATOM 2789 C CA . ALA B 1 129 ? 2.422 12.445 5.25 1 71.31 129 ALA B CA 1
ATOM 2790 C C . ALA B 1 129 ? 2.018 13.898 5.02 1 71.31 129 ALA B C 1
ATOM 2792 O O . ALA B 1 129 ? 0.842 14.195 4.789 1 71.31 129 ALA B O 1
ATOM 2793 N N . ILE B 1 130 ? 2.957 14.758 5.008 1 69.69 130 ILE B N 1
ATOM 2794 C CA . ILE B 1 130 ? 2.691 16.172 4.801 1 69.69 130 ILE B CA 1
ATOM 2795 C C . ILE B 1 130 ? 2.348 16.422 3.334 1 69.69 130 ILE B C 1
ATOM 2797 O O . ILE B 1 130 ? 1.466 17.234 3.027 1 69.69 130 ILE B O 1
ATOM 2801 N N . ALA B 1 131 ? 3.08 15.812 2.537 1 74.69 131 ALA B N 1
ATOM 2802 C CA . ALA B 1 131 ? 2.828 15.969 1.105 1 74.69 131 ALA B CA 1
ATOM 2803 C C . ALA B 1 131 ? 1.393 15.594 0.757 1 74.69 131 ALA B C 1
ATOM 2805 O O . ALA B 1 131 ? 0.779 16.203 -0.122 1 74.69 131 ALA B O 1
ATOM 2806 N N . ALA B 1 132 ? 0.826 14.688 1.424 1 67.88 132 ALA B N 1
ATOM 2807 C CA . ALA B 1 132 ? -0.544 14.24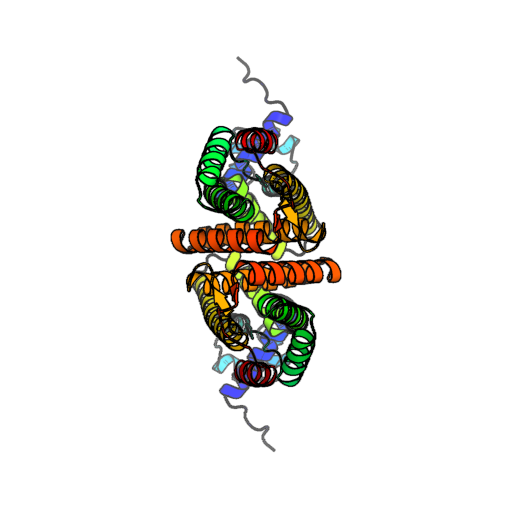2 1.185 1 67.88 132 ALA B CA 1
ATOM 2808 C C . ALA B 1 132 ? -1.551 15.289 1.647 1 67.88 132 ALA B C 1
ATOM 2810 O O . ALA B 1 132 ? -2.674 15.352 1.14 1 67.88 132 ALA B O 1
ATOM 2811 N N . ALA B 1 133 ? -1.112 16.078 2.6 1 62.53 133 ALA B N 1
ATOM 2812 C CA . ALA B 1 133 ? -2.02 17.031 3.229 1 62.53 133 ALA B CA 1
ATOM 2813 C C . ALA B 1 133 ? -1.823 18.438 2.656 1 62.53 133 ALA B C 1
ATOM 2815 O O . ALA B 1 133 ? -2.641 19.328 2.893 1 62.53 133 ALA B O 1
ATOM 2816 N N . THR B 1 134 ? -0.741 18.594 1.964 1 64.56 134 THR B N 1
ATOM 2817 C CA . THR B 1 134 ? -0.416 19.938 1.521 1 64.56 134 THR B CA 1
ATOM 2818 C C . THR B 1 134 ? -0.901 20.172 0.092 1 64.56 134 THR B C 1
ATOM 2820 O O . THR B 1 134 ? -1.043 19.219 -0.683 1 64.56 134 THR B O 1
ATOM 2823 N N . ASP B 1 135 ? -1.136 21.359 -0.198 1 66.12 135 ASP B N 1
ATOM 2824 C CA . ASP B 1 135 ? -1.511 21.75 -1.555 1 66.12 135 ASP B CA 1
ATOM 2825 C C 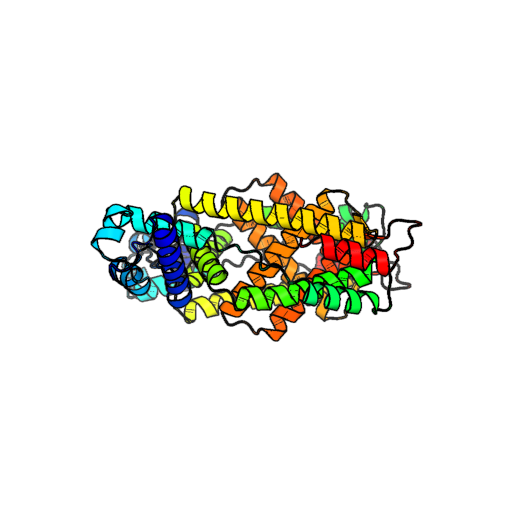. ASP B 1 135 ? -0.285 22.172 -2.363 1 66.12 135 ASP B C 1
ATOM 2827 O O . ASP B 1 135 ? -0.413 22.641 -3.498 1 66.12 135 ASP B O 1
ATOM 2831 N N . SER B 1 136 ? 0.844 22.031 -1.818 1 72.25 136 SER B N 1
ATOM 2832 C CA . SER B 1 136 ? 2.062 22.422 -2.52 1 72.25 136 SER B CA 1
ATOM 2833 C C . SER B 1 136 ? 2.414 21.422 -3.617 1 72.25 136 SER B C 1
ATOM 2835 O O . SER B 1 136 ? 2.754 20.281 -3.334 1 72.25 136 SER B O 1
ATOM 2837 N N . ASP B 1 137 ? 2.473 21.859 -4.809 1 76.25 137 ASP B N 1
ATOM 2838 C CA . ASP B 1 137 ? 2.848 21.031 -5.949 1 76.25 137 ASP B CA 1
ATOM 2839 C C . ASP B 1 137 ? 4.305 20.594 -5.852 1 76.25 137 ASP B C 1
ATOM 2841 O O . ASP B 1 137 ? 4.641 19.469 -6.215 1 76.25 137 ASP B O 1
ATOM 2845 N N . ASP B 1 138 ? 5.047 21.469 -5.309 1 75.62 138 ASP B N 1
ATOM 2846 C CA . ASP B 1 138 ? 6.473 21.172 -5.207 1 75.62 138 ASP B CA 1
ATOM 2847 C C . ASP B 1 138 ? 6.723 19.984 -4.281 1 75.62 138 ASP B C 1
ATOM 2849 O O . ASP B 1 138 ? 7.527 19.109 -4.598 1 75.62 138 ASP B O 1
ATOM 2853 N N . VAL B 1 139 ? 6.074 19.969 -3.219 1 76.06 139 VAL B N 1
ATOM 2854 C CA . VAL B 1 139 ? 6.223 18.891 -2.25 1 76.06 139 VAL B CA 1
ATOM 2855 C C . VAL B 1 139 ? 5.688 17.594 -2.838 1 76.06 139 VAL B C 1
ATOM 2857 O O . VAL B 1 139 ? 6.336 16.547 -2.752 1 76.06 139 VAL B O 1
ATOM 2860 N N . ARG B 1 140 ? 4.648 17.672 -3.531 1 79.81 140 ARG B N 1
ATOM 2861 C CA . ARG B 1 140 ? 4.043 16.5 -4.145 1 79.81 140 ARG B CA 1
ATOM 2862 C C . ARG B 1 140 ? 4.934 15.938 -5.246 1 79.81 140 ARG B C 1
ATOM 2864 O O . ARG B 1 140 ? 5.113 14.719 -5.344 1 79.81 140 ARG B O 1
ATOM 2871 N N . ASP B 1 141 ? 5.496 16.797 -5.965 1 82.38 141 ASP B N 1
ATOM 2872 C CA . ASP B 1 141 ? 6.371 16.375 -7.055 1 82.38 141 ASP B CA 1
ATOM 2873 C C . ASP B 1 141 ? 7.641 15.711 -6.516 1 82.38 141 ASP B C 1
ATOM 2875 O O . ASP B 1 141 ? 8.148 14.758 -7.105 1 82.38 141 ASP B O 1
ATOM 2879 N N . ALA B 1 142 ? 8.078 16.25 -5.449 1 81.38 142 ALA B N 1
ATOM 2880 C CA . ALA B 1 142 ? 9.281 15.68 -4.848 1 81.38 142 ALA B CA 1
ATOM 2881 C C . ALA B 1 142 ? 9.031 14.25 -4.359 1 81.38 142 ALA B C 1
ATOM 2883 O O . ALA B 1 142 ? 9.875 13.367 -4.543 1 81.38 142 ALA B O 1
ATOM 2884 N N . VAL B 1 143 ? 7.949 14.008 -3.846 1 81.94 143 VAL B N 1
ATOM 2885 C CA . VAL B 1 143 ? 7.59 12.68 -3.361 1 81.94 143 VAL B CA 1
ATOM 2886 C C . VAL B 1 143 ? 7.402 11.727 -4.543 1 81.94 143 VAL B C 1
ATOM 2888 O O . VAL B 1 143 ? 7.902 10.602 -4.527 1 81.94 143 VAL B O 1
ATOM 2891 N N . ALA B 1 144 ? 6.77 12.266 -5.551 1 84.19 144 ALA B N 1
ATOM 2892 C CA . ALA B 1 144 ? 6.539 11.453 -6.746 1 84.19 144 ALA B CA 1
ATOM 2893 C C . ALA B 1 144 ? 7.855 11.055 -7.398 1 84.19 144 ALA B C 1
ATOM 2895 O O . ALA B 1 144 ? 8.023 9.906 -7.824 1 84.19 144 ALA B O 1
ATOM 2896 N N . GLN B 1 145 ? 8.68 11.984 -7.414 1 84.94 145 GLN B N 1
ATOM 2897 C CA . GLN B 1 145 ? 9.984 11.719 -8.016 1 84.94 145 GLN B CA 1
ATOM 2898 C C . GLN B 1 145 ? 10.758 10.672 -7.211 1 84.94 145 GLN B C 1
ATOM 2900 O O . GLN B 1 145 ? 11.391 9.781 -7.785 1 84.94 145 GLN B O 1
ATOM 2905 N N . ALA B 1 146 ? 10.742 10.773 -5.957 1 83.69 146 ALA B N 1
ATOM 2906 C CA . ALA B 1 146 ? 11.383 9.797 -5.09 1 83.69 146 ALA B CA 1
ATOM 2907 C C . ALA B 1 146 ? 10.789 8.406 -5.293 1 83.69 146 ALA B C 1
ATOM 2909 O O . ALA B 1 146 ? 11.523 7.414 -5.391 1 83.69 146 ALA B O 1
ATOM 2910 N N . ASP B 1 147 ? 9.562 8.32 -5.426 1 85.06 147 ASP B N 1
ATOM 2911 C CA . ASP B 1 147 ? 8.883 7.051 -5.648 1 85.06 147 ASP B CA 1
ATOM 2912 C C . ASP B 1 147 ? 9.281 6.438 -6.988 1 85.06 147 ASP B C 1
ATOM 2914 O O . ASP B 1 147 ? 9.539 5.23 -7.074 1 85.06 147 ASP B O 1
ATOM 2918 N N . ASP B 1 148 ? 9.367 7.285 -7.934 1 87.94 148 ASP B N 1
ATOM 2919 C CA . ASP B 1 148 ? 9.734 6.809 -9.266 1 87.94 148 ASP B CA 1
ATOM 2920 C C . ASP B 1 148 ? 11.164 6.258 -9.273 1 87.94 148 ASP B C 1
ATOM 2922 O O . ASP B 1 148 ? 11.43 5.23 -9.898 1 87.94 148 ASP B O 1
ATOM 2926 N N . GLU B 1 149 ? 11.984 6.949 -8.641 1 87.19 149 GLU B N 1
ATOM 2927 C CA . GLU B 1 149 ? 13.375 6.504 -8.57 1 87.19 149 GLU B CA 1
ATOM 2928 C C . GLU B 1 149 ? 13.492 5.188 -7.809 1 87.19 149 GLU B C 1
ATOM 2930 O O . GLU B 1 149 ? 14.211 4.281 -8.242 1 87.19 149 GLU B O 1
ATOM 2935 N N . ASP B 1 150 ? 12.828 5.09 -6.73 1 86 150 ASP B N 1
ATOM 2936 C CA . ASP B 1 150 ? 12.836 3.857 -5.953 1 86 150 ASP B CA 1
ATOM 2937 C C . ASP B 1 150 ? 12.258 2.697 -6.762 1 86 150 ASP B C 1
ATOM 2939 O O . ASP B 1 150 ? 12.797 1.59 -6.742 1 86 150 ASP B O 1
ATOM 2943 N N . LEU B 1 151 ? 11.266 3.004 -7.453 1 90.25 151 LEU B N 1
ATOM 2944 C CA . LEU B 1 151 ? 10.617 1.968 -8.258 1 90.25 151 LEU B CA 1
ATOM 2945 C C . LEU B 1 151 ? 11.547 1.482 -9.367 1 90.25 151 LEU B C 1
ATOM 2947 O O . LEU B 1 151 ? 11.648 0.279 -9.609 1 90.25 151 LEU B O 1
ATOM 2951 N N . ALA B 1 152 ? 12.164 2.428 -10.023 1 90.69 152 ALA B N 1
ATOM 2952 C CA . ALA B 1 152 ? 13.094 2.064 -11.094 1 90.69 152 ALA B CA 1
ATOM 2953 C C . ALA B 1 152 ? 14.219 1.181 -10.562 1 90.69 152 ALA B C 1
ATOM 2955 O O . ALA B 1 152 ? 14.57 0.177 -11.188 1 90.69 152 ALA B O 1
ATOM 2956 N N . ARG B 1 153 ? 14.742 1.554 -9.438 1 88.12 153 ARG B N 1
ATOM 2957 C CA . ARG B 1 153 ? 15.812 0.78 -8.812 1 88.12 153 ARG B CA 1
ATOM 2958 C C . ARG B 1 153 ? 15.328 -0.615 -8.43 1 88.12 153 ARG B C 1
ATOM 2960 O O . ARG B 1 153 ? 16.016 -1.607 -8.688 1 88.12 153 ARG B O 1
ATOM 2967 N N . LEU B 1 154 ? 14.203 -0.691 -7.852 1 90.31 154 LEU B N 1
ATOM 2968 C CA . LEU B 1 154 ? 13.648 -1.971 -7.422 1 90.31 154 LEU B CA 1
ATOM 2969 C C . LEU B 1 154 ? 13.328 -2.855 -8.625 1 90.31 154 LEU B C 1
ATOM 2971 O O . LEU B 1 154 ? 13.547 -4.07 -8.578 1 90.31 154 LEU B O 1
ATOM 2975 N N . THR B 1 155 ? 12.867 -2.236 -9.664 1 92.88 155 THR B N 1
ATOM 2976 C CA . THR B 1 155 ? 12.57 -2.977 -10.891 1 92.88 155 THR B CA 1
ATOM 2977 C C . THR B 1 155 ? 13.836 -3.611 -11.461 1 92.88 155 THR B C 1
ATOM 2979 O O . THR B 1 155 ? 13.828 -4.785 -11.836 1 92.88 155 THR B O 1
ATOM 2982 N N . ARG B 1 156 ? 14.875 -2.895 -11.43 1 91.44 156 ARG B N 1
ATOM 2983 C CA . ARG B 1 156 ? 16.156 -3.426 -11.906 1 91.44 156 ARG B CA 1
ATOM 2984 C C . ARG B 1 156 ? 16.641 -4.555 -11.008 1 91.44 156 ARG B C 1
ATOM 2986 O O . ARG B 1 156 ? 17.125 -5.578 -11.492 1 91.44 156 ARG B O 1
ATOM 2993 N N . THR B 1 157 ? 16.516 -4.301 -9.766 1 88.69 157 THR B N 1
ATOM 2994 C CA . THR B 1 157 ? 16.938 -5.312 -8.805 1 88.69 157 THR B CA 1
ATOM 2995 C C . THR B 1 157 ? 16.156 -6.605 -8.992 1 88.69 157 THR B C 1
ATOM 2997 O O . THR B 1 157 ? 16.734 -7.691 -9.023 1 88.69 157 THR B O 1
ATOM 3000 N N . TYR B 1 158 ? 14.883 -6.523 -9.188 1 92.62 158 TYR B N 1
ATOM 3001 C CA . TYR B 1 158 ? 14.055 -7.707 -9.336 1 92.62 158 TYR B CA 1
ATOM 3002 C C . TYR B 1 158 ? 14.328 -8.398 -10.672 1 92.62 158 TYR B C 1
ATOM 3004 O O . TYR B 1 158 ? 14.25 -9.625 -10.766 1 92.62 158 TYR B O 1
ATOM 3012 N N . ALA B 1 159 ? 14.609 -7.598 -11.656 1 92.81 159 ALA B N 1
ATOM 3013 C CA . ALA B 1 159 ? 15.008 -8.188 -12.938 1 92.81 159 ALA B CA 1
ATOM 3014 C C . ALA B 1 159 ? 16.281 -9.008 -12.781 1 92.81 159 ALA B C 1
ATOM 3016 O O . ALA B 1 159 ? 16.391 -10.109 -13.328 1 92.81 159 ALA B O 1
ATOM 3017 N N . ARG B 1 160 ? 17.219 -8.516 -12.07 1 90.94 160 ARG B N 1
ATOM 3018 C CA . ARG B 1 160 ? 18.484 -9.211 -11.836 1 90.94 160 ARG B CA 1
ATOM 3019 C C . ARG B 1 160 ? 18.266 -10.477 -11.016 1 90.94 160 ARG B C 1
ATOM 3021 O O . ARG B 1 160 ? 18.906 -11.492 -11.266 1 90.94 160 ARG B O 1
ATOM 3028 N N . ILE B 1 161 ? 17.453 -10.367 -10.078 1 90.62 161 ILE B N 1
ATOM 3029 C CA . ILE B 1 161 ? 17.141 -11.539 -9.258 1 90.62 161 ILE B CA 1
ATOM 3030 C C . ILE B 1 161 ? 16.469 -12.609 -10.117 1 90.62 161 ILE B C 1
ATOM 3032 O O . ILE B 1 161 ? 16.812 -13.789 -10.016 1 90.62 161 ILE B O 1
ATOM 3036 N N . ALA B 1 162 ? 15.508 -12.18 -10.93 1 93.56 162 ALA B N 1
ATOM 3037 C CA . ALA B 1 162 ? 14.859 -13.125 -11.836 1 93.56 162 ALA B CA 1
ATOM 3038 C C . ALA B 1 162 ? 15.883 -13.82 -12.727 1 93.56 162 ALA B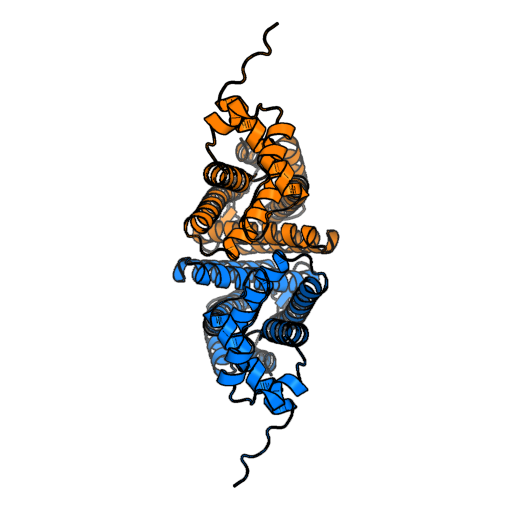 C 1
ATOM 3040 O O . ALA B 1 162 ? 15.82 -15.039 -12.922 1 93.56 162 ALA B O 1
ATOM 3041 N N . GLU B 1 163 ? 16.766 -13.07 -13.164 1 92.19 163 GLU B N 1
ATOM 3042 C CA . GLU B 1 163 ? 17.812 -13.625 -14.008 1 92.19 163 GLU B CA 1
ATOM 3043 C C . GLU B 1 163 ? 18.703 -14.594 -13.227 1 92.19 163 GLU B C 1
ATOM 3045 O O . GLU B 1 163 ? 19.031 -15.672 -13.719 1 92.19 163 GLU B O 1
ATOM 3050 N N . ALA B 1 164 ? 19.094 -14.234 -12.062 1 91.62 164 ALA B N 1
ATOM 3051 C CA . ALA B 1 164 ? 19.953 -15.062 -11.227 1 91.62 164 ALA B CA 1
ATOM 3052 C C . ALA B 1 164 ? 19.312 -16.422 -10.953 1 91.62 164 ALA B C 1
ATOM 3054 O O . ALA B 1 164 ? 20.016 -17.438 -10.922 1 91.62 164 ALA B O 1
ATOM 3055 N N . TRP B 1 165 ? 18.062 -16.422 -10.828 1 93.25 165 TRP B N 1
ATOM 3056 C CA . TRP B 1 165 ? 17.359 -17.656 -10.5 1 93.25 165 TRP B CA 1
ATOM 3057 C C . TRP B 1 165 ? 16.766 -18.297 -11.758 1 93.25 165 TRP B C 1
ATOM 3059 O O . TRP B 1 165 ? 15.992 -19.25 -11.664 1 93.25 165 TRP B O 1
ATOM 3069 N N . SER B 1 166 ? 17.062 -17.734 -12.914 1 93.56 166 SER B N 1
ATOM 3070 C CA . SER B 1 166 ? 16.594 -18.234 -14.211 1 93.56 166 SER B CA 1
ATOM 3071 C C . SER B 1 166 ? 15.078 -18.281 -14.273 1 93.56 166 SER B C 1
ATOM 3073 O O . SER B 1 166 ? 14.492 -19.312 -14.625 1 93.56 166 SER B O 1
ATOM 3075 N N . LEU B 1 167 ? 14.516 -17.156 -13.938 1 95.44 167 LEU B N 1
ATOM 3076 C CA . LEU B 1 167 ? 13.062 -17 -13.977 1 95.44 167 LEU B CA 1
ATOM 3077 C C . LEU B 1 167 ? 12.648 -16.062 -15.109 1 95.44 167 LEU B C 1
ATOM 3079 O O . LEU B 1 167 ? 13.43 -15.219 -15.547 1 95.44 167 LEU B O 1
ATOM 3083 N N . GLU B 1 168 ? 11.438 -16.266 -15.586 1 94.94 168 GLU B N 1
ATOM 3084 C CA . GLU B 1 168 ? 10.828 -15.352 -16.547 1 94.94 168 GLU B CA 1
ATOM 3085 C C . GLU B 1 168 ? 9.406 -14.977 -16.109 1 94.94 168 GLU B C 1
ATOM 3087 O O . GLU B 1 168 ? 8.688 -15.789 -15.539 1 94.94 168 GLU B O 1
ATOM 3092 N N . PRO B 1 169 ? 9.094 -13.727 -16.406 1 94.19 169 PRO B N 1
ATOM 3093 C CA . PRO B 1 169 ? 7.738 -13.312 -16.031 1 94.19 169 PRO B CA 1
ATOM 3094 C C . PRO B 1 169 ? 6.672 -13.969 -16.906 1 94.19 169 PRO B C 1
ATOM 3096 O O . PRO B 1 169 ? 6.879 -14.164 -18.109 1 94.19 169 PRO B O 1
ATOM 3099 N N . VAL B 1 170 ? 5.535 -14.289 -16.266 1 90.75 170 VAL B N 1
ATOM 3100 C CA . VAL B 1 170 ? 4.434 -14.922 -16.969 1 90.75 170 VAL B CA 1
ATOM 3101 C C . VAL B 1 170 ? 3.721 -13.898 -17.844 1 90.75 170 VAL B C 1
ATOM 3103 O O . VAL B 1 170 ? 3.188 -14.242 -18.906 1 90.75 170 VAL B O 1
ATOM 3106 N N . ASP B 1 171 ? 3.686 -12.609 -17.391 1 84 171 ASP B N 1
ATOM 3107 C CA . ASP B 1 171 ? 3.006 -11.523 -18.094 1 84 171 ASP B CA 1
ATOM 3108 C C . ASP B 1 171 ? 4.012 -10.578 -18.75 1 84 171 ASP B C 1
ATOM 3110 O O . ASP B 1 171 ? 3.801 -9.367 -18.781 1 84 171 ASP B O 1
ATOM 3114 N N . GLY B 1 172 ? 5.18 -11.047 -19.125 1 81.44 172 GLY B N 1
ATOM 3115 C CA . GLY B 1 172 ? 6.18 -10.219 -19.797 1 81.44 172 GLY B CA 1
ATOM 3116 C C . GLY B 1 172 ? 6.789 -9.172 -18.875 1 81.44 172 GLY B C 1
ATOM 3117 O O . GLY B 1 172 ? 6.848 -9.359 -17.656 1 81.44 172 GLY B O 1
ATOM 3118 N N . THR B 1 173 ? 7.344 -8.125 -19.406 1 74.56 173 THR B N 1
ATOM 3119 C CA . THR B 1 173 ? 8.078 -7.082 -18.703 1 74.56 173 THR B CA 1
ATOM 3120 C C . THR B 1 173 ? 7.176 -6.355 -17.719 1 74.56 173 THR B C 1
ATOM 3122 O O . THR B 1 173 ? 7.625 -5.953 -16.641 1 74.56 173 THR B O 1
ATOM 3125 N N . ASP B 1 174 ? 6.008 -6.262 -17.969 1 86.81 174 ASP B N 1
ATOM 3126 C CA . ASP B 1 174 ? 5.055 -5.605 -17.078 1 86.81 174 ASP B CA 1
ATOM 3127 C C . ASP B 1 174 ? 4.93 -6.352 -15.758 1 86.81 174 ASP B C 1
ATOM 3129 O O . ASP B 1 174 ? 4.645 -5.742 -14.719 1 86.81 174 ASP B O 1
ATOM 3133 N N . GLY B 1 175 ? 5.359 -7.629 -15.883 1 91 175 GLY B N 1
ATOM 3134 C CA . GLY B 1 175 ? 5.277 -8.438 -14.672 1 91 175 GLY B CA 1
ATOM 3135 C C . GLY B 1 175 ? 6.285 -8.031 -13.617 1 91 175 GLY B C 1
ATOM 3136 O O . GLY B 1 175 ? 5.945 -7.918 -12.438 1 91 175 GLY B O 1
ATOM 3137 N N . ILE B 1 176 ? 7.48 -7.703 -14.078 1 94.56 176 ILE B N 1
ATOM 3138 C CA . ILE B 1 176 ? 8.539 -7.344 -13.141 1 94.56 176 ILE B CA 1
ATOM 3139 C C . ILE B 1 176 ? 8.258 -5.969 -12.539 1 94.56 176 ILE B C 1
ATOM 3141 O O . ILE B 1 176 ? 8.383 -5.77 -11.336 1 94.56 176 ILE B O 1
ATOM 3145 N N . ALA B 1 177 ? 7.887 -5.059 -13.375 1 94 177 ALA B N 1
ATOM 3146 C CA . ALA B 1 177 ? 7.582 -3.711 -12.898 1 94 177 ALA B CA 1
ATOM 3147 C C . ALA B 1 177 ? 6.414 -3.725 -11.922 1 94 177 ALA B C 1
ATOM 3149 O O . ALA B 1 177 ? 6.434 -3.02 -10.906 1 94 177 ALA B O 1
ATOM 3150 N N . SER B 1 178 ? 5.406 -4.508 -12.203 1 93.81 178 SER B N 1
ATOM 3151 C CA . SER B 1 178 ? 4.246 -4.613 -11.32 1 93.81 178 SER B CA 1
ATOM 3152 C C . SER B 1 178 ? 4.621 -5.242 -9.984 1 93.81 178 SER B C 1
ATOM 3154 O O . SER B 1 178 ? 4.137 -4.816 -8.938 1 93.81 178 SER B O 1
ATOM 3156 N N . LEU B 1 179 ? 5.453 -6.227 -10.078 1 96 179 LEU B N 1
ATOM 3157 C CA . LEU B 1 179 ? 5.941 -6.848 -8.852 1 96 179 LEU B CA 1
ATOM 3158 C C . LEU B 1 179 ? 6.699 -5.84 -7.996 1 96 179 LEU B C 1
ATOM 3160 O O . LEU B 1 179 ? 6.484 -5.762 -6.785 1 96 179 LEU B O 1
ATOM 3164 N N . ALA B 1 180 ? 7.559 -5.121 -8.641 1 94.94 180 ALA B N 1
ATOM 3165 C CA . ALA B 1 180 ? 8.352 -4.121 -7.926 1 94.94 180 ALA B CA 1
ATOM 3166 C C . ALA B 1 180 ? 7.461 -3.084 -7.254 1 94.94 180 ALA B C 1
ATOM 3168 O O . ALA B 1 180 ? 7.656 -2.748 -6.086 1 94.94 180 ALA B O 1
ATOM 3169 N N . TYR B 1 181 ? 6.551 -2.633 -7.98 1 94.38 181 TYR B N 1
ATOM 3170 C CA . TYR B 1 181 ? 5.629 -1.634 -7.457 1 94.38 181 TYR B CA 1
ATOM 3171 C C . TYR B 1 181 ? 4.828 -2.193 -6.285 1 94.38 181 TYR B C 1
ATOM 3173 O O . TYR B 1 181 ? 4.711 -1.551 -5.242 1 94.38 181 TYR B O 1
ATOM 3181 N N . ALA B 1 182 ? 4.293 -3.371 -6.461 1 96.44 182 ALA B N 1
ATOM 3182 C CA . ALA B 1 182 ? 3.506 -4.012 -5.41 1 96.44 182 ALA B CA 1
ATOM 3183 C C . ALA B 1 182 ? 4.344 -4.234 -4.156 1 96.44 182 ALA B C 1
ATOM 3185 O O . ALA B 1 182 ? 3.883 -3.986 -3.037 1 96.44 182 ALA B O 1
ATOM 3186 N N . ALA B 1 183 ? 5.52 -4.672 -4.328 1 95.94 183 ALA B N 1
ATOM 3187 C CA . ALA B 1 183 ? 6.418 -4.93 -3.207 1 95.94 183 ALA B CA 1
ATOM 3188 C C . ALA B 1 183 ? 6.746 -3.639 -2.461 1 95.94 183 ALA B C 1
ATOM 3190 O O . ALA B 1 183 ? 6.758 -3.611 -1.229 1 95.94 183 ALA B O 1
ATOM 3191 N N . MET B 1 184 ? 7.031 -2.623 -3.205 1 92.88 184 MET B N 1
ATOM 3192 C CA . MET B 1 184 ? 7.352 -1.327 -2.611 1 92.88 184 MET B CA 1
ATOM 3193 C C . MET B 1 184 ? 6.199 -0.83 -1.742 1 92.88 184 MET B C 1
ATOM 3195 O O . MET B 1 184 ? 6.41 -0.424 -0.598 1 92.88 184 MET B O 1
ATOM 3199 N N . ILE B 1 185 ? 5.008 -0.908 -2.268 1 93.31 185 ILE B N 1
ATOM 3200 C CA . ILE B 1 185 ? 3.822 -0.453 -1.552 1 93.31 185 ILE B CA 1
ATOM 3201 C C . ILE B 1 185 ? 3.629 -1.29 -0.289 1 93.31 185 ILE B C 1
ATOM 3203 O O . ILE B 1 185 ? 3.373 -0.749 0.79 1 93.31 185 ILE B O 1
ATOM 3207 N N . GLN B 1 186 ? 3.758 -2.547 -0.426 1 94.94 186 GLN B N 1
ATOM 3208 C CA . GLN B 1 186 ? 3.549 -3.436 0.712 1 94.94 186 GLN B CA 1
ATOM 3209 C C . GLN B 1 186 ? 4.586 -3.188 1.803 1 94.94 186 GLN B C 1
ATOM 3211 O O . GLN B 1 186 ? 4.25 -3.143 2.988 1 94.94 186 GLN B O 1
ATOM 3216 N N . LEU B 1 187 ? 5.801 -3.023 1.396 1 92.5 187 LEU B N 1
ATOM 3217 C CA . LEU B 1 187 ? 6.875 -2.791 2.354 1 92.5 187 LEU B CA 1
ATOM 3218 C C . LEU B 1 187 ? 6.664 -1.478 3.1 1 92.5 187 LEU B C 1
ATOM 3220 O O . LEU B 1 187 ? 6.703 -1.446 4.332 1 92.5 187 LEU B O 1
ATOM 3224 N N . ARG B 1 188 ? 6.414 -0.444 2.4 1 88.06 188 ARG B N 1
ATOM 3225 C CA . ARG B 1 188 ? 6.238 0.875 3 1 88.06 188 ARG B CA 1
ATOM 3226 C C . ARG B 1 188 ? 5.012 0.91 3.902 1 88.06 188 ARG B C 1
ATOM 3228 O O . ARG B 1 188 ? 5.043 1.502 4.984 1 88.06 188 ARG B O 1
ATOM 3235 N N . THR B 1 189 ? 3.945 0.311 3.465 1 88.62 189 THR B N 1
ATOM 3236 C CA . THR B 1 189 ? 2.729 0.277 4.27 1 88.62 189 THR B CA 1
ATOM 3237 C C . THR B 1 189 ? 2.943 -0.546 5.539 1 88.62 189 THR B C 1
ATOM 3239 O O . THR B 1 189 ? 2.441 -0.193 6.605 1 88.62 189 THR B O 1
ATOM 3242 N N . THR B 1 190 ? 3.674 -1.64 5.402 1 91.38 190 THR B N 1
ATOM 3243 C CA . THR B 1 190 ? 3.98 -2.463 6.566 1 91.38 190 THR B CA 1
ATOM 3244 C C . THR B 1 190 ? 4.758 -1.661 7.605 1 91.38 190 THR B C 1
ATOM 3246 O O . THR B 1 190 ? 4.406 -1.658 8.789 1 91.38 190 THR B O 1
ATOM 3249 N N . VAL B 1 191 ? 5.73 -0.992 7.148 1 87.88 191 VAL B N 1
ATOM 3250 C CA . VAL B 1 191 ? 6.559 -0.204 8.055 1 87.88 191 VAL B CA 1
ATOM 3251 C C . VAL B 1 191 ? 5.719 0.903 8.688 1 87.88 191 VAL B C 1
ATOM 3253 O O . VAL B 1 191 ? 5.773 1.115 9.906 1 87.88 191 VAL B O 1
ATOM 3256 N N . ALA B 1 192 ? 4.98 1.604 7.883 1 82.25 192 ALA B N 1
ATOM 3257 C CA . ALA B 1 192 ? 4.113 2.66 8.398 1 82.25 192 ALA B CA 1
ATOM 3258 C C . ALA B 1 192 ? 3.129 2.111 9.422 1 82.25 192 ALA B C 1
ATOM 3260 O O . ALA B 1 192 ? 2.857 2.758 10.438 1 82.25 192 ALA B O 1
ATOM 3261 N N . ALA B 1 193 ? 2.584 0.95 9.203 1 85.31 193 ALA B N 1
ATOM 3262 C CA . ALA B 1 193 ? 1.631 0.336 10.125 1 85.31 193 ALA B CA 1
ATOM 3263 C C . ALA B 1 193 ? 2.295 -0.006 11.453 1 85.31 193 ALA B C 1
ATOM 3265 O O . ALA B 1 193 ? 1.715 0.212 12.516 1 85.31 193 ALA B O 1
ATOM 3266 N N . ILE B 1 194 ? 3.486 -0.499 11.359 1 87.81 194 ILE B N 1
ATOM 3267 C CA . ILE B 1 194 ? 4.227 -0.856 12.57 1 87.81 194 ILE B CA 1
ATOM 3268 C C . ILE B 1 194 ? 4.539 0.403 13.375 1 87.81 194 ILE B C 1
ATOM 3270 O O . ILE B 1 194 ? 4.332 0.439 14.586 1 87.81 194 ILE B O 1
ATOM 3274 N N . VAL B 1 195 ? 5 1.373 12.664 1 77.69 195 VAL B N 1
ATOM 3275 C CA . VAL B 1 195 ? 5.289 2.648 13.312 1 77.69 195 VAL B CA 1
ATOM 3276 C C . VAL B 1 195 ? 4.016 3.215 13.93 1 77.69 195 VAL B C 1
ATOM 3278 O O . VAL B 1 195 ? 4.055 3.834 15 1 77.69 195 VAL B O 1
ATOM 3281 N N . GLY B 1 196 ? 2.922 2.982 13.312 1 75.56 196 GLY B N 1
ATOM 3282 C CA . GLY B 1 196 ? 1.64 3.471 13.797 1 75.56 196 GLY B CA 1
ATOM 3283 C C . GLY B 1 196 ? 1.062 2.627 14.914 1 75.56 196 GLY B C 1
ATOM 3284 O O . GLY B 1 196 ? -0.02 2.922 15.43 1 75.56 196 GLY B O 1
ATOM 3285 N N . GLY B 1 197 ? 1.728 1.519 15.312 1 80.69 197 GLY B N 1
ATOM 3286 C CA . GLY B 1 197 ? 1.311 0.791 16.5 1 80.69 197 GLY B CA 1
ATOM 3287 C C . GLY B 1 197 ? 0.808 -0.608 16.188 1 80.69 197 GLY B C 1
ATOM 3288 O O . GLY B 1 197 ? 0.425 -1.347 17.109 1 80.69 197 GLY B O 1
ATOM 3289 N N . SER B 1 198 ? 0.822 -0.999 14.969 1 86.44 198 SER B N 1
ATOM 3290 C CA . SER B 1 198 ? 0.382 -2.348 14.625 1 86.44 198 SER B CA 1
ATOM 3291 C C . SER B 1 198 ? 1.349 -3.396 15.172 1 86.44 198 SER B C 1
ATOM 3293 O O . SER B 1 198 ? 2.533 -3.117 15.359 1 86.44 198 SER B O 1
ATOM 3295 N N . ASN B 1 199 ? 0.766 -4.539 15.391 1 92.38 199 ASN B N 1
ATOM 3296 C CA . ASN B 1 199 ? 1.603 -5.648 15.836 1 92.38 199 ASN B CA 1
ATOM 3297 C C . ASN B 1 199 ? 2.662 -6.004 14.797 1 92.38 199 ASN B C 1
ATOM 3299 O O . ASN B 1 199 ? 2.332 -6.398 13.68 1 92.38 199 ASN B O 1
ATOM 3303 N N . GLU B 1 200 ? 3.855 -5.914 15.242 1 95.12 200 GLU B N 1
ATOM 3304 C CA . GLU B 1 200 ? 4.961 -6.074 14.305 1 95.12 200 GLU B CA 1
ATOM 3305 C C . GLU B 1 200 ? 5.031 -7.504 13.766 1 95.12 200 GLU B C 1
ATOM 3307 O O . GLU B 1 200 ? 5.211 -7.715 12.562 1 95.12 200 GLU B O 1
ATOM 3312 N N . ALA B 1 201 ? 4.906 -8.469 14.594 1 96.06 201 ALA B N 1
ATOM 3313 C CA . ALA B 1 201 ? 5.016 -9.867 14.18 1 96.06 201 ALA B CA 1
ATOM 3314 C C . ALA B 1 201 ? 3.961 -10.211 13.133 1 96.06 201 ALA B C 1
ATOM 3316 O O . ALA B 1 201 ? 4.258 -10.875 12.133 1 96.06 201 ALA B O 1
ATOM 3317 N N . VAL B 1 202 ? 2.785 -9.766 13.344 1 93.5 202 VAL B N 1
ATOM 3318 C CA . VAL B 1 202 ? 1.682 -10.031 12.422 1 93.5 202 VAL B CA 1
ATOM 3319 C C . VAL B 1 202 ? 1.932 -9.32 11.094 1 93.5 202 VAL B C 1
ATOM 3321 O O . VAL B 1 202 ? 1.776 -9.922 10.031 1 93.5 202 VAL B O 1
ATOM 3324 N N . ALA B 1 203 ? 2.344 -8.055 11.172 1 94.38 203 ALA B N 1
ATOM 3325 C CA . ALA B 1 203 ? 2.605 -7.266 9.969 1 94.38 203 ALA B CA 1
ATOM 3326 C C . ALA B 1 203 ? 3.707 -7.902 9.125 1 94.38 203 ALA B C 1
ATOM 3328 O O . ALA B 1 203 ? 3.592 -7.984 7.898 1 94.38 203 ALA B O 1
ATOM 3329 N N . ARG B 1 204 ? 4.711 -8.391 9.781 1 95.88 204 ARG B N 1
ATOM 3330 C CA . ARG B 1 204 ? 5.844 -9 9.094 1 95.88 204 ARG B CA 1
ATOM 3331 C C . ARG B 1 204 ? 5.441 -10.328 8.461 1 95.88 204 ARG B C 1
ATOM 3333 O O . ARG B 1 204 ? 5.879 -10.656 7.352 1 95.88 204 ARG B O 1
ATOM 3340 N N . ARG B 1 205 ? 4.688 -11.062 9.133 1 95 205 ARG B N 1
ATOM 3341 C CA . ARG B 1 205 ? 4.211 -12.328 8.586 1 95 205 ARG B CA 1
ATOM 3342 C C . ARG B 1 205 ? 3.387 -12.102 7.324 1 95 205 ARG B C 1
ATOM 3344 O O . ARG B 1 205 ? 3.559 -12.812 6.332 1 95 205 ARG B O 1
ATOM 3351 N N . ARG B 1 206 ? 2.518 -11.125 7.359 1 94.12 206 ARG B N 1
ATOM 3352 C CA . ARG B 1 206 ? 1.7 -10.789 6.195 1 94.12 206 ARG B CA 1
ATOM 3353 C C . ARG B 1 206 ? 2.568 -10.344 5.027 1 94.12 206 ARG B C 1
ATOM 3355 O O . ARG B 1 206 ? 2.328 -10.734 3.881 1 94.12 206 ARG B O 1
ATOM 3362 N N . LEU B 1 207 ? 3.506 -9.555 5.379 1 96.19 207 LEU B N 1
ATOM 3363 C CA . LEU B 1 207 ? 4.41 -9.086 4.34 1 96.19 207 LEU B CA 1
ATOM 3364 C C . LEU B 1 207 ? 5.117 -10.25 3.656 1 96.19 207 LEU B C 1
ATOM 3366 O O . LEU B 1 207 ? 5.164 -10.32 2.426 1 96.19 207 LEU B O 1
ATOM 3370 N N . ARG B 1 208 ? 5.637 -11.156 4.43 1 96.06 208 ARG B N 1
ATOM 3371 C CA . ARG B 1 208 ? 6.355 -12.297 3.877 1 96.06 208 ARG B CA 1
ATOM 3372 C C . ARG B 1 208 ? 5.445 -13.141 2.99 1 96.06 208 ARG B C 1
ATOM 3374 O O . ARG B 1 208 ? 5.824 -13.516 1.878 1 96.06 208 ARG B O 1
ATOM 3381 N N . SER B 1 209 ? 4.305 -13.398 3.494 1 95.81 209 SER B N 1
ATOM 3382 C CA . SER B 1 209 ? 3.344 -14.18 2.719 1 95.81 209 SER B CA 1
ATOM 3383 C C . SER B 1 209 ? 2.996 -13.484 1.408 1 95.81 209 SER B C 1
ATOM 3385 O O . SER B 1 209 ? 2.912 -14.125 0.359 1 95.81 209 SER B O 1
ATOM 3387 N N . THR B 1 210 ? 2.791 -12.18 1.477 1 96.62 210 THR B N 1
ATOM 3388 C CA . THR B 1 210 ? 2.438 -11.391 0.299 1 96.62 210 THR B CA 1
ATOM 3389 C C . THR B 1 210 ? 3.572 -11.406 -0.721 1 96.62 210 THR B C 1
ATOM 3391 O O . THR B 1 210 ? 3.342 -11.641 -1.91 1 96.62 210 THR B O 1
ATOM 3394 N N . LEU B 1 211 ? 4.746 -11.203 -0.263 1 96.81 211 LEU B N 1
ATOM 3395 C CA . LEU B 1 211 ? 5.887 -11.172 -1.173 1 96.81 211 LEU B CA 1
ATOM 3396 C C . LEU B 1 211 ? 6.086 -12.539 -1.831 1 96.81 211 LEU B C 1
ATOM 3398 O O . LEU B 1 211 ? 6.387 -12.617 -3.023 1 96.81 211 LEU B O 1
ATOM 3402 N N . GLN B 1 212 ? 5.926 -13.602 -1.087 1 96.69 212 GLN B N 1
ATOM 3403 C CA . GLN B 1 212 ? 6.035 -14.938 -1.668 1 96.69 212 GLN B CA 1
ATOM 3404 C C . GLN B 1 212 ? 4.969 -15.156 -2.738 1 96.69 212 GLN B C 1
ATOM 3406 O O . GLN B 1 212 ? 5.27 -15.648 -3.828 1 96.69 212 GLN B O 1
ATOM 3411 N N . ALA B 1 213 ? 3.785 -14.758 -2.406 1 96.81 213 ALA B N 1
ATOM 3412 C CA . ALA B 1 213 ? 2.691 -14.914 -3.361 1 96.81 213 ALA B CA 1
ATOM 3413 C C . ALA B 1 213 ? 2.959 -14.109 -4.633 1 96.81 213 ALA B C 1
ATOM 3415 O O . ALA B 1 213 ? 2.717 -14.594 -5.742 1 96.81 213 ALA B O 1
ATOM 3416 N N . LEU B 1 214 ? 3.42 -12.914 -4.48 1 97.19 214 LEU B N 1
ATOM 3417 C CA . LEU B 1 214 ? 3.709 -12.062 -5.629 1 97.19 214 LEU B CA 1
ATOM 3418 C C . LEU B 1 214 ? 4.762 -12.703 -6.531 1 97.19 214 LEU B C 1
ATOM 3420 O O . LEU B 1 214 ? 4.613 -12.719 -7.754 1 97.19 214 LEU B O 1
ATOM 3424 N N . VAL B 1 215 ? 5.789 -13.234 -5.957 1 96.81 215 VAL B N 1
ATOM 3425 C CA . VAL B 1 215 ? 6.852 -13.859 -6.742 1 96.81 215 VAL B CA 1
ATOM 3426 C C . VAL B 1 215 ? 6.312 -15.102 -7.445 1 96.81 215 VAL B C 1
ATOM 3428 O O . VAL B 1 215 ? 6.492 -15.266 -8.656 1 96.81 215 VAL B O 1
ATOM 3431 N N . ARG B 1 216 ? 5.613 -15.922 -6.73 1 95.75 216 ARG B N 1
ATOM 3432 C CA . ARG B 1 216 ? 5.051 -17.141 -7.293 1 95.75 216 ARG B CA 1
ATOM 3433 C C . ARG B 1 216 ? 4.098 -16.828 -8.445 1 95.75 216 ARG B C 1
ATOM 3435 O O . ARG B 1 216 ? 4.016 -17.594 -9.414 1 95.75 216 ARG B O 1
ATOM 3442 N N . GLY B 1 217 ? 3.449 -15.734 -8.273 1 96.31 217 GLY B N 1
ATOM 3443 C CA . GLY B 1 217 ? 2.439 -15.391 -9.266 1 96.31 217 GLY B CA 1
ATOM 3444 C C . GLY B 1 217 ? 3.002 -14.641 -10.453 1 96.31 217 GLY B C 1
ATOM 3445 O O . GLY B 1 217 ? 2.338 -14.508 -11.484 1 96.31 217 GLY B O 1
ATOM 3446 N N . THR B 1 218 ? 4.141 -14.133 -10.359 1 97.06 218 THR B N 1
ATOM 3447 C CA . THR B 1 218 ? 4.723 -13.297 -11.406 1 97.06 218 THR B CA 1
ATOM 3448 C C . THR B 1 218 ? 5.668 -14.117 -12.281 1 97.06 218 THR B C 1
ATOM 3450 O O . THR B 1 218 ? 5.816 -13.828 -13.477 1 97.06 218 THR B O 1
ATOM 3453 N N . PHE B 1 219 ? 6.27 -15.141 -11.68 1 96.44 219 PHE B N 1
ATOM 3454 C CA . PHE B 1 219 ? 7.379 -15.766 -12.391 1 96.44 219 PHE B CA 1
ATOM 3455 C C . PHE B 1 219 ? 7.098 -17.234 -12.641 1 96.44 219 PHE B C 1
ATOM 3457 O O . PHE B 1 219 ? 6.324 -17.859 -11.914 1 96.44 219 PHE B O 1
ATOM 3464 N N . ARG B 1 220 ? 7.715 -17.766 -13.664 1 94.69 220 ARG B N 1
ATOM 3465 C CA . ARG B 1 220 ? 7.93 -19.188 -13.898 1 94.69 220 ARG B CA 1
ATOM 3466 C C . ARG B 1 220 ? 9.398 -19.484 -14.188 1 94.69 220 ARG B C 1
ATOM 3468 O O . ARG B 1 220 ? 10.156 -18.578 -14.547 1 94.69 220 ARG B O 1
ATOM 3475 N N . ALA B 1 221 ? 9.75 -20.703 -13.922 1 93.69 221 ALA B N 1
ATOM 3476 C CA . ALA B 1 221 ? 11.117 -21.109 -14.25 1 93.69 221 ALA B CA 1
ATOM 3477 C C . ALA B 1 221 ? 11.336 -21.141 -15.758 1 93.69 221 ALA B C 1
ATOM 3479 O O . ALA B 1 221 ? 10.461 -21.562 -16.516 1 93.69 221 ALA B O 1
ATOM 3480 N N . LYS B 1 222 ? 12.461 -20.594 -16.172 1 92.5 222 LYS B N 1
ATOM 3481 C CA . LYS B 1 222 ? 12.82 -20.75 -17.578 1 92.5 222 LYS B CA 1
ATOM 3482 C C . LYS B 1 222 ? 13.016 -22.219 -17.938 1 92.5 222 LYS B C 1
ATOM 3484 O O . LYS B 1 222 ? 13.711 -22.953 -17.234 1 92.5 222 LYS B O 1
ATOM 3489 N N . PRO B 1 223 ? 12.359 -22.578 -19 1 87 223 PRO B N 1
ATOM 3490 C CA . PRO B 1 223 ? 12.492 -24 -19.375 1 87 223 PRO B CA 1
ATOM 3491 C C . PRO B 1 223 ? 13.938 -24.375 -19.703 1 87 223 PRO B C 1
ATOM 3493 O O . PRO B 1 223 ? 14.664 -23.594 -20.312 1 87 223 PRO B O 1
ATOM 3496 N N . GLY B 1 224 ? 14.32 -25.547 -19.281 1 82.25 224 GLY B N 1
ATOM 3497 C CA . GLY B 1 224 ? 15.57 -26.156 -19.688 1 82.25 224 GLY B CA 1
ATOM 3498 C C . GLY B 1 224 ? 16.781 -25.531 -19.016 1 82.25 224 GLY B C 1
ATOM 3499 O O . GLY B 1 224 ? 17.922 -25.781 -19.422 1 82.25 224 GLY B O 1
ATOM 3500 N N . THR B 1 225 ? 16.594 -24.672 -18.109 1 75.88 225 THR B N 1
ATOM 3501 C CA . THR B 1 225 ? 17.734 -24.016 -17.469 1 75.88 225 THR B CA 1
ATOM 3502 C C . THR B 1 225 ? 18.016 -24.609 -16.094 1 75.88 225 THR B C 1
ATOM 3504 O O . THR B 1 225 ? 17.078 -24.859 -15.328 1 75.88 225 THR B O 1
ATOM 3507 N N . ARG B 1 226 ? 19.234 -25.172 -15.969 1 75.81 226 ARG B N 1
ATOM 3508 C CA . ARG B 1 226 ? 19.672 -25.594 -14.641 1 75.81 226 ARG B CA 1
ATOM 3509 C C . ARG B 1 226 ? 20.422 -24.469 -13.922 1 75.81 226 ARG B C 1
ATOM 3511 O O . ARG B 1 226 ? 21.391 -23.922 -14.461 1 75.81 226 ARG B O 1
ATOM 3518 N N . VAL B 1 227 ? 19.828 -24.094 -12.836 1 78.5 227 VAL B N 1
ATOM 3519 C CA . VAL B 1 227 ? 20.438 -23.016 -12.078 1 78.5 227 VAL B CA 1
ATOM 3520 C C . VAL B 1 227 ? 21.422 -23.578 -11.055 1 78.5 227 VAL B C 1
ATOM 3522 O O . VAL B 1 227 ? 21.047 -24.422 -10.227 1 78.5 227 VAL B O 1
ATOM 3525 N N . SER B 1 228 ? 22.703 -23.219 -11.281 1 87.44 228 SER B N 1
ATOM 3526 C CA . SER B 1 228 ? 23.688 -23.656 -10.297 1 87.44 228 SER B CA 1
ATOM 3527 C C . SER B 1 228 ? 23.703 -22.734 -9.086 1 87.44 228 SER B C 1
ATOM 3529 O O . SER B 1 228 ? 23.562 -21.516 -9.219 1 87.44 228 SER B O 1
ATOM 3531 N N . ALA B 1 229 ? 23.891 -23.375 -7.91 1 90.12 229 ALA B N 1
ATOM 3532 C CA . ALA B 1 229 ? 23.984 -22.609 -6.668 1 90.12 229 ALA B CA 1
ATOM 3533 C C . ALA B 1 229 ? 25.109 -21.578 -6.742 1 90.12 229 ALA B C 1
ATOM 3535 O O . ALA B 1 229 ? 24.953 -20.469 -6.254 1 90.12 229 ALA B O 1
ATOM 3536 N N . ARG B 1 230 ? 26.172 -21.969 -7.309 1 89.94 230 ARG B N 1
ATOM 3537 C CA . ARG B 1 230 ? 27.312 -21.062 -7.453 1 89.94 230 ARG B CA 1
ATOM 3538 C C . ARG B 1 230 ? 26.953 -19.859 -8.312 1 89.94 230 ARG B C 1
ATOM 3540 O O . ARG B 1 230 ? 27.312 -18.734 -7.984 1 89.94 230 ARG B O 1
ATOM 3547 N N . ASP B 1 231 ? 26.234 -20.062 -9.367 1 88.19 231 ASP B N 1
ATOM 3548 C CA . ASP B 1 231 ? 25.859 -18.984 -10.281 1 88.19 231 ASP B CA 1
ATOM 3549 C C . ASP B 1 231 ? 24.891 -18.016 -9.609 1 88.19 231 ASP B C 1
ATOM 3551 O O . ASP B 1 231 ? 25 -16.812 -9.773 1 88.19 231 ASP B O 1
ATOM 3555 N N . VAL B 1 232 ? 24 -18.594 -8.805 1 92.06 232 VAL B N 1
ATOM 3556 C CA . VAL B 1 232 ? 23.047 -17.766 -8.094 1 92.06 232 VAL B CA 1
ATOM 3557 C C . VAL B 1 232 ? 23.766 -16.891 -7.07 1 92.06 232 VAL B C 1
ATOM 3559 O O . VAL B 1 232 ? 23.531 -15.68 -6.992 1 92.06 232 VAL B O 1
ATOM 3562 N N . ARG B 1 233 ? 24.672 -17.469 -6.348 1 90.88 233 ARG B N 1
ATOM 3563 C CA . ARG B 1 233 ? 25.438 -16.734 -5.344 1 90.88 233 ARG B CA 1
ATOM 3564 C C . ARG B 1 233 ? 26.203 -15.578 -5.977 1 90.88 233 ARG B C 1
ATOM 3566 O O . ARG B 1 233 ? 26.172 -14.453 -5.465 1 90.88 233 ARG B O 1
ATOM 3573 N N . ARG B 1 234 ? 26.797 -15.828 -7.059 1 87.12 234 ARG B N 1
ATOM 3574 C CA . ARG B 1 234 ? 27.594 -14.82 -7.754 1 87.12 234 ARG B CA 1
ATOM 3575 C C . ARG B 1 234 ? 26.703 -13.703 -8.289 1 87.12 234 ARG B C 1
ATOM 3577 O O . ARG B 1 234 ? 27.031 -12.523 -8.148 1 87.12 234 ARG B O 1
ATOM 3584 N N . ALA B 1 235 ? 25.609 -14.094 -8.859 1 86.88 235 ALA B N 1
ATOM 3585 C CA . ALA B 1 235 ? 24.703 -13.117 -9.469 1 86.88 235 ALA B CA 1
ATOM 3586 C C . ALA B 1 235 ? 24.094 -12.211 -8.406 1 86.88 235 ALA B C 1
ATOM 3588 O O . ALA B 1 235 ? 24.016 -10.992 -8.594 1 86.88 235 ALA B O 1
ATOM 3589 N N . ILE B 1 236 ? 23.656 -12.805 -7.312 1 87.69 236 ILE B N 1
ATOM 3590 C CA . ILE B 1 236 ? 23.016 -12.031 -6.258 1 87.69 236 ILE B CA 1
ATOM 3591 C C . ILE B 1 236 ? 24.031 -11.094 -5.605 1 87.69 236 ILE B C 1
ATOM 3593 O O . ILE B 1 236 ? 23.719 -9.945 -5.289 1 87.69 236 ILE B O 1
ATOM 3597 N N . ALA B 1 237 ? 25.172 -11.578 -5.43 1 82.12 237 ALA B N 1
ATOM 3598 C CA . ALA B 1 237 ? 26.219 -10.75 -4.84 1 82.12 237 ALA B CA 1
ATOM 3599 C C . ALA B 1 237 ? 26.516 -9.531 -5.707 1 82.12 237 ALA B C 1
ATOM 3601 O O . ALA B 1 237 ? 26.844 -8.461 -5.195 1 82.12 237 ALA B O 1
ATOM 3602 N N . SER B 1 238 ? 26.281 -9.617 -6.98 1 77.44 238 SER B N 1
ATOM 3603 C CA . SER B 1 238 ? 26.578 -8.539 -7.918 1 77.44 238 SER B CA 1
ATOM 3604 C C . SER B 1 238 ? 25.422 -7.547 -8.008 1 77.44 238 SER B C 1
ATOM 3606 O O . SER B 1 238 ? 25.578 -6.461 -8.57 1 77.44 238 SER B O 1
ATOM 3608 N N . THR B 1 239 ? 24.25 -7.965 -7.598 1 70.12 239 THR B N 1
ATOM 3609 C CA . THR B 1 239 ? 23.047 -7.145 -7.703 1 70.12 239 THR B CA 1
ATOM 3610 C C . THR B 1 239 ? 23.141 -5.93 -6.785 1 70.12 239 THR B C 1
ATOM 3612 O O . THR B 1 239 ? 22.578 -4.871 -7.086 1 70.12 239 THR B O 1
ATOM 3615 N N . ILE B 1 240 ? 23.781 -5.98 -5.621 1 59.72 240 ILE B N 1
ATOM 3616 C CA . ILE B 1 240 ? 23.766 -4.926 -4.613 1 59.72 240 ILE B CA 1
ATOM 3617 C C . ILE B 1 240 ? 25.031 -4.09 -4.723 1 59.72 240 ILE B C 1
ATOM 3619 O O . ILE B 1 240 ? 25.109 -2.986 -4.176 1 59.72 240 ILE B O 1
ATOM 3623 N N . ASP B 1 241 ? 25.984 -4.598 -5.48 1 52.12 241 ASP B N 1
ATOM 3624 C CA . ASP B 1 241 ? 27.172 -3.764 -5.723 1 52.12 241 ASP B CA 1
ATOM 3625 C C . ASP B 1 241 ? 26.859 -2.672 -6.746 1 52.12 241 ASP B C 1
ATOM 3627 O O . ASP B 1 241 ? 26.156 -2.912 -7.727 1 52.12 241 ASP B O 1
#